Protein AF-0000000071996405 (afdb_homodimer)

pLDDT: mean 75.93, std 16.87, range [30.09, 96.88]

Organism: Chionoecetes opilio (NCBI:txid41210)

Solvent-accessible surface area (backbone atoms only — not comparable to full-atom values): 38069 Å² total; per-residue (Å²): 127,87,71,69,65,57,87,88,52,63,58,67,62,54,51,50,61,69,55,56,66,53,99,79,51,42,64,60,40,45,47,45,37,46,44,48,51,46,44,36,55,68,33,72,64,37,39,44,47,48,41,43,47,42,36,48,43,26,46,56,30,37,70,41,34,83,56,70,81,78,77,76,78,70,87,65,72,81,51,88,59,55,69,68,57,47,33,52,53,49,30,52,50,48,42,52,53,54,62,67,51,43,63,63,57,51,50,48,52,52,49,39,51,52,50,22,50,51,52,7,61,53,52,32,76,84,56,92,42,57,55,65,62,35,53,54,27,50,55,49,50,48,52,50,48,40,29,50,56,38,19,52,50,44,30,54,54,47,46,66,45,46,59,57,46,54,53,39,35,74,68,50,66,53,57,68,64,46,48,53,52,28,50,51,58,54,47,44,59,58,54,44,50,50,34,46,51,36,44,50,49,24,43,65,46,27,61,55,76,82,46,64,68,54,46,51,50,49,41,51,48,42,37,51,44,27,46,34,24,34,20,45,18,48,28,41,39,43,71,28,93,43,61,69,55,27,56,64,48,45,57,60,51,49,51,54,30,46,47,52,32,40,83,31,29,56,61,86,64,52,52,72,78,53,52,66,56,30,76,72,22,64,43,24,39,52,48,48,42,51,50,43,59,64,26,59,88,42,61,79,48,46,44,45,89,83,40,83,65,63,53,66,30,27,64,56,53,33,54,74,60,70,48,64,79,83,43,45,66,58,32,53,50,48,46,53,49,47,28,52,49,31,40,51,51,19,47,51,43,43,52,50,50,57,52,50,65,55,57,80,101,128,86,72,70,66,58,87,87,52,63,58,65,62,54,50,51,62,69,56,56,68,53,98,79,50,43,65,59,40,46,48,45,38,46,44,48,51,46,44,35,54,69,32,71,63,34,39,45,46,48,42,41,47,40,36,48,44,27,46,56,30,36,69,41,31,83,56,67,81,78,77,76,80,71,86,64,72,81,50,89,58,56,70,69,58,46,33,53,52,49,29,51,51,49,41,52,53,54,63,67,51,42,64,63,57,49,50,48,52,52,50,41,52,52,50,23,51,52,52,7,60,55,54,32,74,84,56,90,42,56,54,65,63,32,53,54,28,50,55,49,49,50,53,49,49,39,29,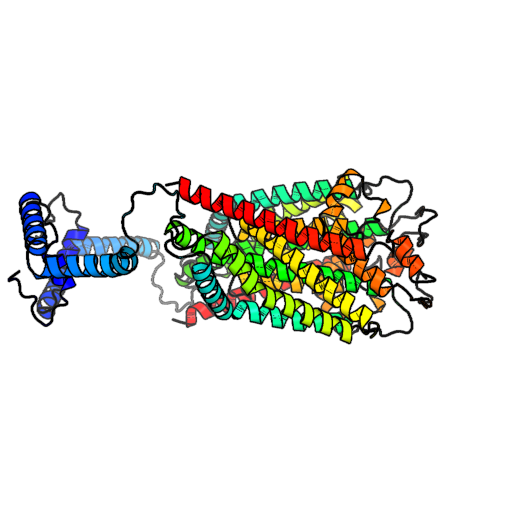51,53,38,20,52,50,43,30,53,54,46,46,67,44,46,61,58,47,54,54,40,34,72,69,49,66,53,57,69,66,47,49,52,52,27,51,51,59,54,48,45,60,58,55,44,50,49,35,45,50,34,45,49,49,24,44,64,46,27,60,56,75,81,46,66,68,54,46,49,50,49,41,52,48,41,36,51,44,28,46,33,23,34,20,44,18,46,28,40,38,44,72,28,91,43,60,70,54,27,56,61,49,45,57,60,52,49,52,54,30,47,46,50,31,40,82,32,29,55,62,85,64,51,52,73,80,54,52,66,56,29,75,72,21,66,42,24,39,52,48,49,41,52,50,44,60,66,27,58,88,43,61,80,49,45,44,45,91,82,40,84,66,64,51,66,30,26,65,54,53,33,54,74,60,72,47,62,78,81,44,46,64,58,30,53,51,49,47,52,49,48,28,52,49,31,37,51,50,19,48,51,42,42,51,50,52,55,52,49,65,55,58,81,102

Secondary structure (DSSP, 8-state):
------TTS-HHHHHHHHH---TT-HHHHHHHHHHHHHHHHHSHHHHHHHHHHHHHHHHHHHTTTSS----------S-SS-HHHHHHHHHHHHHHHHHH-HHHHHHHHHHHHHHHHHHHHHTS--SSS--HHHHHHHHHHHHHHHHHHHHHHHHHHHHHHHHHHHHHHHTT-S-HHHHHHHHHHHHHHHHHHHHHHHHHHHHHHHT----HHHHHHHHHHHHHHHHHHHHHHHHHHHH-SSHHHHHHHHHHHHHHHHHTTTSSS-GGGS-HHHHHHHTT-HHHHHHHHHHHHHHTT-------TT-S---SSHHHHHHHTT--GGGHHHHHHHHHHHHHHHHHHHHHHHHHHHHHHHHT-/------TTS-HHHHHHHHH---TT-HHHHHHHHHHHHHHHHHSHHHHHHHHHHHHHHHHHHHTTTSS----------S-SS-HHHHHHHHHHHHHHHHHH-HHHHHHHHHHHHHHHHHHHHHTS--SSS--HHHHHHHHHHHHHHHHHHHHHHHHHHHHHHHHHHHHHHHTT-S-HHHHHHHHHHHHHHHHHHHHHHHHHHHHHHHT----HHHHHHHHHHHHHHHHHHHHHHHHHHHH-SSHHHHHHHHHHHHHHHHHTTTSSS-GGGS-HHHHHHHTT-HHHHHHHHHHHHHHTT-------TT-S---SSHHHHHHHTT--GGGHHHHHHHHHHHHHHHHHHHHHHHHHHHHHHHHT-

Foldseek 3Di:
DPPDDPPVDDVVVVLCVLQDQDVPVNPVSVVVNCVVVVCLCVDPNVCVVVVVCVVVVVVVCVVVPVVPPPVPPPPDQLAPDDLVVLLVVLLVVLLVVVVVPCPLLVVLLVVLVVVLQVLLQVLAPPDPFDDPPSVLVSLLVLLVCLQVSLLLVLLVVCQVCVVVVLVCVLVVHDDPVSNLVSNCVSCLVSSLVSLQVSLVSNCVSSDADPDPVLSCLLSVLSSLSNLLSSLLSLLLNLVDPHSVNSVVVSVVVSVLLLVLLLPPHQVVPDDPVCVVVNLLRLSNLSSLLNLLSRFPPFQPRHHPPPHPDDDRGSVSVCVRSVHDNVCNVVSVVSSVVSSVVSNVSSSVSSVVVSVVSNVVD/DPPDDPPVDDVVVVVCVLLDQDVPVNPVSVVVNCVVVVCLCVDPNVVVVCCVCVVVVVVVCVVVPVVPPPPPPPPDQLASDDLVVLLVVLLVVLLVVVVVPCVLLVVLLVVLVVVLQVLLQVLAPPDPFDDPPSVLVSLLVLLVCLQVSLLLVLLVVCQVCVVVVLVCVLVVHDDLVSNLVSNCVSCLVSSLVSLQVSLVSNCVSSDADPDPVLSCLLSVLSSLSNLLSSLLSLLLNLVDPHSVNSVVVSVVVSVLLLVLLLPPHQVVPDDPVCVVVNLLRLSNLSSLQNLLSRFPPFQPRHHDPPHPDDDRGSVSVCVRSVHDNVCNVVSVVSSVVSSVVSNVSSSVSSVVVSVVVNVVD

Structure (mmCIF, N/CA/C/O backbone):
data_AF-0000000071996405-model_v1
#
loop_
_entity.id
_entity.type
_entity.pdbx_description
1 polymer 'Protein white'
#
loop_
_atom_site.group_PDB
_atom_site.id
_atom_site.type_symbol
_atom_site.label_atom_id
_atom_site.label_alt_id
_atom_site.label_comp_id
_atom_site.label_asym_id
_atom_site.label_entity_id
_atom_site.label_seq_id
_atom_site.pdbx_PDB_ins_code
_atom_site.Cartn_x
_atom_site.Cartn_y
_atom_site.Cartn_z
_atom_site.occupancy
_atom_site.B_iso_or_equiv
_atom_site.auth_seq_id
_atom_site.auth_comp_id
_atom_site.auth_asym_id
_atom_site.auth_atom_id
_atom_site.pdbx_PDB_model_num
ATOM 1 N N . MET A 1 1 ? -26.203 55.781 28.562 1 40.75 1 MET A N 1
ATOM 2 C CA . MET A 1 1 ? -24.938 55.844 29.281 1 40.75 1 MET A CA 1
ATOM 3 C C . MET A 1 1 ? -24.125 57.062 28.875 1 40.75 1 MET A C 1
ATOM 5 O O . MET A 1 1 ? -23.031 57.281 29.406 1 40.75 1 MET A O 1
ATOM 9 N N . GLY A 1 2 ? -24.531 58.125 28.672 1 48.09 2 GLY A N 1
ATOM 10 C CA . GLY A 1 2 ? -24.047 59.469 28.312 1 48.09 2 GLY A CA 1
ATOM 11 C C . GLY A 1 2 ? -22.75 59.438 27.531 1 48.09 2 GLY A C 1
ATOM 12 O O . GLY A 1 2 ? -22.125 60.469 27.328 1 48.09 2 GLY A O 1
ATOM 13 N N . MET A 1 3 ? -21.984 58.406 27.812 1 49.22 3 MET A N 1
ATOM 14 C CA . MET A 1 3 ? -20.75 58.406 27.031 1 49.22 3 MET A CA 1
ATOM 15 C C . MET A 1 3 ? -21.047 58.188 25.547 1 49.22 3 MET A C 1
ATOM 17 O O . MET A 1 3 ? -21.672 57.188 25.188 1 49.22 3 MET A O 1
ATOM 21 N N . VAL A 1 4 ? -21.359 59.094 24.859 1 49.66 4 VAL A N 1
ATOM 22 C CA . VAL A 1 4 ? -21.641 59.094 23.422 1 49.66 4 VAL A CA 1
ATOM 23 C C . VAL A 1 4 ? -20.391 58.719 22.656 1 49.66 4 VAL A C 1
ATOM 25 O O . VAL A 1 4 ? -19.312 59.281 22.906 1 49.66 4 VAL A O 1
ATOM 28 N N . CYS A 1 5 ? -20.453 57.562 22.203 1 50.78 5 CYS A N 1
ATOM 29 C CA . CYS A 1 5 ? -19.391 57.125 21.281 1 50.78 5 CYS A CA 1
ATOM 30 C C . CYS A 1 5 ? -19.219 58.125 20.141 1 50.78 5 CYS A C 1
ATOM 32 O O . CYS A 1 5 ? -20.188 58.5 19.484 1 50.78 5 CYS A O 1
ATOM 34 N N . PRO A 1 6 ? -18.281 58.812 20.156 1 50.94 6 PRO A N 1
ATOM 35 C CA . PRO A 1 6 ? -18.203 59.719 19.016 1 50.94 6 PRO A CA 1
ATOM 36 C C . PRO A 1 6 ? -18.328 58.969 17.672 1 50.94 6 PRO A C 1
ATOM 38 O O . PRO A 1 6 ? -18.031 57.781 17.594 1 50.94 6 PRO A O 1
ATOM 41 N N . ALA A 1 7 ? -18.984 59.406 16.641 1 52.34 7 ALA A N 1
ATOM 42 C CA . ALA A 1 7 ? -19.438 58.875 15.367 1 52.34 7 ALA A CA 1
ATOM 43 C C . ALA A 1 7 ? -18.328 58.125 14.656 1 52.34 7 ALA A C 1
ATOM 45 O O . ALA A 1 7 ? -18.594 57.188 13.898 1 52.34 7 ALA A O 1
ATOM 46 N N . GLN A 1 8 ? -17.125 58.5 14.688 1 52.09 8 GLN A N 1
ATOM 47 C CA . GLN A 1 8 ? -16.109 57.906 13.836 1 52.09 8 GLN A CA 1
ATOM 48 C C . GLN A 1 8 ? -15.406 56.75 14.555 1 52.09 8 GLN A C 1
ATOM 50 O O . GLN A 1 8 ? -14.484 56.156 14.008 1 52.09 8 GLN A O 1
ATOM 55 N N . TYR A 1 9 ? -15.711 56.625 15.805 1 48.59 9 TYR A N 1
ATOM 56 C CA . TYR A 1 9 ? -15.062 55.531 16.516 1 48.59 9 TYR A CA 1
ATOM 57 C C . TYR A 1 9 ? -15.93 54.25 16.5 1 48.59 9 TYR A C 1
ATOM 59 O O . TYR A 1 9 ? -17.156 54.344 16.469 1 48.59 9 TYR A O 1
ATOM 67 N N . ASN A 1 10 ? -15.359 53.188 16.125 1 54.53 10 ASN A N 1
ATOM 68 C CA . ASN A 1 10 ? -16.078 51.938 16.297 1 54.53 10 ASN A CA 1
ATOM 69 C C . ASN A 1 10 ? -16.562 51.75 17.734 1 54.53 10 ASN A C 1
ATOM 71 O O . ASN A 1 10 ? -15.781 51.938 18.672 1 54.53 10 ASN A O 1
ATOM 75 N N . PRO A 1 11 ? -17.719 51.75 18.125 1 57.09 11 PRO A N 1
ATOM 76 C CA . PRO A 1 11 ? -18.312 51.656 19.469 1 57.09 11 PRO A CA 1
ATOM 77 C C . PRO A 1 11 ? -17.672 50.562 20.312 1 57.09 11 PRO A C 1
ATOM 79 O O . PRO A 1 11 ? -17.516 50.719 21.531 1 57.09 11 PRO A O 1
ATOM 82 N N . ALA A 1 12 ? -17.281 49.5 19.75 1 59.5 12 ALA A N 1
ATOM 83 C CA . ALA A 1 12 ? -16.703 48.406 20.5 1 59.5 12 ALA A CA 1
ATOM 84 C C . ALA A 1 12 ? -15.375 48.812 21.125 1 59.5 12 ALA A C 1
ATOM 86 O O . ALA A 1 12 ? -15.109 48.5 22.297 1 59.5 12 ALA A O 1
ATOM 87 N N . ASP A 1 13 ? -14.625 49.406 20.375 1 55.53 13 ASP A N 1
ATOM 88 C CA . ASP A 1 13 ? -13.32 49.844 20.875 1 55.53 13 ASP A CA 1
ATOM 89 C C . ASP A 1 13 ? -13.461 50.875 21.969 1 55.53 13 ASP A C 1
ATOM 91 O O . ASP A 1 13 ? -12.695 50.875 22.938 1 55.53 13 ASP A O 1
ATOM 95 N N . TYR A 1 14 ? -14.461 51.688 21.922 1 58.88 14 TYR A N 1
ATOM 96 C CA . TYR A 1 14 ? -14.75 52.688 22.938 1 58.88 14 TYR A CA 1
ATOM 97 C C . TYR A 1 14 ? -15.109 52.031 24.266 1 58.88 14 TYR A C 1
ATOM 99 O O . TYR A 1 14 ? -14.617 52.438 25.312 1 58.88 14 TYR A O 1
ATOM 107 N N . PHE A 1 15 ? -15.844 51.094 24.234 1 62.53 15 PHE A N 1
ATOM 108 C CA . PHE A 1 15 ? -16.281 50.438 25.469 1 62.53 15 PHE A CA 1
ATOM 109 C C . PHE A 1 15 ? -15.156 49.625 26.078 1 62.53 15 PHE A C 1
ATOM 111 O O . PHE A 1 15 ? -14.992 49.562 27.297 1 62.53 15 PHE A O 1
ATOM 118 N N . ILE A 1 16 ? -14.359 49 25.25 1 61.38 16 ILE A N 1
ATOM 119 C CA . ILE A 1 16 ? -13.242 48.219 25.766 1 61.38 16 ILE A CA 1
ATOM 120 C C . ILE A 1 16 ? -12.234 49.125 26.453 1 61.38 16 ILE A C 1
ATOM 122 O O . ILE A 1 16 ? -11.688 48.781 27.5 1 61.38 16 ILE A O 1
ATOM 126 N N . SER A 1 17 ? -12.109 50.25 25.953 1 59.91 17 SER A N 1
ATOM 127 C CA . SER A 1 17 ? -11.195 51.219 26.562 1 59.91 17 SER A CA 1
ATOM 128 C C . SER A 1 17 ? -11.711 51.719 27.906 1 59.91 17 SER A C 1
ATOM 130 O O . SER A 1 17 ? -10.93 51.969 28.812 1 59.91 17 SER A O 1
ATOM 132 N N . LYS A 1 18 ? -12.883 51.844 27.906 1 59.59 18 LYS A N 1
ATOM 133 C CA . LYS A 1 18 ? -13.484 52.344 29.141 1 59.59 18 LYS A CA 1
ATOM 134 C C . LYS A 1 18 ? -13.555 51.219 30.188 1 59.59 18 LYS A C 1
ATOM 136 O O . LYS A 1 18 ? -13.57 51.5 31.391 1 59.59 18 LYS A O 1
ATOM 141 N N . LEU A 1 19 ? -13.57 49.938 29.703 1 58.78 19 LEU A N 1
ATOM 142 C CA . LEU A 1 19 ? -13.664 48.812 30.609 1 58.78 19 LEU A CA 1
ATOM 143 C C . LEU A 1 19 ? -12.273 48.25 30.938 1 58.78 19 LEU A C 1
ATOM 145 O O . LEU A 1 19 ? -12.141 47.312 31.734 1 58.78 19 LEU A O 1
ATOM 149 N N . SER A 1 20 ? -11.258 48.75 30.375 1 56.97 20 SER A N 1
ATOM 150 C CA . SER A 1 20 ? -9.922 48.219 30.672 1 56.97 20 SER A CA 1
ATOM 151 C C . SER A 1 20 ? -9.484 48.625 32.094 1 56.97 20 SER A C 1
ATOM 153 O O . SER A 1 20 ? -9.742 49.719 32.531 1 56.97 20 SER A O 1
ATOM 155 N N . VAL A 1 21 ? -9.258 47.688 32.875 1 55 21 VAL A N 1
ATOM 156 C CA . VAL A 1 21 ? -8.852 47.781 34.281 1 55 21 VAL A CA 1
ATOM 157 C C . VAL A 1 21 ? -7.422 48.312 34.375 1 55 21 VAL A C 1
ATOM 159 O O . VAL A 1 21 ? -6.512 47.781 33.75 1 55 21 VAL A O 1
ATOM 162 N N . GLU A 1 22 ? -7.152 49.406 34.844 1 50.88 22 GLU A N 1
ATOM 163 C CA . GLU A 1 22 ? -5.832 49.938 35.156 1 50.88 22 GLU A CA 1
ATOM 164 C C . GLU A 1 22 ? -5.191 49.219 36.344 1 50.88 22 GLU A C 1
ATOM 166 O O . GLU A 1 22 ? -5.844 49 37.344 1 50.88 22 GLU A O 1
ATOM 171 N N . PRO A 1 23 ? -3.959 48.688 36.125 1 50.16 23 PRO A N 1
ATOM 172 C CA . PRO A 1 23 ? -3.244 48.031 37.25 1 50.16 23 PRO A CA 1
ATOM 173 C C . PRO A 1 23 ? -2.873 49.031 38.344 1 50.16 23 PRO A C 1
ATOM 175 O O . PRO A 1 23 ? -2.248 50.062 38.062 1 50.16 23 PRO A O 1
ATOM 178 N N . GLY A 1 24 ? -3.826 49.188 39.562 1 52.34 24 GLY A N 1
ATOM 179 C CA . GLY A 1 24 ? -3.748 49.875 40.812 1 52.34 24 GLY A CA 1
ATOM 180 C C . GLY A 1 24 ? -5.109 50.25 41.375 1 52.34 24 GLY A C 1
ATOM 181 O O . GLY A 1 24 ? -5.27 50.406 42.594 1 52.34 24 GLY A O 1
ATOM 182 N N . TRP A 1 25 ? -5.77 50.875 40.531 1 52.91 25 TRP A N 1
ATOM 183 C CA . TRP A 1 25 ? -7.09 51.219 41.062 1 52.91 25 TRP A CA 1
ATOM 184 C C . TRP A 1 25 ? -8.141 50.219 40.625 1 52.91 25 TRP A C 1
ATOM 186 O O . TRP A 1 25 ? -9.234 50.562 40.219 1 52.91 25 TRP A O 1
ATOM 196 N N . GLN A 1 26 ? -7.746 49 40.75 1 57.53 26 GLN A N 1
ATOM 197 C CA . GLN A 1 26 ? -8.539 47.844 40.281 1 57.53 26 GLN A CA 1
ATOM 198 C C . GLN A 1 26 ? -9.945 47.875 40.875 1 57.53 26 GLN A C 1
ATOM 200 O O . GLN A 1 26 ? -10.93 47.625 40.188 1 57.53 26 GLN A O 1
ATOM 205 N N . ASP A 1 27 ? -9.875 48.219 42.094 1 61.06 27 ASP A N 1
ATOM 206 C CA . ASP A 1 27 ? -11.156 48.125 42.781 1 61.06 27 ASP A CA 1
ATOM 207 C C . ASP A 1 27 ? -12.109 49.219 42.312 1 61.06 27 ASP A C 1
ATOM 209 O O . ASP A 1 27 ? -13.297 48.969 42.125 1 61.06 27 ASP A O 1
ATOM 213 N N . ALA A 1 28 ? -11.586 50.406 42.219 1 59.94 28 ALA A N 1
ATOM 214 C CA . ALA A 1 28 ? -12.438 51.5 41.781 1 59.94 28 ALA A CA 1
ATOM 215 C C . ALA A 1 28 ? -12.812 51.344 40.312 1 59.94 28 ALA A C 1
ATOM 217 O O . ALA A 1 28 ? -13.945 51.625 39.906 1 59.94 28 ALA A O 1
ATOM 218 N N . CYS A 1 29 ? -11.844 50.906 39.562 1 58.38 29 CYS A N 1
ATOM 219 C CA . CYS A 1 29 ? -12.148 50.625 38.156 1 58.38 29 CYS A CA 1
ATOM 220 C C . CYS A 1 29 ? -13.102 49.438 38.031 1 58.38 29 CYS A C 1
ATOM 222 O O . CYS A 1 29 ? -14.016 49.469 37.219 1 58.38 29 CYS A O 1
ATOM 224 N N . ARG A 1 30 ? -12.867 48.469 38.875 1 64.44 30 ARG A N 1
ATOM 225 C CA . ARG A 1 30 ? -13.812 47.375 38.906 1 64.44 30 ARG A CA 1
ATOM 226 C C . ARG A 1 30 ? -15.203 47.844 39.312 1 64.44 30 ARG A C 1
ATOM 228 O O . ARG A 1 30 ? -16.203 47.406 38.781 1 64.44 30 ARG A O 1
ATOM 235 N N . THR A 1 31 ? -15.125 48.688 40.281 1 64.94 31 THR A N 1
ATOM 236 C CA . THR A 1 31 ? -16.391 49.25 40.75 1 64.94 31 THR A CA 1
ATOM 237 C C . THR A 1 31 ? -17.031 50.094 39.656 1 64.94 31 THR A C 1
ATOM 239 O O . THR A 1 31 ? -18.25 50.062 39.438 1 64.94 31 THR A O 1
ATOM 242 N N . HIS A 1 32 ? -16.203 50.812 39 1 64 32 HIS A N 1
ATOM 243 C CA . HIS A 1 32 ? -16.688 51.656 37.906 1 64 32 HIS A CA 1
ATOM 244 C C . HIS A 1 32 ? -17.141 50.781 36.719 1 64 32 HIS A C 1
ATOM 246 O O . HIS A 1 32 ? -18.172 51.062 36.125 1 64 32 HIS A O 1
ATOM 252 N N . ILE A 1 33 ? -16.312 49.812 36.469 1 65.56 33 ILE A N 1
ATOM 253 C CA . ILE A 1 33 ? -16.703 48.875 35.438 1 65.56 33 ILE A CA 1
ATOM 254 C C . ILE A 1 33 ? -18 48.156 35.812 1 65.56 33 ILE A C 1
ATOM 256 O O . ILE A 1 33 ? -18.906 48 35 1 65.56 33 ILE A O 1
ATOM 260 N N . HIS A 1 34 ? -18.016 47.781 37.031 1 67.12 34 HIS A N 1
ATOM 261 C CA . HIS A 1 34 ? -19.234 47.188 37.5 1 67.12 34 HIS A CA 1
ATOM 262 C C . HIS A 1 34 ? -20.406 48.156 37.5 1 67.12 34 HIS A C 1
ATOM 264 O O . HIS A 1 34 ? -21.531 47.812 37.156 1 67.12 34 HIS A O 1
ATOM 270 N N . ALA A 1 35 ? -20.062 49.344 37.781 1 64.06 35 ALA A N 1
ATOM 271 C CA . ALA A 1 35 ? -21.094 50.375 37.781 1 64.06 35 ALA A CA 1
ATOM 272 C C . ALA A 1 35 ? -21.562 50.688 36.375 1 64.06 35 ALA A C 1
ATOM 274 O O . ALA A 1 35 ? -22.75 50.875 36.125 1 64.06 35 ALA A O 1
ATOM 275 N N . VAL A 1 36 ? -20.625 50.781 35.5 1 64.25 36 VAL A N 1
ATOM 276 C CA . VAL A 1 36 ? -20.984 51 34.094 1 64.25 36 VAL A CA 1
ATOM 277 C C . VAL A 1 36 ? -21.719 49.812 33.531 1 64.25 36 VAL A C 1
ATOM 279 O O . VAL A 1 36 ? -22.719 49.938 32.812 1 64.25 36 VAL A O 1
ATOM 282 N N . CYS A 1 37 ? -21.125 48.656 33.844 1 64.62 37 CYS A N 1
ATOM 283 C CA . CYS A 1 37 ? -21.828 47.438 33.438 1 64.62 37 CYS A CA 1
ATOM 284 C C . CYS A 1 37 ? -23.188 47.344 34.094 1 64.62 37 CYS A C 1
ATOM 286 O O . CYS A 1 37 ? -24.172 46.938 33.469 1 64.62 37 CYS A O 1
ATOM 288 N N . ASP A 1 38 ? -23.219 47.688 35.312 1 63.31 38 ASP A N 1
ATOM 289 C CA . ASP A 1 38 ? -24.5 47.688 36.031 1 63.31 38 ASP A CA 1
ATOM 290 C C . ASP A 1 38 ? -25.438 48.75 35.469 1 63.31 38 ASP A C 1
ATOM 292 O O . ASP A 1 38 ? -26.641 48.531 35.312 1 63.31 38 ASP A O 1
ATOM 296 N N . ALA A 1 39 ? -24.922 49.938 35.188 1 62.47 39 ALA A N 1
ATOM 297 C CA . ALA A 1 39 ? -25.719 51 34.625 1 62.47 39 ALA A CA 1
ATOM 298 C C . ALA A 1 39 ? -26.203 50.656 33.219 1 62.47 39 ALA A C 1
ATOM 300 O O . ALA A 1 39 ? -27.312 51.031 32.812 1 62.47 39 ALA A O 1
ATOM 301 N N . PHE A 1 40 ? -25.297 50.125 32.469 1 62.38 40 PHE A N 1
ATOM 302 C CA . PHE A 1 40 ? -25.703 49.625 31.172 1 62.38 40 PHE A CA 1
ATOM 303 C C . PHE A 1 40 ? -26.766 48.562 31.297 1 62.38 40 PHE A C 1
ATOM 305 O O . PHE A 1 40 ? -27.75 48.531 30.562 1 62.38 40 PHE A O 1
ATOM 312 N N . GLU A 1 41 ? -26.516 47.594 32.125 1 64.38 41 GLU A N 1
ATOM 313 C CA . GLU A 1 41 ? -27.484 46.562 32.375 1 64.38 41 GLU A CA 1
ATOM 314 C C . GLU A 1 41 ? -28.812 47.125 32.875 1 64.38 41 GLU A C 1
ATOM 316 O O . GLU A 1 41 ? -29.891 46.594 32.531 1 64.38 41 GLU A O 1
ATOM 321 N N . LEU A 1 42 ? -28.672 48.25 33.594 1 59.62 42 LEU A N 1
ATOM 322 C CA . LEU A 1 42 ? -29.875 48.875 34.156 1 59.62 42 LEU A CA 1
ATOM 323 C C . LEU A 1 42 ? -30.453 49.875 33.188 1 59.62 42 LEU A C 1
ATOM 325 O O . LEU A 1 42 ? -31.609 50.312 33.312 1 59.62 42 LEU A O 1
ATOM 329 N N . GLY A 1 43 ? -29.609 50.469 32.281 1 54.84 43 GLY A N 1
ATOM 330 C CA . GLY A 1 43 ? -30.109 51.438 31.328 1 54.84 43 GLY A CA 1
ATOM 331 C C . GLY A 1 43 ? -30.938 50.812 30.219 1 54.84 43 GLY A C 1
ATOM 332 O O . GLY A 1 43 ? -30.953 49.594 30.047 1 54.84 43 GLY A O 1
ATOM 333 N N . SER A 1 44 ? -31.562 51.656 29.359 1 61.5 44 SER A N 1
ATOM 334 C CA . SER A 1 44 ? -32.531 51.281 28.328 1 61.5 44 SER A CA 1
ATOM 335 C C . SER A 1 44 ? -31.828 50.469 27.219 1 61.5 44 SER A C 1
ATOM 337 O O . SER A 1 44 ? -32.406 49.531 26.672 1 61.5 44 SER A O 1
ATOM 339 N N . GLY A 1 45 ? -30.656 50.844 26.891 1 58.31 45 GLY A N 1
ATOM 340 C CA . GLY A 1 45 ? -29.969 50.156 25.797 1 58.31 45 GLY A CA 1
ATOM 341 C C . GLY A 1 45 ? -29.5 48.75 26.188 1 58.31 45 GLY A C 1
ATOM 342 O O . GLY A 1 45 ? -29.594 47.844 25.375 1 58.31 45 GLY A O 1
ATOM 343 N N . GLY A 1 46 ? -28.891 48.625 27.344 1 56.66 46 GLY A N 1
ATOM 344 C CA . GLY A 1 46 ? -28.516 47.312 27.812 1 56.66 46 GLY A CA 1
ATOM 345 C C . GLY A 1 46 ? -29.703 46.375 28.031 1 56.66 46 GLY A C 1
ATOM 346 O O . GLY A 1 46 ? -29.625 45.188 27.75 1 56.66 46 GLY A O 1
ATOM 347 N N . ARG A 1 47 ? -30.734 46.906 28.531 1 61.72 47 ARG A N 1
ATOM 348 C CA . ARG A 1 47 ? -31.984 46.125 28.641 1 61.72 47 ARG A CA 1
ATOM 349 C C . ARG A 1 47 ? -32.5 45.781 27.25 1 61.72 47 ARG A C 1
ATOM 351 O O . ARG A 1 47 ? -33.031 44.656 27.047 1 61.72 47 ARG A O 1
ATOM 358 N N . ALA A 1 48 ? -32.344 46.719 26.375 1 59.44 48 ALA A N 1
ATOM 359 C CA . ALA A 1 48 ? -32.812 46.406 25.031 1 59.44 48 ALA A CA 1
ATOM 360 C C . ALA A 1 48 ? -31.938 45.312 24.391 1 59.44 48 ALA A C 1
ATOM 362 O O . ALA A 1 48 ? -32.469 44.406 23.75 1 59.44 48 ALA A O 1
ATOM 363 N N . MET A 1 49 ? -30.656 45.438 24.469 1 58.94 49 MET A N 1
ATOM 364 C CA . MET A 1 49 ? -29.781 44.406 23.938 1 58.94 49 MET A CA 1
ATOM 365 C C . MET A 1 49 ? -29.953 43.094 24.719 1 58.94 49 MET A C 1
ATOM 367 O O . MET A 1 49 ? -29.969 42.031 24.125 1 58.94 49 MET A O 1
ATOM 371 N N . ALA A 1 50 ? -30.016 43.219 26.031 1 58.97 50 ALA A N 1
ATOM 372 C CA . ALA A 1 50 ? -30.328 42.031 26.828 1 58.97 50 ALA A CA 1
ATOM 373 C C . ALA A 1 50 ? -31.703 41.5 26.469 1 58.97 50 ALA A C 1
ATOM 375 O O . ALA A 1 50 ? -31.906 40.281 26.422 1 58.97 50 ALA A O 1
ATOM 376 N N . GLN A 1 51 ? -32.594 42.406 26.312 1 59.62 51 GLN A N 1
ATOM 377 C CA . GLN A 1 51 ? -33.875 42 25.812 1 59.62 51 GLN A CA 1
ATOM 378 C C . GLN A 1 51 ? -33.812 41.469 24.391 1 59.62 51 GLN A C 1
ATOM 380 O O . GLN A 1 51 ? -34.469 40.5 24.031 1 59.62 51 GLN A O 1
ATOM 385 N N . ASP A 1 52 ? -33.062 42.188 23.531 1 55.59 52 ASP A N 1
ATOM 386 C CA . ASP A 1 52 ? -32.875 41.656 22.172 1 55.59 52 ASP A CA 1
ATOM 387 C C . ASP A 1 52 ? -32.062 40.375 22.188 1 55.59 52 ASP A C 1
ATOM 389 O O . ASP A 1 52 ? -32.375 39.438 21.453 1 55.59 52 ASP A O 1
ATOM 393 N N . VAL A 1 53 ? -31 40.312 22.953 1 55.38 53 VAL A N 1
ATOM 394 C CA . VAL A 1 53 ? -30.328 39.031 23.156 1 55.38 53 VAL A CA 1
ATOM 395 C C . VAL A 1 53 ? -31.266 38.062 23.859 1 55.38 53 VAL A C 1
ATOM 397 O O . VAL A 1 53 ? -31.344 36.875 23.484 1 55.38 53 VAL A O 1
ATOM 400 N N . ALA A 1 54 ? -31.891 38.5 24.922 1 50.53 54 ALA A N 1
ATOM 401 C CA . ALA A 1 54 ? -32.938 37.688 25.516 1 50.53 54 ALA A CA 1
ATOM 402 C C . ALA A 1 54 ? -34.094 37.469 24.547 1 50.53 54 ALA A C 1
ATOM 404 O O . ALA A 1 54 ? -34.656 36.375 24.484 1 50.53 54 ALA A O 1
ATOM 405 N N . ALA A 1 55 ? -34.469 38.469 23.875 1 48.31 55 ALA A N 1
ATOM 406 C CA . ALA A 1 55 ? -35.469 38.281 22.844 1 48.31 55 ALA A CA 1
ATOM 407 C C . ALA A 1 55 ? -34.938 37.438 21.688 1 48.31 55 ALA A C 1
ATOM 409 O O . ALA A 1 55 ? -35.625 36.594 21.156 1 48.31 55 ALA A O 1
ATOM 410 N N . ASN A 1 56 ? -33.781 37.812 21.125 1 46.94 56 ASN A N 1
ATOM 411 C CA . ASN A 1 56 ? -33.156 36.906 20.188 1 46.94 56 ASN A CA 1
ATOM 412 C C . ASN A 1 56 ? -32.812 35.562 20.828 1 46.94 56 ASN A C 1
ATOM 414 O O . ASN A 1 56 ? -32.969 34.5 20.203 1 46.94 56 ASN A O 1
ATOM 418 N N . GLN A 1 57 ? -32.312 35.594 22.062 1 44.22 57 GLN A N 1
ATOM 419 C CA . GLN A 1 57 ? -32.281 34.344 22.828 1 44.22 57 GLN A CA 1
ATOM 420 C C . GLN A 1 57 ? -33.688 33.844 23.156 1 44.22 57 GLN A C 1
ATOM 422 O O . GLN A 1 57 ? -33.938 32.625 23.156 1 44.22 57 GLN A O 1
ATOM 427 N N . ARG A 1 58 ? -34.562 34.656 23.562 1 44.03 58 ARG A N 1
ATOM 428 C CA . ARG A 1 58 ? -35.938 34.281 23.656 1 44.03 58 ARG A CA 1
ATOM 429 C C . ARG A 1 58 ? -36.531 34 22.266 1 44.03 58 ARG A C 1
ATOM 431 O O . ARG A 1 58 ? -37.344 33.094 22.094 1 44.03 58 ARG A O 1
ATOM 438 N N . LEU A 1 59 ? -36.406 34.938 21.328 1 41.31 59 LEU A N 1
ATOM 439 C CA . LEU A 1 59 ? -36.812 34.562 19.984 1 41.31 59 LEU A CA 1
ATOM 440 C C . LEU A 1 59 ? -36.031 33.312 19.531 1 41.31 59 LEU A C 1
ATOM 442 O O . LEU A 1 59 ? -36.594 32.438 18.859 1 41.31 59 LEU A O 1
ATOM 446 N N . GLN A 1 60 ? -34.75 33.188 19.734 1 37.62 60 GLN A N 1
ATOM 447 C CA . GLN A 1 60 ? -34.188 31.859 19.719 1 37.62 60 GLN A CA 1
ATOM 448 C C . GLN A 1 60 ? -34.719 31 20.859 1 37.62 60 GLN A C 1
ATOM 450 O O . GLN A 1 60 ? -35 29.812 20.672 1 37.62 60 GLN A O 1
ATOM 455 N N . ASP A 1 61 ? -34.844 31.516 22.031 1 35.53 61 ASP A N 1
ATOM 456 C CA . ASP A 1 61 ? -35.594 30.828 23.078 1 35.53 61 ASP A CA 1
ATOM 457 C C . ASP A 1 61 ? -37.094 30.922 22.859 1 35.53 61 ASP A C 1
ATOM 459 O O . ASP A 1 61 ? -37.844 30 23.172 1 35.53 61 ASP A O 1
ATOM 463 N N . HIS A 1 62 ? -37.719 32 22.703 1 35.53 62 HIS A N 1
ATOM 464 C CA . HIS A 1 62 ? -39.125 32 22.375 1 35.53 62 HIS A CA 1
ATOM 465 C C . HIS A 1 62 ? -39.375 31.344 21.016 1 35.53 62 HIS A C 1
ATOM 467 O O . HIS A 1 62 ? -40.5 30.891 20.734 1 35.53 62 HIS A O 1
ATOM 473 N N . GLN A 1 63 ? -38.75 31.562 19.906 1 35.28 63 GLN A N 1
ATOM 474 C CA . GLN A 1 63 ? -38.938 30.453 18.969 1 35.28 63 GLN A CA 1
ATOM 475 C C . GLN A 1 63 ? -38.531 29.125 19.594 1 35.28 63 GLN A C 1
ATOM 477 O O . GLN A 1 63 ? -39.094 28.078 19.234 1 35.28 63 GLN A O 1
ATOM 482 N N . ASP A 1 64 ? -37.688 29.062 20.625 1 32.69 64 ASP A N 1
ATOM 483 C CA . ASP A 1 64 ? -37.688 27.984 21.594 1 32.69 64 ASP A CA 1
ATOM 484 C C . ASP A 1 64 ? -38.75 28.219 22.688 1 32.69 64 ASP A C 1
ATOM 486 O O . ASP A 1 64 ? -39 27.344 23.516 1 32.69 64 ASP A O 1
ATOM 490 N N . GLU A 1 65 ? -39.125 29.312 23.141 1 32.44 65 GLU A N 1
ATOM 491 C CA . GLU A 1 65 ? -40.156 29.438 24.172 1 32.44 65 GLU A CA 1
ATOM 492 C C . GLU A 1 65 ? -41.5 28.844 23.719 1 32.44 65 GLU A C 1
ATOM 494 O O . GLU A 1 65 ? -42.281 28.359 24.531 1 32.44 65 GLU A O 1
ATOM 499 N N . ASP A 1 66 ? -42.188 29.312 22.75 1 32.59 66 ASP A N 1
ATOM 500 C CA . ASP A 1 66 ? -43.469 28.625 22.516 1 32.59 66 ASP A CA 1
ATOM 501 C C . ASP A 1 66 ? -43.281 27.109 22.562 1 32.59 66 ASP A C 1
ATOM 503 O O . ASP A 1 66 ? -44.219 26.375 22.281 1 32.59 66 ASP A O 1
ATOM 507 N N . LEU A 1 67 ? -42.094 26.547 22.484 1 31.5 67 LEU A N 1
ATOM 508 C CA . LEU A 1 67 ? -41.906 25.312 23.234 1 31.5 67 LEU A CA 1
ATOM 509 C C . LEU A 1 67 ? -41.906 25.578 24.734 1 31.5 67 LEU A C 1
ATOM 511 O O . LEU A 1 67 ? -41.031 26.312 25.234 1 31.5 67 LEU A O 1
ATOM 515 N N . GLU A 1 68 ? -42.969 25.922 25.5 1 30.16 68 GLU A N 1
ATOM 516 C CA . GLU A 1 68 ? -43.406 25.922 26.891 1 30.16 68 GLU A CA 1
ATOM 517 C C . GLU A 1 68 ? -42.469 25.109 27.781 1 30.16 68 GLU A C 1
ATOM 519 O O . GLU A 1 68 ? -42 24.047 27.391 1 30.16 68 GLU A O 1
ATOM 524 N N . TYR A 1 69 ? -42.031 25.578 29.016 1 30.92 69 TYR A N 1
ATOM 525 C CA . TYR A 1 69 ? -41.375 25.266 30.281 1 30.92 69 TYR A CA 1
ATOM 526 C C . TYR A 1 69 ? -41.969 24 30.891 1 30.92 69 TYR A C 1
ATOM 528 O O . TYR A 1 69 ? -42.156 23.906 32.094 1 30.92 69 TYR A O 1
ATOM 536 N N . SER A 1 70 ? -43.094 23.312 30.594 1 30.39 70 SER A N 1
ATOM 537 C CA . SER A 1 70 ? -43.5 22.141 31.391 1 30.39 70 SER A CA 1
ATOM 538 C C . SER A 1 70 ? -42.281 21.375 31.875 1 30.39 70 SER A C 1
ATOM 540 O O . SER A 1 70 ? -41.312 21.172 31.125 1 30.39 70 SER A O 1
ATOM 542 N N . SER A 1 71 ? -41.875 21.312 33.219 1 32.03 71 SER A N 1
ATOM 543 C CA . SER A 1 71 ? -41 20.688 34.188 1 32.03 71 SER A CA 1
ATOM 544 C C . SER A 1 71 ? -40.625 19.266 33.75 1 32.03 71 SER A C 1
ATOM 546 O O . SER A 1 71 ? -40.062 18.5 34.562 1 32.03 71 SER A O 1
ATOM 548 N N . HIS A 1 72 ? -41.344 18.594 32.906 1 30.25 72 HIS A N 1
ATOM 549 C CA . HIS A 1 72 ? -41.031 17.188 32.688 1 30.25 72 HIS A CA 1
ATOM 550 C C . HIS A 1 72 ? -39.531 17 32.5 1 30.25 72 HIS A C 1
ATOM 552 O O . HIS A 1 72 ? -38.875 17.719 31.719 1 30.25 72 HIS A O 1
ATOM 558 N N . THR A 1 73 ? -38.625 16.625 33.5 1 33.44 73 THR A N 1
ATOM 559 C CA . THR A 1 73 ? -37.344 15.961 33.781 1 33.44 73 THR A CA 1
ATOM 560 C C . THR A 1 73 ? -36.844 15.258 32.531 1 33.44 73 THR A C 1
ATOM 562 O O . THR A 1 73 ? -35.938 14.398 32.594 1 33.44 73 THR A O 1
ATOM 565 N N . SER A 1 74 ? -37.5 15.242 31.391 1 33.5 74 SER A N 1
ATOM 566 C CA . SER A 1 74 ? -37.094 14.273 30.391 1 33.5 74 SER A CA 1
ATOM 567 C C . SER A 1 74 ? -35.656 14.492 29.953 1 33.5 74 SER A C 1
ATOM 569 O O . SER A 1 74 ? -35.219 15.633 29.828 1 33.5 74 SER A O 1
ATOM 571 N N . SER A 1 75 ? -34.531 13.727 30.281 1 37 75 SER A N 1
ATOM 572 C CA . SER A 1 75 ? -33.188 13.359 29.828 1 37 75 SER A CA 1
ATOM 573 C C . SER A 1 75 ? -32.938 13.797 28.391 1 37 75 SER A C 1
ATOM 575 O O . SER A 1 75 ? -32.969 12.977 27.469 1 37 75 SER A O 1
ATOM 577 N N . GLY A 1 76 ? -33.5 14.727 27.859 1 38.81 76 GLY A N 1
ATOM 578 C CA . GLY A 1 76 ? -33.562 15.102 26.453 1 38.81 76 GLY A CA 1
ATOM 579 C C . GLY A 1 76 ? -32.219 15.445 25.859 1 38.81 76 GLY A C 1
ATOM 580 O O . GLY A 1 76 ? -31.281 15.805 26.594 1 38.81 76 GLY A O 1
ATOM 581 N N . SER A 1 77 ? -31.812 14.852 24.688 1 46.72 77 SER A N 1
ATOM 582 C CA . SER A 1 77 ? -30.562 14.883 23.938 1 46.72 77 SER A CA 1
ATOM 583 C C . SER A 1 77 ? -30.062 16.312 23.734 1 46.72 77 SER A C 1
ATOM 585 O O . SER A 1 77 ? -30.859 17.203 23.453 1 46.72 77 SER A O 1
ATOM 587 N N . PRO A 1 78 ? -29.188 16.891 24.562 1 50.72 78 PRO A N 1
ATOM 588 C CA . PRO A 1 78 ? -28.531 18.188 24.453 1 50.72 78 PRO A CA 1
ATOM 589 C C . PRO A 1 78 ? -28.469 18.688 23 1 50.72 78 PRO A C 1
ATOM 591 O O . PRO A 1 78 ? -28 19.797 22.75 1 50.72 78 PRO A O 1
ATOM 594 N N . TYR A 1 79 ? -28.672 17.875 22.109 1 55.41 79 TYR A N 1
ATOM 595 C CA . TYR A 1 79 ? -28.578 18.328 20.719 1 55.41 79 TYR A CA 1
ATOM 596 C C . TYR A 1 79 ? -29.844 19.109 20.328 1 55.41 79 TYR A C 1
ATOM 598 O O . TYR A 1 79 ? -30.953 18.734 20.719 1 55.41 79 TYR A O 1
ATOM 606 N N . ARG A 1 80 ? -29.766 20.5 20.172 1 56.59 80 ARG A N 1
ATOM 607 C CA . ARG A 1 80 ? -30.797 21.516 19.953 1 56.59 80 ARG A CA 1
ATOM 608 C C . ARG A 1 80 ? -31.766 21.078 18.844 1 56.59 80 ARG A C 1
ATOM 610 O O . ARG A 1 80 ? -32.938 21.484 18.844 1 56.59 80 ARG A O 1
ATOM 617 N N . SER A 1 81 ? -31.234 20.484 17.891 1 64.12 81 SER A N 1
ATOM 618 C CA . SER A 1 81 ? -32.094 20.203 16.734 1 64.12 81 SER A CA 1
ATOM 619 C C . SER A 1 81 ? -32.406 18.703 16.641 1 64.12 81 SER A C 1
ATOM 621 O O . SER A 1 81 ? -31.719 17.891 17.266 1 64.12 81 SER A O 1
ATOM 623 N N . SER A 1 82 ? -33.531 18.391 16.078 1 73.62 82 SER A N 1
ATOM 624 C CA . SER A 1 82 ? -33.969 17.031 15.859 1 73.62 82 SER A CA 1
ATOM 625 C C . SER A 1 82 ? -32.969 16.219 15.055 1 73.62 82 SER A C 1
ATOM 627 O O . SER A 1 82 ? -32.125 16.797 14.359 1 73.62 82 SER A O 1
ATOM 629 N N . TRP A 1 83 ? -32.906 14.977 15.281 1 81.38 83 TRP A N 1
ATOM 630 C CA . TRP A 1 83 ? -32 14.062 14.617 1 81.38 83 TRP A CA 1
ATOM 631 C C . TRP A 1 83 ? -32.094 14.188 13.102 1 81.38 83 TRP A C 1
ATOM 633 O O . TRP A 1 83 ? -31.094 14.258 12.406 1 81.38 83 TRP A O 1
ATOM 643 N N . GLY A 1 84 ? -33.375 14.258 12.609 1 80.62 84 GLY A N 1
ATOM 644 C CA . GLY A 1 84 ? -33.562 14.336 11.172 1 80.62 84 GLY A CA 1
ATOM 645 C C . GLY A 1 84 ? -33.062 15.625 10.562 1 80.62 84 GLY A C 1
ATOM 646 O O . GLY A 1 84 ? -32.5 15.625 9.477 1 80.62 84 GLY A O 1
ATOM 647 N N . LYS A 1 85 ? -33.281 16.672 11.289 1 79.75 85 LYS A N 1
ATOM 648 C CA . LYS A 1 85 ? -32.844 17.969 10.789 1 79.75 85 LYS A CA 1
ATOM 649 C C . LYS A 1 85 ? -31.328 18.078 10.836 1 79.75 85 LYS A C 1
ATOM 651 O O . LYS A 1 85 ? -30.703 18.594 9.891 1 79.75 85 LYS A O 1
ATOM 656 N N . GLN A 1 86 ? -30.828 17.578 11.914 1 81 86 GLN A N 1
ATOM 657 C CA . GLN A 1 86 ? -29.375 17.578 12.016 1 81 86 GLN A CA 1
ATOM 658 C C . GLN A 1 86 ? -28.75 16.734 10.914 1 81 86 GLN A C 1
ATOM 660 O O . GLN A 1 86 ? -27.734 17.125 10.32 1 81 86 GLN A O 1
ATOM 665 N N . PHE A 1 87 ? -29.422 15.688 10.672 1 85.06 87 PHE A N 1
ATOM 666 C CA . PHE A 1 87 ? -28.922 14.766 9.664 1 85.06 87 PHE A CA 1
ATOM 667 C C . PHE A 1 87 ? -28.922 15.422 8.281 1 85.06 87 PHE A C 1
ATOM 669 O O . PHE A 1 87 ? -27.953 15.312 7.531 1 85.06 87 PHE A O 1
ATOM 676 N N . HIS A 1 88 ? -29.969 16.047 8.016 1 85.44 88 HIS A N 1
ATOM 677 C CA . HIS A 1 88 ? -30.094 16.672 6.703 1 85.44 88 HIS A CA 1
ATOM 678 C C . HIS A 1 88 ? -29.047 17.766 6.52 1 85.44 88 HIS A C 1
ATOM 680 O O . HIS A 1 88 ? -28.422 17.859 5.461 1 85.44 88 HIS A O 1
ATOM 686 N N . TRP A 1 89 ? -28.797 18.562 7.531 1 81.56 89 TRP A N 1
ATOM 687 C CA . TRP A 1 89 ? -27.875 19.688 7.414 1 81.56 89 TRP A CA 1
ATOM 688 C C . TRP A 1 89 ? -26.422 19.203 7.422 1 81.56 89 TRP A C 1
ATOM 690 O O . TRP A 1 89 ? -25.594 19.703 6.66 1 81.56 89 TRP A O 1
ATOM 700 N N . VAL A 1 90 ? -26.25 18.219 8.219 1 82.31 90 VAL A N 1
ATOM 701 C CA . VAL A 1 90 ? -24.891 17.688 8.273 1 82.31 90 VAL A CA 1
ATOM 702 C C . VAL A 1 90 ? -24.578 16.953 6.977 1 82.31 90 VAL A C 1
ATOM 704 O O . VAL A 1 90 ? -23.438 17.016 6.484 1 82.31 90 VAL A O 1
ATOM 707 N N . LEU A 1 91 ? -25.516 16.328 6.441 1 85.5 91 LEU A N 1
ATOM 708 C CA . LEU A 1 91 ? -25.344 15.633 5.164 1 85.5 91 LEU A CA 1
ATOM 709 C C . LEU A 1 91 ? -25.047 16.625 4.047 1 85.5 91 LEU A C 1
ATOM 711 O O . LEU A 1 91 ? -24.141 16.391 3.236 1 85.5 91 LEU A O 1
ATOM 715 N N . TRP A 1 92 ? -25.781 17.656 4.062 1 84 92 TRP A N 1
ATOM 716 C CA . TRP A 1 92 ? -25.578 18.672 3.035 1 84 92 TRP A CA 1
ATOM 717 C C . TRP A 1 92 ? -24.219 19.344 3.186 1 84 92 TRP A C 1
ATOM 719 O O . TRP A 1 92 ? -23.531 19.594 2.193 1 84 92 TRP A O 1
ATOM 729 N N . ARG A 1 93 ? -23.859 19.562 4.332 1 79 93 ARG A N 1
ATOM 730 C CA . ARG A 1 93 ? -22.562 20.203 4.613 1 79 93 ARG A CA 1
ATOM 731 C C . ARG A 1 93 ? -21.406 19.281 4.223 1 79 93 ARG A C 1
ATOM 733 O O . ARG A 1 93 ? -20.422 19.734 3.646 1 79 93 ARG A O 1
ATOM 740 N N . SER A 1 94 ? -21.578 18.078 4.555 1 79.69 94 SER A N 1
ATOM 741 C CA . SER A 1 94 ? -20.547 17.109 4.227 1 79.69 94 SER A CA 1
ATOM 742 C C . SER A 1 94 ? -20.438 16.891 2.719 1 79.69 94 SER A C 1
ATOM 744 O O . SER A 1 94 ? -19.344 16.719 2.188 1 79.69 94 SER A O 1
ATOM 746 N N . TRP A 1 95 ? -21.547 16.922 2.102 1 82 95 TRP A N 1
ATOM 747 C CA . TRP A 1 95 ? -21.562 16.781 0.648 1 82 95 TRP A CA 1
ATOM 748 C C . TRP A 1 95 ? -20.844 17.953 -0.018 1 82 95 TRP A C 1
ATOM 750 O O . TRP A 1 95 ? -20.016 17.75 -0.919 1 82 95 TRP A O 1
ATOM 760 N N . LEU A 1 96 ? -21.031 19.141 0.487 1 77.88 96 LEU A N 1
ATOM 761 C CA . LEU A 1 96 ? -20.406 20.344 -0.063 1 77.88 96 LEU A CA 1
ATOM 762 C C . LEU A 1 96 ? -18.906 20.359 0.233 1 77.88 96 LEU A C 1
ATOM 764 O O . LEU A 1 96 ? -18.109 20.797 -0.598 1 77.88 96 LEU A O 1
ATOM 768 N N . GLY A 1 97 ? -18.562 19.859 1.421 1 71.44 97 GLY A N 1
ATOM 769 C CA . GLY A 1 97 ? -17.156 19.766 1.787 1 71.44 97 GLY A CA 1
ATOM 770 C C . GLY A 1 97 ? -16.375 18.797 0.92 1 71.44 97 GLY A C 1
ATOM 771 O O . GLY A 1 97 ? -15.234 19.078 0.541 1 71.44 97 GLY A O 1
ATOM 772 N N . THR A 1 98 ? -17.047 17.797 0.615 1 71.5 98 THR A N 1
ATOM 773 C CA . THR A 1 98 ? -16.391 16.766 -0.193 1 71.5 98 THR A CA 1
ATOM 774 C C . THR A 1 98 ? -16.234 17.234 -1.638 1 71.5 98 THR A C 1
ATOM 776 O O . THR A 1 98 ? -15.219 16.969 -2.283 1 71.5 98 THR A O 1
ATOM 779 N N . ILE A 1 99 ? -17.188 17.984 -2.109 1 71.5 99 ILE A N 1
ATOM 780 C CA . ILE A 1 99 ? -17.141 18.469 -3.486 1 71.5 99 ILE A CA 1
ATOM 781 C C . ILE A 1 99 ? -16.172 19.641 -3.6 1 71.5 99 ILE A C 1
ATOM 783 O O . ILE A 1 99 ? -15.609 19.891 -4.668 1 71.5 99 ILE A O 1
ATOM 787 N N . ARG A 1 100 ? -15.844 20.234 -2.455 1 63.78 100 ARG A N 1
ATOM 788 C CA . ARG A 1 100 ? -14.984 21.422 -2.459 1 63.78 100 ARG A CA 1
ATOM 789 C C . ARG A 1 100 ? -13.516 21.031 -2.412 1 63.78 100 ARG A C 1
ATOM 791 O O . ARG A 1 100 ? -12.641 21.844 -2.725 1 63.78 100 ARG A O 1
ATOM 798 N N . GLU A 1 101 ? -13.203 19.875 -1.958 1 65.88 101 GLU A N 1
ATOM 799 C CA . GLU A 1 101 ? -11.828 19.375 -2.062 1 65.88 101 GLU A CA 1
ATOM 800 C C . GLU A 1 101 ? -11.68 18.391 -3.215 1 65.88 101 GLU A C 1
ATOM 802 O O . GLU A 1 101 ? -11.367 17.219 -2.996 1 65.88 101 GLU A O 1
ATOM 807 N N . PRO A 1 102 ? -11.836 19.016 -4.414 1 73.12 102 PRO A N 1
ATOM 808 C CA . PRO A 1 102 ? -11.922 18.125 -5.574 1 73.12 102 PRO A CA 1
ATOM 809 C C . PRO A 1 102 ? -10.562 17.578 -5.996 1 73.12 102 PRO A C 1
ATOM 811 O O . PRO A 1 102 ? -10.492 16.578 -6.727 1 73.12 102 PRO A O 1
ATOM 814 N N . ARG A 1 103 ? -9.586 18.188 -5.387 1 76.38 103 ARG A N 1
ATOM 815 C CA . ARG A 1 103 ? -8.266 17.812 -5.875 1 76.38 103 ARG A CA 1
ATOM 816 C C . ARG A 1 103 ? -7.969 16.344 -5.617 1 76.38 103 ARG A C 1
ATOM 818 O O . ARG A 1 103 ? -7.508 15.633 -6.512 1 76.38 103 ARG A O 1
ATOM 825 N N . LEU A 1 104 ? -8.375 15.914 -4.477 1 75.81 104 LEU A N 1
ATOM 826 C CA . LEU A 1 104 ? -8.07 14.531 -4.121 1 75.81 104 LEU A CA 1
ATOM 827 C C . LEU A 1 104 ? -8.914 13.562 -4.941 1 75.81 104 LEU A C 1
ATOM 829 O O . LEU A 1 104 ? -8.406 12.547 -5.426 1 75.81 104 LEU A O 1
ATOM 833 N N . ILE A 1 105 ? -10.133 13.938 -5.156 1 77.25 105 ILE A N 1
ATOM 834 C CA . ILE A 1 105 ? -11.047 13.062 -5.879 1 77.25 105 ILE A CA 1
ATOM 835 C C . ILE A 1 105 ? -10.672 13.031 -7.359 1 77.25 105 ILE A C 1
ATOM 837 O O . ILE A 1 105 ? -10.695 11.969 -7.984 1 77.25 105 ILE A O 1
ATOM 841 N N . ARG A 1 106 ? -10.273 14.141 -7.824 1 83.19 106 ARG A N 1
ATOM 842 C CA . ARG A 1 106 ? -9.898 14.219 -9.234 1 83.19 106 ARG A CA 1
ATOM 843 C C . ARG A 1 106 ? -8.641 13.406 -9.508 1 83.19 106 ARG A C 1
ATOM 845 O O . ARG A 1 106 ? -8.562 12.688 -10.508 1 83.19 106 ARG A O 1
ATOM 852 N N . ILE A 1 107 ? -7.727 13.523 -8.641 1 82.31 107 ILE A N 1
ATOM 853 C CA . ILE A 1 107 ? -6.469 12.797 -8.805 1 82.31 107 ILE A CA 1
ATOM 854 C C . ILE A 1 107 ? -6.723 11.297 -8.703 1 82.31 107 ILE A C 1
ATOM 856 O O . ILE A 1 107 ? -6.152 10.516 -9.469 1 82.31 107 ILE A O 1
ATOM 860 N N . ARG A 1 108 ? -7.574 10.945 -7.918 1 83.12 108 ARG A N 1
ATOM 861 C CA . ARG A 1 1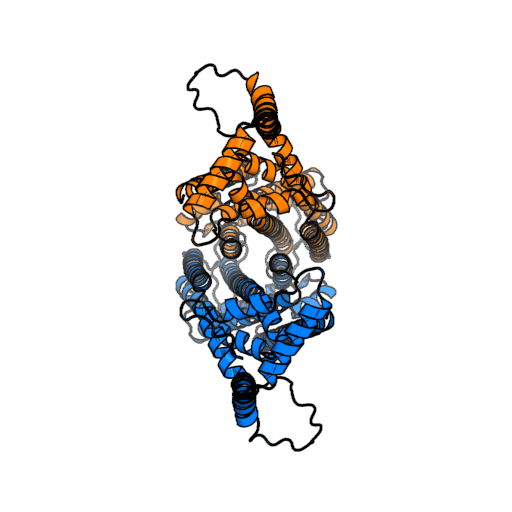08 ? -7.883 9.531 -7.719 1 83.12 108 ARG A CA 1
ATOM 862 C C . ARG A 1 108 ? -8.562 8.938 -8.945 1 83.12 108 ARG A C 1
ATOM 864 O O . ARG A 1 108 ? -8.234 7.832 -9.375 1 83.12 108 ARG A O 1
ATOM 871 N N . PHE A 1 109 ? -9.453 9.703 -9.508 1 86.38 109 PHE A N 1
ATOM 872 C CA . PHE A 1 109 ? -10.172 9.219 -10.688 1 86.38 109 PHE A CA 1
ATOM 873 C C . PHE A 1 109 ? -9.25 9.148 -11.891 1 86.38 109 PHE A C 1
ATOM 875 O O . PHE A 1 109 ? -9.32 8.203 -12.68 1 86.38 109 PHE A O 1
ATOM 882 N N . LEU A 1 110 ? -8.422 10.102 -11.922 1 87.81 110 LEU A N 1
ATOM 883 C CA . LEU A 1 110 ? -7.477 10.102 -13.031 1 87.81 110 LEU A CA 1
ATOM 884 C C . LEU A 1 110 ? -6.484 8.953 -12.898 1 87.81 110 LEU A C 1
ATOM 886 O O . LEU A 1 110 ? -6.164 8.281 -13.883 1 87.81 110 LEU A O 1
ATOM 890 N N . GLN A 1 111 ? -6.09 8.781 -11.695 1 86.69 111 GLN A N 1
ATOM 891 C CA . GLN A 1 111 ? -5.168 7.68 -11.43 1 86.69 111 GLN A CA 1
ATOM 892 C C . GLN A 1 111 ? -5.848 6.328 -11.648 1 86.69 111 GLN A C 1
ATOM 894 O O . GLN A 1 111 ? -5.234 5.402 -12.188 1 86.69 111 GLN A O 1
ATOM 899 N N . GLY A 1 112 ? -7.078 6.23 -11.273 1 88.25 112 GLY A N 1
ATOM 900 C CA . GLY A 1 112 ? -7.828 5.004 -11.492 1 88.25 112 GLY A CA 1
ATOM 901 C C . GLY A 1 112 ? -8.039 4.684 -12.961 1 88.25 112 GLY A C 1
ATOM 902 O O . GLY A 1 112 ? -7.914 3.527 -13.375 1 88.25 112 GLY A O 1
ATOM 903 N N . LEU A 1 113 ? -8.281 5.703 -13.68 1 90.56 113 LEU A N 1
ATOM 904 C CA . LEU A 1 113 ? -8.469 5.531 -15.109 1 90.56 113 LEU A CA 1
ATOM 905 C C . LEU A 1 113 ? -7.168 5.094 -15.781 1 90.56 113 LEU A C 1
ATOM 907 O O . LEU A 1 113 ? -7.16 4.145 -16.578 1 90.56 113 LEU A O 1
ATOM 911 N N . ALA A 1 114 ? -6.129 5.723 -15.391 1 89.25 114 ALA A N 1
ATOM 912 C CA . ALA A 1 114 ? -4.832 5.406 -15.984 1 89.25 114 ALA A CA 1
ATOM 913 C C . ALA A 1 114 ? -4.406 3.982 -15.641 1 89.25 114 ALA A C 1
ATOM 915 O O . ALA A 1 114 ? -3.959 3.232 -16.516 1 89.25 114 ALA A O 1
ATOM 916 N N . LEU A 1 115 ? -4.617 3.609 -14.43 1 89.56 115 LEU A N 1
ATOM 917 C CA . LEU A 1 115 ? -4.191 2.289 -13.984 1 89.56 115 LEU A CA 1
ATOM 918 C C . LEU A 1 115 ? -5.062 1.199 -14.602 1 89.56 115 LEU A C 1
ATOM 920 O O . LEU A 1 115 ? -4.566 0.127 -14.953 1 89.56 115 LEU A O 1
ATOM 924 N N . SER A 1 116 ? -6.352 1.486 -14.68 1 91.81 116 SER A N 1
ATOM 925 C CA . SER A 1 116 ? -7.25 0.495 -15.258 1 91.81 116 SER A CA 1
ATOM 926 C C . SER A 1 116 ? -6.945 0.273 -16.734 1 91.81 116 SER A C 1
ATOM 928 O O . SER A 1 116 ? -6.984 -0.86 -17.219 1 91.81 116 SER A O 1
ATOM 930 N N . ILE A 1 117 ? -6.578 1.3 -17.406 1 90.12 117 ILE A N 1
ATOM 931 C CA . ILE A 1 117 ? -6.238 1.197 -18.828 1 90.12 117 ILE A CA 1
ATOM 932 C C . ILE A 1 117 ? -4.914 0.458 -18.984 1 90.12 117 ILE A C 1
ATOM 934 O O . ILE A 1 117 ? -4.793 -0.439 -19.828 1 90.12 117 ILE A O 1
ATOM 938 N N . LEU A 1 118 ? -4.031 0.816 -18.188 1 86.56 118 LEU A N 1
ATOM 939 C CA . LEU A 1 118 ? -2.721 0.183 -18.266 1 86.56 118 LEU A CA 1
ATOM 940 C C . LEU A 1 118 ? -2.82 -1.309 -17.953 1 86.56 118 LEU A C 1
ATOM 942 O O . LEU A 1 118 ? -2.273 -2.135 -18.688 1 86.56 118 LEU A O 1
ATOM 946 N N . LEU A 1 119 ? -3.504 -1.635 -16.938 1 85.69 119 LEU A N 1
ATOM 947 C CA . LEU A 1 119 ? -3.658 -3.033 -16.547 1 85.69 119 LEU A CA 1
ATOM 948 C C . LEU A 1 119 ? -4.48 -3.797 -17.578 1 85.69 119 LEU A C 1
ATOM 950 O O . LEU A 1 119 ? -4.188 -4.961 -17.875 1 85.69 119 LEU A O 1
ATOM 954 N N . GLY A 1 120 ? -5.477 -3.113 -18.078 1 84.75 120 GLY A N 1
ATOM 955 C CA . GLY A 1 120 ? -6.281 -3.75 -19.109 1 84.75 120 GLY A CA 1
ATOM 956 C C . GLY A 1 120 ? -5.492 -4.086 -20.359 1 84.75 120 GLY A C 1
ATOM 957 O O . GLY A 1 120 ? -5.633 -5.18 -20.922 1 84.75 120 GLY A O 1
ATOM 958 N N . PHE A 1 121 ? -4.613 -3.242 -20.672 1 83.12 121 PHE A N 1
ATOM 959 C CA . PHE A 1 121 ? -3.805 -3.463 -21.875 1 83.12 121 PHE A CA 1
ATOM 960 C C . PHE A 1 121 ? -2.742 -4.523 -21.609 1 83.12 121 PHE A C 1
ATOM 962 O O . PHE A 1 121 ? -2.393 -5.289 -22.516 1 83.12 121 PHE A O 1
ATOM 969 N N . MET A 1 122 ? -2.303 -4.652 -20.484 1 82.56 122 MET A N 1
ATOM 970 C CA . MET A 1 122 ? -1.254 -5.609 -20.141 1 82.56 122 MET A CA 1
ATOM 971 C C . MET A 1 122 ? -1.799 -7.031 -20.125 1 82.56 122 MET A C 1
ATOM 973 O O . MET A 1 122 ? -1.1 -7.973 -20.5 1 82.56 122 MET A O 1
ATOM 977 N N . TYR A 1 123 ? -2.926 -7.105 -19.734 1 81.44 123 TYR A N 1
ATOM 978 C CA . TYR A 1 123 ? -3.479 -8.445 -19.594 1 81.44 123 TYR A CA 1
ATOM 979 C C . TYR A 1 123 ? -4.352 -8.812 -20.781 1 81.44 123 TYR A C 1
ATOM 981 O O . TYR A 1 123 ? -5.008 -9.852 -20.781 1 81.44 123 TYR A O 1
ATOM 989 N N . ARG A 1 124 ? -4.273 -7.898 -21.734 1 78.56 124 ARG A N 1
ATOM 990 C CA . ARG A 1 124 ? -5.059 -8.227 -22.922 1 78.56 124 ARG A CA 1
ATOM 991 C C . ARG A 1 124 ? -4.551 -9.5 -23.578 1 78.56 124 ARG A C 1
ATOM 993 O O . ARG A 1 124 ? -3.344 -9.688 -23.734 1 78.56 124 ARG A O 1
ATOM 1000 N N . ARG A 1 125 ? -5.406 -10.461 -23.812 1 65 125 ARG A N 1
ATOM 1001 C CA . ARG A 1 125 ? -5.164 -11.797 -24.344 1 65 125 ARG A CA 1
ATOM 1002 C C . ARG A 1 125 ? -4.484 -11.727 -25.703 1 65 125 ARG A C 1
ATOM 1004 O O . ARG A 1 125 ? -5.004 -11.094 -26.641 1 65 125 ARG A O 1
ATOM 1011 N N . SER A 1 126 ? -3.098 -11.758 -25.719 1 58.75 126 SER A N 1
ATOM 1012 C CA . SER A 1 126 ? -2.482 -11.656 -27.031 1 58.75 126 SER A CA 1
ATOM 1013 C C . SER A 1 126 ? -2.27 -13.039 -27.641 1 58.75 126 SER A C 1
ATOM 1015 O O . SER A 1 126 ? -1.926 -13.156 -28.828 1 58.75 126 SER A O 1
ATOM 1017 N N . GLY A 1 127 ? -2.672 -14.156 -26.938 1 58.56 127 GLY A N 1
ATOM 1018 C CA . GLY A 1 127 ? -2.283 -15.406 -27.578 1 58.56 127 GLY A CA 1
ATOM 1019 C C . GLY A 1 127 ? -3.299 -16.516 -27.391 1 58.56 127 GLY A C 1
ATOM 1020 O O . GLY A 1 127 ? -4.281 -16.344 -26.656 1 58.56 127 GLY A O 1
ATOM 1021 N N . PRO A 1 128 ? -3.107 -17.531 -28.297 1 56.34 128 PRO A N 1
ATOM 1022 C CA . PRO A 1 128 ? -4.023 -18.688 -28.297 1 56.34 128 PRO A CA 1
ATOM 1023 C C . PRO A 1 128 ? -4.004 -19.453 -26.969 1 56.34 128 PRO A C 1
ATOM 1025 O O . PRO A 1 128 ? -4.91 -20.234 -26.703 1 56.34 128 PRO A O 1
ATOM 1028 N N . TYR A 1 129 ? -2.984 -19.125 -26.172 1 64.94 129 TYR A N 1
ATOM 1029 C CA . TYR A 1 129 ? -2.861 -19.922 -24.938 1 64.94 129 TYR A CA 1
ATOM 1030 C C . TYR A 1 129 ? -3.389 -19.141 -23.734 1 64.94 129 TYR A C 1
ATOM 1032 O O . TYR A 1 129 ? -3.201 -17.922 -23.641 1 64.94 129 TYR A O 1
ATOM 1040 N N . VAL A 1 130 ? -4.27 -19.875 -23.141 1 65.56 130 VAL A N 1
ATOM 1041 C CA . VAL A 1 130 ? -4.812 -19.266 -21.938 1 65.56 130 VAL A CA 1
ATOM 1042 C C . VAL A 1 130 ? -3.785 -19.359 -20.812 1 65.56 130 VAL A C 1
ATOM 1044 O O . VAL A 1 130 ? -3.326 -20.453 -20.469 1 65.56 130 VAL A O 1
ATOM 1047 N N . ASP A 1 131 ? -3.244 -18.25 -20.453 1 74.81 131 ASP A N 1
ATOM 1048 C CA . ASP A 1 131 ? -2.336 -18.188 -19.312 1 74.81 131 ASP A CA 1
ATOM 1049 C C . ASP A 1 131 ? -3.105 -18.016 -18.016 1 74.81 131 ASP A C 1
ATOM 1051 O O . ASP A 1 131 ? -3.475 -16.906 -17.641 1 74.81 131 ASP A O 1
ATOM 1055 N N . VAL A 1 132 ? -3.383 -19.188 -17.344 1 77.69 132 VAL A N 1
ATOM 1056 C CA . VAL A 1 132 ? -4.164 -19.219 -16.109 1 77.69 132 VAL A CA 1
ATOM 1057 C C . VAL A 1 132 ? -3.477 -18.375 -15.047 1 77.69 132 VAL A C 1
ATOM 1059 O O . VAL A 1 132 ? -4.137 -17.656 -14.297 1 77.69 132 VAL A O 1
ATOM 1062 N N . TYR A 1 133 ? -2.217 -18.344 -15.117 1 77.12 133 TYR A N 1
ATOM 1063 C CA . TYR A 1 133 ? -1.442 -17.625 -14.117 1 77.12 133 TYR A CA 1
ATOM 1064 C C . TYR A 1 133 ? -1.623 -16.109 -14.266 1 77.12 133 TYR A C 1
ATOM 1066 O O . TYR A 1 133 ? -1.842 -15.406 -13.273 1 77.12 133 TYR A O 1
ATOM 1074 N N . SER A 1 134 ? -1.663 -15.656 -15.438 1 81 134 SER A N 1
ATOM 1075 C CA . SER A 1 134 ? -1.816 -14.227 -15.688 1 81 134 SER A CA 1
ATOM 1076 C C . SER A 1 134 ? -3.238 -13.766 -15.391 1 81 134 SER A C 1
ATOM 1078 O O . SER A 1 134 ? -3.443 -12.648 -14.898 1 81 134 SER A O 1
ATOM 1080 N N . ILE A 1 135 ? -4.188 -14.617 -15.617 1 84.56 135 ILE A N 1
ATOM 1081 C CA . ILE A 1 135 ? -5.574 -14.25 -15.359 1 84.56 135 ILE A CA 1
ATOM 1082 C C . ILE A 1 135 ? -5.824 -14.203 -13.852 1 84.56 135 ILE A C 1
ATOM 1084 O O . ILE A 1 135 ? -6.445 -13.266 -13.352 1 84.56 135 ILE A O 1
ATOM 1088 N N . ASN A 1 136 ? -5.277 -15.195 -13.164 1 85.25 136 ASN A N 1
ATOM 1089 C CA . ASN A 1 136 ? -5.418 -15.188 -11.711 1 85.25 136 ASN A CA 1
ATOM 1090 C C . ASN A 1 136 ? -4.699 -14 -11.086 1 85.25 136 ASN A C 1
ATOM 1092 O O . ASN A 1 136 ? -5.195 -13.398 -10.133 1 85.25 136 ASN A O 1
ATOM 1096 N N . GLY A 1 137 ? -3.588 -13.695 -11.648 1 86.75 137 GLY A N 1
ATOM 1097 C CA . GLY A 1 137 ? -2.85 -12.539 -11.156 1 86.75 137 GLY A CA 1
ATOM 1098 C C . GLY A 1 137 ? -3.557 -11.227 -11.422 1 86.75 137 GLY A C 1
ATOM 1099 O O . GLY A 1 137 ? -3.525 -10.32 -10.586 1 86.75 137 GLY A O 1
ATOM 1100 N N . SER A 1 138 ? -4.18 -11.133 -12.531 1 88.5 138 SER A N 1
ATOM 1101 C CA . SER A 1 138 ? -4.883 -9.906 -12.875 1 88.5 138 SER A CA 1
ATOM 1102 C C . SER A 1 138 ? -6.066 -9.664 -11.938 1 88.5 138 SER A C 1
ATOM 1104 O O . SER A 1 138 ? -6.336 -8.523 -11.555 1 88.5 138 SER A O 1
ATOM 1106 N N . LEU A 1 139 ? -6.758 -10.703 -11.562 1 90.81 139 LEU A N 1
ATOM 1107 C CA . LEU A 1 139 ? -7.898 -10.57 -10.664 1 90.81 139 LEU A CA 1
ATOM 1108 C C . LEU A 1 139 ? -7.441 -10.211 -9.258 1 90.81 139 LEU A C 1
ATOM 1110 O O . LEU A 1 139 ? -8.109 -9.453 -8.555 1 90.81 139 LEU A O 1
ATOM 1114 N N . PHE A 1 140 ? -6.32 -10.703 -8.938 1 91.94 140 PHE A N 1
ATOM 1115 C CA . PHE A 1 140 ? -5.797 -10.391 -7.613 1 91.94 140 PHE A CA 1
ATOM 1116 C C . PHE A 1 140 ? -5.332 -8.938 -7.543 1 91.94 140 PHE A C 1
ATOM 1118 O O . PHE A 1 140 ? -5.496 -8.281 -6.516 1 91.94 140 PHE A O 1
ATOM 1125 N N . ILE A 1 141 ? -4.758 -8.453 -8.547 1 89.88 141 ILE A N 1
ATOM 1126 C CA . ILE A 1 141 ? -4.328 -7.062 -8.586 1 89.88 141 ILE A CA 1
ATOM 1127 C C . ILE A 1 141 ? -5.551 -6.145 -8.523 1 89.88 141 ILE A C 1
ATOM 1129 O O . ILE A 1 141 ? -5.5 -5.074 -7.91 1 89.88 141 ILE A O 1
ATOM 1133 N N . LEU A 1 142 ? -6.613 -6.605 -9.156 1 91.62 142 LEU A N 1
ATOM 1134 C CA . LEU A 1 142 ? -7.859 -5.852 -9.086 1 91.62 142 LEU A CA 1
ATOM 1135 C C . LEU A 1 142 ? -8.328 -5.711 -7.641 1 91.62 142 LEU A C 1
ATOM 1137 O O . LEU A 1 142 ? -8.719 -4.621 -7.215 1 91.62 142 LEU A O 1
ATOM 1141 N N . ILE A 1 143 ? -8.234 -6.797 -6.914 1 94.06 143 ILE A N 1
ATOM 1142 C CA . ILE A 1 143 ? -8.633 -6.773 -5.508 1 94.06 143 ILE A CA 1
ATOM 1143 C C . ILE A 1 143 ? -7.723 -5.816 -4.734 1 94.06 143 ILE A C 1
ATOM 1145 O O . ILE A 1 143 ? -8.203 -5.004 -3.941 1 94.06 143 ILE A O 1
ATOM 1149 N N . GLY A 1 144 ? -6.473 -5.945 -5.023 1 91.62 144 GLY A N 1
ATOM 1150 C CA . GLY A 1 144 ? -5.504 -5.094 -4.344 1 91.62 144 GLY A CA 1
ATOM 1151 C C . GLY A 1 144 ? -5.707 -3.617 -4.625 1 91.62 144 GLY A C 1
ATOM 1152 O O . GLY A 1 144 ? -5.652 -2.793 -3.711 1 91.62 144 GLY A O 1
ATOM 1153 N N . ASN A 1 145 ? -5.953 -3.342 -5.812 1 89.81 145 ASN A N 1
ATOM 1154 C CA . ASN A 1 145 ? -6.145 -1.947 -6.195 1 89.81 145 ASN A CA 1
ATOM 1155 C C . ASN A 1 145 ? -7.426 -1.372 -5.598 1 89.81 145 ASN A C 1
ATOM 1157 O O . ASN A 1 145 ? -7.434 -0.24 -5.113 1 89.81 145 ASN A O 1
ATOM 1161 N N . MET A 1 146 ? -8.469 -2.145 -5.652 1 91.56 146 MET A N 1
ATOM 1162 C CA . MET A 1 146 ? -9.734 -1.688 -5.094 1 91.56 146 MET A CA 1
ATOM 1163 C C . MET A 1 146 ? -9.609 -1.454 -3.59 1 91.56 146 MET A C 1
ATOM 1165 O O . MET A 1 146 ? -10.172 -0.493 -3.061 1 91.56 146 MET A O 1
ATOM 1169 N N . THR A 1 147 ? -8.898 -2.273 -2.986 1 92.12 147 THR A N 1
ATOM 1170 C CA . THR A 1 147 ? -8.75 -2.17 -1.539 1 92.12 147 THR A CA 1
ATOM 1171 C C . THR A 1 147 ? -7.848 -0.995 -1.169 1 92.12 147 THR A C 1
ATOM 1173 O O . THR A 1 147 ? -8.227 -0.142 -0.365 1 92.12 147 THR A O 1
ATOM 1176 N N . TYR A 1 148 ? -6.723 -0.918 -1.771 1 88.44 148 TYR A N 1
ATOM 1177 C CA . TYR A 1 148 ? -5.754 0.099 -1.383 1 88.44 148 TYR A CA 1
ATOM 1178 C C . TYR A 1 148 ? -6.262 1.496 -1.72 1 88.44 148 TYR A C 1
ATOM 1180 O O . TYR A 1 148 ? -6.141 2.42 -0.911 1 88.44 148 TYR A O 1
ATOM 1188 N N . GLN A 1 149 ? -6.742 1.655 -2.895 1 85.75 149 GLN A N 1
ATOM 1189 C CA . GLN A 1 149 ? -7.176 2.975 -3.346 1 85.75 149 GLN A CA 1
ATOM 1190 C C . GLN A 1 149 ? -8.32 3.502 -2.486 1 85.75 149 GLN A C 1
ATOM 1192 O O . GLN A 1 149 ? -8.289 4.648 -2.035 1 85.75 149 GLN A O 1
ATOM 1197 N N . ASN A 1 150 ? -9.258 2.699 -2.223 1 89.81 150 ASN A N 1
ATOM 1198 C CA . ASN A 1 150 ? -10.406 3.145 -1.439 1 89.81 150 ASN A CA 1
ATOM 1199 C C . ASN A 1 150 ? -10.047 3.338 0.029 1 89.81 150 ASN A C 1
ATOM 1201 O O . ASN A 1 150 ? -10.492 4.297 0.664 1 89.81 150 ASN A O 1
ATOM 1205 N N . MET A 1 151 ? -9.242 2.5 0.504 1 91.06 151 MET A N 1
ATOM 1206 C CA . MET A 1 151 ? -8.828 2.629 1.899 1 91.06 151 MET A CA 1
ATOM 1207 C C . MET A 1 151 ? -7.992 3.887 2.107 1 91.06 151 MET A C 1
ATOM 1209 O O . MET A 1 151 ? -8.172 4.602 3.094 1 91.06 151 MET A O 1
ATOM 1213 N N . SER A 1 152 ? -7.102 4.145 1.189 1 87.12 152 SER A N 1
ATOM 1214 C CA . SER A 1 152 ? -6.246 5.32 1.309 1 87.12 152 SER A CA 1
ATOM 1215 C C . SER A 1 152 ? -7.062 6.609 1.249 1 87.12 152 SER A C 1
ATOM 1217 O O . SER A 1 152 ? -6.801 7.555 1.995 1 87.12 152 SER A O 1
ATOM 1219 N N . LEU A 1 153 ? -7.988 6.613 0.407 1 83.88 153 LEU A N 1
ATOM 1220 C CA . LEU A 1 153 ? -8.82 7.805 0.274 1 83.88 153 LEU A CA 1
ATOM 1221 C C . LEU A 1 153 ? -9.617 8.055 1.552 1 83.88 153 LEU A C 1
ATOM 1223 O O . LEU A 1 153 ? -9.656 9.188 2.049 1 83.88 153 LEU A O 1
ATOM 1227 N N . VAL A 1 154 ? -10.188 7.07 2.059 1 88.38 154 VAL A N 1
ATOM 1228 C CA . VAL A 1 154 ? -11.047 7.23 3.227 1 88.38 154 VAL A CA 1
ATOM 1229 C C . VAL A 1 154 ? -10.203 7.621 4.438 1 88.38 154 VAL A C 1
ATOM 1231 O O . VAL A 1 154 ? -10.625 8.445 5.254 1 88.38 154 VAL A O 1
ATOM 1234 N N . VAL A 1 155 ? -9.055 7.078 4.559 1 88.44 155 VAL A N 1
ATOM 1235 C CA . VAL A 1 155 ? -8.188 7.379 5.691 1 88.44 155 VAL A CA 1
ATOM 1236 C C . VAL A 1 155 ? -7.758 8.844 5.641 1 88.44 155 VAL A C 1
ATOM 1238 O O . VAL A 1 155 ? -7.75 9.531 6.664 1 88.44 155 VAL A O 1
ATOM 1241 N N . HIS A 1 156 ? -7.516 9.336 4.488 1 83.5 156 HIS A N 1
ATOM 1242 C CA . HIS A 1 156 ? -7.07 10.719 4.352 1 83.5 156 HIS A CA 1
ATOM 1243 C C . HIS A 1 156 ? -8.227 11.688 4.547 1 83.5 156 HIS A C 1
ATOM 1245 O O . HIS A 1 156 ? -8.07 12.727 5.199 1 83.5 156 HIS A O 1
ATOM 1251 N N . THR A 1 157 ? -9.328 11.359 4.031 1 79.81 157 THR A N 1
ATOM 1252 C CA . THR A 1 157 ? -10.469 12.258 4.129 1 79.81 157 THR A CA 1
ATOM 1253 C C . THR A 1 157 ? -11.047 12.258 5.543 1 79.81 157 THR A C 1
ATOM 1255 O O . THR A 1 157 ? -11.414 13.312 6.07 1 79.81 157 THR A O 1
ATOM 1258 N N . PHE A 1 158 ? -11.102 11.148 6.113 1 83 158 PHE A N 1
ATOM 1259 C CA . PHE A 1 158 ? -11.703 11.047 7.438 1 83 158 PHE A CA 1
ATOM 1260 C C . PHE A 1 158 ? -10.789 11.656 8.492 1 83 158 PHE A C 1
ATOM 1262 O O . PHE A 1 158 ? -11.258 12.344 9.406 1 83 158 PHE A O 1
ATOM 1269 N N . CYS A 1 159 ? -9.531 11.445 8.391 1 76.12 159 CYS A N 1
ATOM 1270 C CA . CYS A 1 159 ? -8.602 11.977 9.391 1 76.12 159 CYS A CA 1
ATOM 1271 C C . CYS A 1 159 ? -8.523 13.492 9.297 1 76.12 159 CYS A C 1
ATOM 1273 O O . CYS A 1 159 ? -8.344 14.172 10.312 1 76.12 159 CYS A O 1
ATOM 1275 N N . SER A 1 160 ? -8.648 13.984 8.102 1 75.69 160 SER A N 1
ATOM 1276 C CA . SER A 1 160 ? -8.586 15.438 7.93 1 75.69 160 SER A CA 1
ATOM 1277 C C . SER A 1 160 ? -9.82 16.109 8.508 1 75.69 160 SER A C 1
ATOM 1279 O O . SER A 1 160 ? -9.734 17.234 9.023 1 75.69 160 SER A O 1
ATOM 1281 N N . GLN A 1 161 ? -10.883 15.383 8.492 1 77.56 161 GLN A N 1
ATOM 1282 C CA . GLN A 1 161 ? -12.133 15.992 8.93 1 77.56 161 GLN A CA 1
ATOM 1283 C C . GLN A 1 161 ? -12.461 15.609 10.367 1 77.56 161 GLN A C 1
ATOM 1285 O O . GLN A 1 161 ? -13.258 16.281 11.031 1 77.56 161 GLN A O 1
ATOM 1290 N N . LYS A 1 162 ? -11.859 14.594 10.75 1 80.12 162 LYS A N 1
ATOM 1291 C CA . LYS A 1 162 ? -12.156 14.078 12.086 1 80.12 162 LYS A CA 1
ATOM 1292 C C . LYS A 1 162 ? -11.844 15.117 13.164 1 80.12 162 LYS A C 1
ATOM 1294 O O . LYS A 1 162 ? -12.602 15.266 14.125 1 80.12 162 LYS A O 1
ATOM 1299 N N . GLU A 1 163 ? -10.773 15.852 12.961 1 76.19 163 GLU A N 1
ATOM 1300 C CA . GLU A 1 163 ? -10.383 16.844 13.953 1 76.19 163 GLU A CA 1
ATOM 1301 C C . GLU A 1 163 ? -11.375 18 14.008 1 76.19 163 GLU A C 1
ATOM 1303 O O . GLU A 1 163 ? -11.703 18.5 15.094 1 76.19 163 GLU A O 1
ATOM 1308 N N . LEU A 1 164 ? -11.797 18.375 12.914 1 76.56 164 LEU A N 1
ATOM 1309 C CA . LEU A 1 164 ? -12.789 19.453 12.844 1 76.56 164 LEU A CA 1
ATOM 1310 C C . LEU A 1 164 ? -14.094 19.031 13.508 1 76.56 164 LEU A C 1
ATOM 1312 O O . LEU A 1 164 ? -14.703 19.797 14.242 1 76.56 164 LEU A O 1
ATOM 1316 N N . PHE A 1 165 ? -14.469 17.875 13.336 1 77.56 165 PHE A N 1
ATOM 1317 C CA . PHE A 1 165 ? -15.727 17.375 13.883 1 77.56 165 PHE A CA 1
ATOM 1318 C C . PHE A 1 165 ? -15.648 17.266 15.406 1 77.56 165 PHE A C 1
ATOM 1320 O O . PHE A 1 165 ? -16.625 17.562 16.109 1 77.56 165 PHE A O 1
ATOM 1327 N N . LEU A 1 166 ? -14.555 16.797 15.859 1 76.75 166 LEU A N 1
ATOM 1328 C CA . LEU A 1 166 ? -14.406 16.641 17.297 1 76.75 166 LEU A CA 1
ATOM 1329 C C . LEU A 1 166 ? -14.523 18 18 1 76.75 166 LEU A C 1
ATOM 1331 O O . LEU A 1 166 ? -15.109 18.094 19.078 1 76.75 166 LEU A O 1
ATOM 1335 N N . ARG A 1 167 ? -14.094 19 17.266 1 77.31 167 ARG A N 1
ATOM 1336 C CA . ARG A 1 167 ? -14.219 20.344 17.812 1 77.31 167 ARG A CA 1
ATOM 1337 C C . ARG A 1 167 ? -15.672 20.812 17.797 1 77.31 167 ARG A C 1
ATOM 1339 O O . ARG A 1 167 ? -16.141 21.438 18.75 1 77.31 167 ARG A O 1
ATOM 1346 N N . GLU A 1 168 ? -16.281 20.469 16.781 1 76.31 168 GLU A N 1
ATOM 1347 C CA . GLU A 1 168 ? -17.688 20.859 16.641 1 76.31 168 GLU A CA 1
ATOM 1348 C C . GLU A 1 168 ? -18.578 20.094 17.609 1 76.31 168 GLU A C 1
ATOM 1350 O O . GLU A 1 168 ? -19.547 20.656 18.141 1 76.31 168 GLU A O 1
ATOM 1355 N N . HIS A 1 169 ? -18.266 18.953 17.812 1 75 169 HIS A N 1
ATOM 1356 C CA . HIS A 1 169 ? -19.016 18.141 18.766 1 75 169 HIS A CA 1
ATOM 1357 C C . HIS A 1 169 ? -18.844 18.656 20.188 1 75 169 HIS A C 1
ATOM 1359 O O . HIS A 1 169 ? -19.797 18.672 20.969 1 75 169 HIS A O 1
ATOM 1365 N N . GLN A 1 170 ? -17.641 19.047 20.422 1 74.69 170 GLN A N 1
ATOM 1366 C CA . GLN A 1 170 ? -17.359 19.578 21.75 1 74.69 170 GLN A CA 1
ATOM 1367 C C . GLN A 1 170 ? -18.125 20.875 22 1 74.69 170 GLN A C 1
ATOM 1369 O O . GLN A 1 170 ? -18.5 21.188 23.125 1 74.69 170 GLN A O 1
ATOM 1374 N N . ASN A 1 171 ? -18.422 21.438 20.859 1 71.62 171 ASN A N 1
ATOM 1375 C CA . ASN A 1 171 ? -19.203 22.656 20.953 1 71.62 171 ASN A CA 1
ATOM 1376 C C . ASN A 1 171 ? -20.703 22.359 20.984 1 71.62 171 ASN A C 1
ATOM 1378 O O . ASN A 1 171 ? -21.516 23.281 21.031 1 71.62 171 ASN A O 1
ATOM 1382 N N . GLY A 1 172 ? -21.016 21.047 21.016 1 67.44 172 GLY A N 1
ATOM 1383 C CA . GLY A 1 172 ? -22.391 20.609 21.156 1 67.44 172 GLY A CA 1
ATOM 1384 C C . GLY A 1 172 ? -23.203 20.75 19.875 1 67.44 172 GLY A C 1
ATOM 1385 O O . GLY A 1 172 ? -24.422 20.828 19.922 1 67.44 172 GLY A O 1
ATOM 1386 N N . MET A 1 173 ? -22.578 20.828 18.906 1 69.38 173 MET A N 1
ATOM 1387 C CA . MET A 1 173 ? -23.297 21.156 17.672 1 69.38 173 MET A CA 1
ATOM 1388 C C . MET A 1 173 ? -23.953 19.922 17.062 1 69.38 173 MET A C 1
ATOM 1390 O O . MET A 1 173 ? -25.109 19.969 16.656 1 69.38 173 MET A O 1
ATOM 1394 N N . TYR A 1 174 ? -23.188 18.875 16.922 1 74.06 174 TYR A N 1
ATOM 1395 C CA . TYR A 1 174 ? -23.734 17.719 16.219 1 74.06 174 TYR A CA 1
ATOM 1396 C C . TYR A 1 174 ? -23.422 16.422 16.969 1 74.06 174 TYR A C 1
ATOM 1398 O O . TYR A 1 174 ? -22.438 16.344 17.688 1 74.06 174 TYR A O 1
ATOM 1406 N N . ARG A 1 175 ? -24.422 15.516 16.766 1 79 175 ARG A N 1
ATOM 1407 C CA . ARG A 1 175 ? -24.234 14.172 17.312 1 79 175 ARG A CA 1
ATOM 1408 C C . ARG A 1 175 ? -23.234 13.375 16.484 1 79 175 ARG A C 1
ATOM 1410 O O . ARG A 1 175 ? -23.156 13.531 15.266 1 79 175 ARG A O 1
ATOM 1417 N N . PRO A 1 176 ? -22.453 12.602 17.234 1 83 176 PRO A N 1
ATOM 1418 C CA . PRO A 1 176 ? -21.438 11.812 16.516 1 83 176 PRO A CA 1
ATOM 1419 C C . PRO A 1 176 ? -22.062 10.789 15.578 1 83 176 PRO A C 1
ATOM 1421 O O . PRO A 1 176 ? -21.469 10.445 14.555 1 83 176 PRO A O 1
ATOM 1424 N N . ASP A 1 177 ? -23.203 10.305 15.875 1 85.56 177 ASP A N 1
ATOM 1425 C CA . ASP A 1 177 ? -23.859 9.32 15.016 1 85.56 177 ASP A CA 1
ATOM 1426 C C . ASP A 1 177 ? -24.297 9.945 13.695 1 85.56 177 ASP A C 1
ATOM 1428 O O . ASP A 1 177 ? -24.156 9.344 12.633 1 85.56 177 ASP A O 1
ATOM 1432 N N . VAL A 1 178 ? -24.734 11.164 13.828 1 82.94 178 VAL A N 1
ATOM 1433 C CA . VAL A 1 178 ? -25.203 11.852 12.633 1 82.94 178 VAL A CA 1
ATOM 1434 C C . VAL A 1 178 ? -24.031 12.172 11.711 1 82.94 178 VAL A C 1
ATOM 1436 O O . VAL A 1 178 ? -24.125 12.023 10.492 1 82.94 178 VAL A O 1
ATOM 1439 N N . TYR A 1 179 ? -23 12.477 12.336 1 83.25 179 TYR A N 1
ATOM 1440 C CA . TYR A 1 179 ? -21.812 12.797 11.539 1 83.25 179 TYR A CA 1
ATOM 1441 C C . TYR A 1 179 ? -21.281 11.555 10.844 1 83.25 179 TYR A C 1
ATOM 1443 O O . TYR A 1 179 ? -20.969 11.586 9.656 1 83.25 179 TYR A O 1
ATOM 1451 N N . PHE A 1 180 ? -21.234 10.531 11.625 1 86.5 180 PHE A N 1
ATOM 1452 C CA . PHE A 1 180 ? -20.688 9.297 11.094 1 86.5 180 PHE A CA 1
ATOM 1453 C C . PHE A 1 180 ? -21.547 8.758 9.961 1 86.5 180 PHE A C 1
ATOM 1455 O O . PHE A 1 180 ? -21.016 8.367 8.914 1 86.5 180 PHE A O 1
ATOM 1462 N N . ILE A 1 181 ? -22.766 8.766 10.094 1 87 181 ILE A N 1
ATOM 1463 C CA . ILE A 1 181 ? -23.672 8.234 9.078 1 87 181 ILE A CA 1
ATOM 1464 C C . ILE A 1 181 ? -23.703 9.172 7.875 1 87 181 ILE A C 1
ATOM 1466 O O . ILE A 1 181 ? -23.75 8.719 6.73 1 87 181 ILE A O 1
ATOM 1470 N N . SER A 1 182 ? -23.688 10.461 8.141 1 85.44 182 SER A N 1
ATOM 1471 C CA . SER A 1 182 ? -23.703 11.43 7.051 1 85.44 182 SER A CA 1
ATOM 1472 C C . SER A 1 182 ? -22.438 11.328 6.199 1 85.44 182 SER A C 1
ATOM 1474 O O . SER A 1 182 ? -22.516 11.383 4.969 1 85.44 182 SER A O 1
ATOM 1476 N N . LYS A 1 183 ? -21.375 11.125 6.902 1 84.62 183 LYS A N 1
ATOM 1477 C CA . LYS A 1 183 ? -20.125 11.016 6.176 1 84.62 183 LYS A CA 1
ATOM 1478 C C . LYS A 1 183 ? -20.078 9.742 5.336 1 84.62 183 LYS A C 1
ATOM 1480 O O . LYS A 1 183 ? -19.594 9.758 4.199 1 84.62 183 LYS A O 1
ATOM 1485 N N . ASN A 1 184 ? -20.625 8.727 5.852 1 87.31 184 ASN A N 1
ATOM 1486 C CA . ASN A 1 184 ? -20.672 7.453 5.133 1 87.31 184 ASN A CA 1
ATOM 1487 C C . ASN A 1 184 ? -21.562 7.539 3.902 1 87.31 184 ASN A C 1
ATOM 1489 O O . ASN A 1 184 ? -21.234 6.988 2.85 1 87.31 184 ASN A O 1
ATOM 1493 N N . LEU A 1 185 ? -22.562 8.242 4.012 1 87.06 185 LEU A N 1
ATOM 1494 C CA . LEU A 1 185 ? -23.531 8.328 2.922 1 87.06 185 LEU A CA 1
ATOM 1495 C C . LEU A 1 185 ? -23.031 9.258 1.819 1 87.06 185 LEU A C 1
ATOM 1497 O O . LEU A 1 185 ? -23.281 9.016 0.637 1 87.06 185 LEU A O 1
ATOM 1501 N N . VAL A 1 186 ? -22.344 10.266 2.18 1 85.94 186 VAL A N 1
ATOM 1502 C CA . VAL A 1 186 ? -21.859 11.242 1.202 1 85.94 186 VAL A CA 1
ATOM 1503 C C . VAL A 1 186 ? -20.734 10.625 0.378 1 85.94 186 VAL A C 1
ATOM 1505 O O . VAL A 1 186 ? -20.625 10.875 -0.825 1 85.94 186 VAL A O 1
ATOM 1508 N N . GLU A 1 187 ? -19.969 9.797 0.982 1 84.12 187 GLU A N 1
ATOM 1509 C CA . GLU A 1 187 ? -18.797 9.242 0.3 1 84.12 187 GLU A CA 1
ATOM 1510 C C . GLU A 1 187 ? -19.156 7.957 -0.441 1 84.12 187 GLU A C 1
ATOM 1512 O O . GLU A 1 187 ? -18.422 7.523 -1.328 1 84.12 187 GLU A O 1
ATOM 1517 N N . ALA A 1 188 ? -20.297 7.371 -0.187 1 88.06 188 ALA A N 1
ATOM 1518 C CA . ALA A 1 188 ? -20.688 6.082 -0.743 1 88.06 188 ALA A CA 1
ATOM 1519 C C . ALA A 1 188 ? -20.781 6.145 -2.266 1 88.06 188 ALA A C 1
ATOM 1521 O O . ALA A 1 188 ? -20.266 5.262 -2.959 1 88.06 188 ALA A O 1
ATOM 1522 N N . PRO A 1 189 ? -21.328 7.211 -2.816 1 88.38 189 PRO A N 1
ATOM 1523 C CA . PRO A 1 189 ? -21.438 7.25 -4.277 1 88.38 189 PRO A CA 1
ATOM 1524 C C . PRO A 1 189 ? -20.078 7.398 -4.957 1 88.38 189 PRO A C 1
ATOM 1526 O O . PRO A 1 189 ? -19.859 6.867 -6.055 1 88.38 189 PRO A O 1
ATOM 1529 N N . VAL A 1 190 ? -19.234 8.102 -4.336 1 85.88 190 VAL A N 1
ATOM 1530 C CA . VAL A 1 190 ? -17.922 8.32 -4.93 1 85.88 190 VAL A CA 1
ATOM 1531 C C . VAL A 1 190 ? -17.156 7.008 -4.988 1 85.88 190 VAL A C 1
ATOM 1533 O O . VAL A 1 190 ? -16.578 6.664 -6.023 1 85.88 190 VAL A O 1
ATOM 1536 N N . PHE A 1 191 ? -17.234 6.227 -3.969 1 89.38 191 PHE A N 1
ATOM 1537 C CA . PHE A 1 191 ? -16.516 4.957 -3.912 1 89.38 191 PHE A CA 1
ATOM 1538 C C . PHE A 1 191 ? -17.156 3.936 -4.848 1 89.38 191 PHE A C 1
ATOM 1540 O O . PHE A 1 191 ? -16.453 3.156 -5.496 1 89.38 191 PHE A O 1
ATOM 1547 N N . THR A 1 192 ? -18.453 4.004 -4.93 1 93.38 192 THR A N 1
ATOM 1548 C CA . THR A 1 192 ? -19.156 3.062 -5.785 1 93.38 192 THR A CA 1
ATOM 1549 C C . THR A 1 192 ? -18.906 3.373 -7.258 1 93.38 192 THR A C 1
ATOM 1551 O O . THR A 1 192 ? -18.641 2.469 -8.047 1 93.38 192 THR A O 1
ATOM 1554 N N . LEU A 1 193 ? -18.906 4.598 -7.559 1 91.81 193 LEU A N 1
ATOM 1555 C CA . LEU A 1 193 ? -18.688 5 -8.945 1 91.81 193 LEU A CA 1
ATOM 1556 C C . LEU A 1 193 ? -17.25 4.707 -9.375 1 91.81 193 LEU A C 1
ATOM 1558 O O . LEU A 1 193 ? -17.016 4.281 -10.508 1 91.81 193 LEU A O 1
ATOM 1562 N N . TYR A 1 194 ? -16.359 4.926 -8.508 1 90.69 194 TYR A N 1
ATOM 1563 C CA . TYR A 1 194 ? -14.969 4.621 -8.797 1 90.69 194 TYR A CA 1
ATOM 1564 C C . TYR A 1 194 ? -14.781 3.135 -9.07 1 90.69 194 TYR A C 1
ATOM 1566 O O . TYR A 1 194 ? -14.109 2.76 -10.039 1 90.69 194 TYR A O 1
ATOM 1574 N N . SER A 1 195 ? -15.375 2.334 -8.234 1 93.94 195 SER A N 1
ATOM 1575 C CA . SER A 1 195 ? -15.211 0.89 -8.375 1 93.94 195 SER A CA 1
ATOM 1576 C C . SER A 1 195 ? -15.844 0.38 -9.664 1 93.94 195 SER A C 1
ATOM 1578 O O . SER A 1 195 ? -15.266 -0.471 -10.344 1 93.94 195 SER A O 1
ATOM 1580 N N . ILE A 1 196 ? -17 0.952 -10 1 95.38 196 ILE A N 1
ATOM 1581 C CA . ILE A 1 196 ? -17.688 0.534 -11.211 1 95.38 196 ILE A CA 1
ATOM 1582 C C . ILE A 1 196 ? -16.875 0.969 -12.438 1 95.38 196 ILE A C 1
ATOM 1584 O O . ILE A 1 196 ? -16.688 0.186 -13.367 1 95.38 196 ILE A O 1
ATOM 1588 N N . MET A 1 197 ? -16.422 2.139 -12.414 1 94 197 MET A N 1
ATOM 1589 C CA . MET A 1 197 ? -15.656 2.664 -13.539 1 94 197 MET A CA 1
ATOM 1590 C C . MET A 1 197 ? -14.367 1.876 -13.734 1 94 197 MET A C 1
ATOM 1592 O O . MET A 1 197 ? -14.062 1.438 -14.844 1 94 197 MET A O 1
ATOM 1596 N N . TYR A 1 198 ? -13.625 1.7 -12.719 1 93.81 198 TYR A N 1
ATOM 1597 C CA . TYR A 1 198 ? -12.359 0.982 -12.789 1 93.81 198 TYR A CA 1
ATOM 1598 C C . TYR A 1 198 ? -12.562 -0.438 -13.305 1 93.81 198 TYR A C 1
ATOM 1600 O O . TYR A 1 198 ? -11.875 -0.877 -14.227 1 93.81 198 TYR A O 1
ATOM 1608 N N . THR A 1 199 ? -13.523 -1.146 -12.734 1 94.25 199 THR A N 1
ATOM 1609 C CA . THR A 1 199 ? -13.727 -2.553 -13.062 1 94.25 199 THR A CA 1
ATOM 1610 C C . THR A 1 199 ? -14.266 -2.703 -14.477 1 94.25 199 THR A C 1
ATOM 1612 O O . THR A 1 199 ? -13.898 -3.639 -15.195 1 94.25 199 THR A O 1
ATOM 1615 N N . THR A 1 200 ? -15.094 -1.76 -14.883 1 94.25 200 THR A N 1
ATOM 1616 C CA . THR A 1 200 ? -15.664 -1.84 -16.219 1 94.25 200 THR A CA 1
ATOM 1617 C C . THR A 1 200 ? -14.586 -1.632 -17.281 1 94.25 200 THR A C 1
ATOM 1619 O O . THR A 1 200 ? -14.5 -2.4 -18.25 1 94.25 200 THR A O 1
ATOM 1622 N N . ILE A 1 201 ? -13.773 -0.699 -17.078 1 93.5 201 ILE A N 1
ATOM 1623 C CA . ILE A 1 201 ? -12.703 -0.425 -18.031 1 93.5 201 ILE A CA 1
ATOM 1624 C C . ILE A 1 201 ? -11.711 -1.587 -18.047 1 93.5 201 ILE A C 1
ATOM 1626 O O . ILE A 1 201 ? -11.312 -2.055 -19.109 1 93.5 201 ILE A O 1
ATOM 1630 N N . PHE A 1 202 ? -11.367 -2.053 -16.906 1 91.94 202 PHE A N 1
ATOM 1631 C CA . PHE A 1 202 ? -10.438 -3.168 -16.781 1 91.94 202 PHE A CA 1
ATOM 1632 C C . PHE A 1 202 ? -11.008 -4.422 -17.422 1 91.94 202 PHE A C 1
ATOM 1634 O O . PHE A 1 202 ? -10.32 -5.105 -18.188 1 91.94 202 PHE A O 1
ATOM 1641 N N . TYR A 1 203 ? -12.281 -4.668 -17.188 1 90.31 203 TYR A N 1
ATOM 1642 C CA . TYR A 1 203 ? -12.945 -5.871 -17.672 1 90.31 203 TYR A CA 1
ATOM 1643 C C . TYR A 1 203 ? -13.062 -5.852 -19.203 1 90.31 203 TYR A C 1
ATOM 1645 O O . TYR A 1 203 ? -12.828 -6.863 -19.859 1 90.31 203 TYR A O 1
ATOM 1653 N N . LEU A 1 204 ? -13.367 -4.734 -19.75 1 89.94 204 LEU A N 1
ATOM 1654 C CA . LEU A 1 204 ? -13.555 -4.609 -21.203 1 89.94 204 LEU A CA 1
ATOM 1655 C C . LEU A 1 204 ? -12.211 -4.656 -21.922 1 89.94 204 LEU A C 1
ATOM 1657 O O . LEU A 1 204 ? -12.094 -5.285 -22.969 1 89.94 204 LEU A O 1
ATOM 1661 N N . LEU A 1 205 ? -11.234 -4.16 -21.344 1 88.5 205 LEU A N 1
ATOM 1662 C CA . LEU A 1 205 ? -9.938 -4.102 -22 1 88.5 205 LEU A CA 1
ATOM 1663 C C . LEU A 1 205 ? -9.195 -5.43 -21.859 1 88.5 205 LEU A C 1
ATOM 1665 O O . LEU A 1 205 ? -8.422 -5.812 -22.734 1 88.5 205 LEU A O 1
ATOM 1669 N N . ALA A 1 206 ? -9.312 -6.113 -20.719 1 84.25 206 ALA A N 1
ATOM 1670 C CA . ALA A 1 206 ? -8.656 -7.398 -20.5 1 84.25 206 ALA A CA 1
ATOM 1671 C C . ALA A 1 206 ? -9.273 -8.484 -21.391 1 84.25 206 ALA A C 1
ATOM 1673 O O . ALA A 1 206 ? -8.648 -9.516 -21.625 1 84.25 206 ALA A O 1
ATOM 1674 N N . GLY A 1 207 ? -10.406 -8.289 -21.891 1 80.19 207 GLY A N 1
ATOM 1675 C CA . GLY A 1 207 ? -11.039 -9.211 -22.812 1 80.19 207 GLY A CA 1
ATOM 1676 C C . GLY A 1 207 ? -11.695 -10.391 -22.125 1 80.19 207 GLY A C 1
ATOM 1677 O O . GLY A 1 207 ? -11.633 -11.523 -22.625 1 80.19 207 GLY A O 1
ATOM 1678 N N . TYR A 1 208 ? -12.227 -10.219 -20.953 1 81.75 208 TYR A N 1
ATOM 1679 C CA . TYR A 1 208 ? -12.938 -11.289 -20.25 1 81.75 208 TYR A CA 1
ATOM 1680 C C . TYR A 1 208 ? -14.281 -11.562 -20.906 1 81.75 208 TYR A C 1
ATOM 1682 O O . TYR A 1 208 ? -14.68 -10.859 -21.844 1 81.75 208 TYR A O 1
ATOM 1690 N N . SER A 1 209 ? -14.82 -12.68 -20.562 1 76.81 209 SER A N 1
ATOM 1691 C CA . SER A 1 209 ? -16.062 -13.094 -21.188 1 76.81 209 SER A CA 1
ATOM 1692 C C . SER A 1 209 ? -17.141 -12.023 -21.031 1 76.81 209 SER A C 1
ATOM 1694 O O . SER A 1 209 ? -17.266 -11.398 -19.984 1 76.81 209 SER A O 1
ATOM 1696 N N . LEU A 1 210 ? -17.656 -11.703 -22.094 1 74.25 210 LEU A N 1
ATOM 1697 C CA . LEU A 1 210 ? -18.641 -10.625 -22.125 1 74.25 210 LEU A CA 1
ATOM 1698 C C . LEU A 1 210 ? -20.031 -11.141 -21.734 1 74.25 210 LEU A C 1
ATOM 1700 O O . LEU A 1 210 ? -21.047 -10.492 -22.016 1 74.25 210 LEU A O 1
ATOM 1704 N N . GLU A 1 211 ? -20.047 -12.133 -21.031 1 85.94 211 GLU A N 1
ATOM 1705 C CA . GLU A 1 211 ? -21.344 -12.539 -20.516 1 85.94 211 GLU A CA 1
ATOM 1706 C C . GLU A 1 211 ? -21.812 -11.602 -19.391 1 85.94 211 GLU A C 1
ATOM 1708 O O . GLU A 1 211 ? -21.062 -11.305 -18.469 1 85.94 211 GLU A O 1
ATOM 1713 N N . TRP A 1 212 ? -23 -11.117 -19.484 1 86.62 212 TRP A N 1
ATOM 1714 C CA . TRP A 1 212 ? -23.562 -10.102 -18.594 1 86.62 212 TRP A CA 1
ATOM 1715 C C . TRP A 1 212 ? -23.562 -10.578 -17.156 1 86.62 212 TRP A C 1
ATOM 1717 O O . TRP A 1 212 ? -23.312 -9.797 -16.234 1 86.62 212 TRP A O 1
ATOM 1727 N N . ASP A 1 213 ? -23.844 -11.812 -16.953 1 88.81 213 ASP A N 1
ATOM 1728 C CA . ASP A 1 213 ? -23.906 -12.32 -15.586 1 88.81 213 ASP A CA 1
ATOM 1729 C C . ASP A 1 213 ? -22.531 -12.297 -14.93 1 88.81 213 ASP A C 1
ATOM 1731 O O . ASP A 1 213 ? -22.391 -11.875 -13.781 1 88.81 213 ASP A O 1
ATOM 1735 N N . ARG A 1 214 ? -21.547 -12.695 -15.727 1 89.81 214 ARG A N 1
ATOM 1736 C CA . ARG A 1 214 ? -20.188 -12.719 -15.188 1 89.81 214 ARG A CA 1
ATOM 1737 C C . ARG A 1 214 ? -19.672 -11.297 -14.969 1 89.81 214 ARG A C 1
ATOM 1739 O O . ARG A 1 214 ? -18.953 -11.047 -14 1 89.81 214 ARG A O 1
ATOM 1746 N N . TYR A 1 215 ? -20.094 -10.461 -15.859 1 93 215 TYR A N 1
ATOM 1747 C CA . TYR A 1 215 ? -19.688 -9.07 -15.727 1 93 215 TYR A CA 1
ATOM 1748 C C . TYR A 1 215 ? -20.312 -8.43 -14.492 1 93 215 TYR A C 1
ATOM 1750 O O . TYR A 1 215 ? -19.625 -7.746 -13.727 1 93 215 TYR A O 1
ATOM 1758 N N . LEU A 1 216 ? -21.547 -8.672 -14.156 1 93.12 216 LEU A N 1
ATOM 1759 C CA . LEU A 1 216 ? -22.25 -8.086 -13.016 1 93.12 216 LEU A CA 1
ATOM 1760 C C . LEU A 1 216 ? -21.703 -8.641 -11.703 1 93.12 216 LEU A C 1
ATOM 1762 O O . LEU A 1 216 ? -21.625 -7.918 -10.711 1 93.12 216 LEU A O 1
ATOM 1766 N N . ILE A 1 217 ? -21.328 -9.875 -11.727 1 93.19 217 ILE A N 1
ATOM 1767 C CA . ILE A 1 217 ? -20.766 -10.469 -10.523 1 93.19 217 ILE A CA 1
ATOM 1768 C C . ILE A 1 217 ? -19.406 -9.859 -10.227 1 93.19 217 ILE A C 1
ATOM 1770 O O . ILE A 1 217 ? -19.062 -9.586 -9.07 1 93.19 217 ILE A O 1
ATOM 1774 N N . CYS A 1 218 ? -18.688 -9.68 -11.328 1 94.12 218 CYS A N 1
ATOM 1775 C CA . CYS A 1 218 ? -17.359 -9.086 -11.148 1 94.12 218 CYS A CA 1
ATOM 1776 C C . CYS A 1 218 ? -17.484 -7.656 -10.625 1 94.12 218 CYS A C 1
ATOM 1778 O O . CYS A 1 218 ? -16.797 -7.289 -9.664 1 94.12 218 CYS A O 1
ATOM 1780 N N . VAL A 1 219 ? -18.359 -6.93 -11.195 1 95 219 VAL A N 1
ATOM 1781 C CA . VAL A 1 219 ? -18.547 -5.543 -10.781 1 95 219 VAL A CA 1
ATOM 1782 C C . VAL A 1 219 ? -19.141 -5.5 -9.375 1 95 219 VAL A C 1
ATOM 1784 O O . VAL A 1 219 ? -18.734 -4.68 -8.547 1 95 219 VAL A O 1
ATOM 1787 N N . GLY A 1 220 ? -20.109 -6.332 -9.133 1 95.38 220 GLY A N 1
ATOM 1788 C CA . GLY A 1 220 ? -20.703 -6.402 -7.805 1 95.38 220 GLY A CA 1
ATOM 1789 C C . GLY A 1 220 ? -19.703 -6.758 -6.723 1 95.38 220 GLY A C 1
ATOM 1790 O O . GLY A 1 220 ? -19.734 -6.188 -5.629 1 95.38 220 GLY A O 1
ATOM 1791 N N . THR A 1 221 ? -18.844 -7.664 -7.051 1 96.25 221 THR A N 1
ATOM 1792 C CA . THR A 1 221 ? -17.812 -8.062 -6.098 1 96.25 221 THR A CA 1
ATOM 1793 C C . THR A 1 221 ? -16.828 -6.914 -5.859 1 96.25 221 THR A C 1
ATOM 1795 O O . THR A 1 221 ? -16.422 -6.668 -4.723 1 96.25 221 THR A O 1
ATOM 1798 N N . ALA A 1 222 ? -16.484 -6.227 -6.934 1 96.19 222 ALA A N 1
ATOM 1799 C CA . ALA A 1 222 ? -15.562 -5.098 -6.805 1 96.19 222 ALA A CA 1
ATOM 1800 C C . ALA A 1 222 ? -16.156 -4.012 -5.914 1 96.19 222 ALA A C 1
ATOM 1802 O O . ALA A 1 222 ? -15.445 -3.408 -5.102 1 96.19 222 ALA A O 1
ATOM 1803 N N . VAL A 1 223 ? -17.406 -3.799 -6.023 1 96.44 223 VAL A N 1
ATOM 1804 C CA . VAL A 1 223 ? -18.078 -2.787 -5.219 1 96.44 223 VAL A CA 1
ATOM 1805 C C . VAL A 1 223 ? -18.109 -3.227 -3.756 1 96.44 223 VAL A C 1
ATOM 1807 O O . VAL A 1 223 ? -17.844 -2.424 -2.855 1 96.44 223 VAL A O 1
ATOM 1810 N N . MET A 1 224 ? -18.375 -4.438 -3.529 1 96.88 224 MET A N 1
ATOM 1811 C CA . MET A 1 224 ? -18.406 -4.938 -2.158 1 96.88 224 MET A CA 1
ATOM 1812 C C . MET A 1 224 ? -17.016 -4.883 -1.528 1 96.88 224 MET A C 1
ATOM 1814 O O . MET A 1 224 ? -16.875 -4.574 -0.343 1 96.88 224 MET A O 1
ATOM 1818 N N . LEU A 1 225 ? -16.031 -5.18 -2.316 1 96.75 225 LEU A N 1
ATOM 1819 C CA . LEU A 1 225 ? -14.656 -5.09 -1.839 1 96.75 225 LEU A CA 1
ATOM 1820 C C . LEU A 1 225 ? -14.305 -3.652 -1.47 1 96.75 225 LEU A C 1
ATOM 1822 O O . LEU A 1 225 ? -13.648 -3.41 -0.45 1 96.75 225 LEU A O 1
ATOM 1826 N N . ALA A 1 226 ? -14.742 -2.793 -2.289 1 95.56 226 ALA A N 1
ATOM 1827 C CA . ALA A 1 226 ? -14.508 -1.378 -2.008 1 95.56 226 ALA A CA 1
ATOM 1828 C C . ALA A 1 226 ? -15.172 -0.961 -0.698 1 95.56 226 ALA A C 1
ATOM 1830 O O . ALA A 1 226 ? -14.562 -0.266 0.118 1 95.56 226 ALA A O 1
ATOM 1831 N N . TRP A 1 227 ? -16.344 -1.478 -0.519 1 96.25 227 TRP A N 1
ATOM 1832 C CA . TRP A 1 227 ? -17.078 -1.127 0.695 1 96.25 227 TRP A CA 1
ATOM 1833 C C . TRP A 1 227 ? -16.422 -1.756 1.923 1 96.25 227 TRP A C 1
ATOM 1835 O O . TRP A 1 227 ? -16.422 -1.161 3.004 1 96.25 227 TRP A O 1
ATOM 1845 N N . CYS A 1 228 ? -15.906 -2.857 1.771 1 96.5 228 CYS A N 1
ATOM 1846 C CA . CYS A 1 228 ? -15.195 -3.486 2.877 1 96.5 228 CYS A CA 1
ATOM 1847 C C . CYS A 1 228 ? -13.922 -2.721 3.211 1 96.5 228 CYS A C 1
ATOM 1849 O O . CYS A 1 228 ? -13.617 -2.488 4.383 1 96.5 228 CYS A O 1
ATOM 1851 N N . ALA A 1 229 ? -13.242 -2.346 2.193 1 95.69 229 ALA A N 1
ATOM 1852 C CA . ALA A 1 229 ? -12.016 -1.581 2.379 1 95.69 229 ALA A CA 1
ATOM 1853 C C . ALA A 1 229 ? -12.297 -0.235 3.039 1 95.69 229 ALA A C 1
ATOM 1855 O O . ALA A 1 229 ? -11.547 0.202 3.918 1 95.69 229 ALA A O 1
ATOM 1856 N N . VAL A 1 230 ? -13.359 0.388 2.625 1 94.81 230 VAL A N 1
ATOM 1857 C CA . VAL A 1 230 ? -13.75 1.673 3.197 1 94.81 230 VAL A CA 1
ATOM 1858 C C . VAL A 1 230 ? -14.109 1.494 4.672 1 94.81 230 VAL A C 1
ATOM 1860 O O . VAL A 1 230 ? -13.695 2.293 5.516 1 94.81 230 VAL A O 1
ATOM 1863 N N . SER A 1 231 ? -14.812 0.457 4.945 1 96 231 SER A N 1
ATOM 1864 C CA . SER A 1 231 ? -15.203 0.191 6.328 1 96 231 SER A CA 1
ATOM 1865 C C . SER A 1 231 ? -13.984 -0.06 7.207 1 96 231 SER A C 1
ATOM 1867 O O . SER A 1 231 ? -13.914 0.433 8.336 1 96 231 SER A O 1
ATOM 1869 N N . PHE A 1 232 ? -13.078 -0.744 6.715 1 96.19 232 PHE A N 1
ATOM 1870 C CA . PHE A 1 232 ? -11.859 -1.004 7.469 1 96.19 232 PHE A CA 1
ATOM 1871 C C . PHE A 1 232 ? -11.016 0.261 7.59 1 96.19 232 PHE A C 1
ATOM 1873 O O . PHE A 1 232 ? -10.344 0.473 8.602 1 96.19 232 PHE A O 1
ATOM 1880 N N . GLY A 1 233 ? -11.047 1.047 6.582 1 93.88 233 GLY A N 1
ATOM 1881 C CA . GLY A 1 233 ? -10.367 2.33 6.656 1 93.88 233 GLY A CA 1
ATOM 1882 C C . GLY A 1 233 ? -10.922 3.238 7.738 1 93.88 233 GLY A C 1
ATOM 1883 O O . GLY A 1 233 ? -10.164 3.898 8.445 1 93.88 233 GLY A O 1
ATOM 1884 N N . TYR A 1 234 ? -12.227 3.24 7.801 1 93.5 234 TYR A N 1
ATOM 1885 C CA . TYR A 1 234 ? -12.844 3.998 8.883 1 93.5 234 TYR A CA 1
ATOM 1886 C C . TYR A 1 234 ? -12.391 3.477 10.242 1 93.5 234 TYR A C 1
ATOM 1888 O O . TYR A 1 234 ? -12.117 4.258 11.156 1 93.5 234 TYR A O 1
ATOM 1896 N N . PHE A 1 235 ? -12.305 2.258 10.312 1 95.06 235 PHE A N 1
ATOM 1897 C CA . PHE A 1 235 ? -11.891 1.621 11.555 1 95.06 235 PHE A CA 1
ATOM 1898 C C . PHE A 1 235 ? -10.469 2.021 11.922 1 95.06 235 PHE A C 1
ATOM 1900 O O . PHE A 1 235 ? -10.195 2.422 13.055 1 95.06 235 PHE A O 1
ATOM 1907 N N . LEU A 1 236 ? -9.586 1.984 10.961 1 93.56 236 LEU A N 1
ATOM 1908 C CA . LEU A 1 236 ? -8.195 2.348 11.195 1 93.56 236 LEU A CA 1
ATOM 1909 C C . LEU A 1 236 ? -8.07 3.822 11.562 1 93.56 236 LEU A C 1
ATOM 1911 O O . LEU A 1 236 ? -7.258 4.188 12.414 1 93.56 236 LEU A O 1
ATOM 1915 N N . SER A 1 237 ? -8.852 4.648 10.906 1 90.62 237 SER A N 1
ATOM 1916 C CA . SER A 1 237 ? -8.812 6.09 11.148 1 90.62 237 SER A CA 1
ATOM 1917 C C . SER A 1 237 ? -9.289 6.426 12.562 1 90.62 237 SER A C 1
ATOM 1919 O O . SER A 1 237 ? -8.852 7.414 13.148 1 90.62 237 SER A O 1
ATOM 1921 N N . CYS A 1 238 ? -10.172 5.668 13.062 1 89.5 238 CYS A N 1
ATOM 1922 C CA . CYS A 1 238 ? -10.711 5.926 14.391 1 89.5 238 CYS A CA 1
ATOM 1923 C C . CYS A 1 238 ? -9.781 5.379 15.469 1 89.5 238 CYS A C 1
ATOM 1925 O O . CYS A 1 238 ? -9.727 5.914 16.578 1 89.5 238 CYS A O 1
ATOM 1927 N N . VAL A 1 239 ? -9.086 4.348 15.141 1 89.31 239 VAL A N 1
ATOM 1928 C CA . VAL A 1 239 ? -8.188 3.729 16.109 1 89.31 239 VAL A CA 1
ATOM 1929 C C . VAL A 1 239 ? -6.891 4.527 16.188 1 89.31 239 VAL A C 1
ATOM 1931 O O . VAL A 1 239 ? -6.297 4.652 17.266 1 89.31 239 VAL A O 1
ATOM 1934 N N . ALA A 1 240 ? -6.461 5.047 15.078 1 88 240 ALA A N 1
ATOM 1935 C CA . ALA A 1 240 ? -5.203 5.793 15.031 1 88 240 ALA A CA 1
ATOM 1936 C C . ALA A 1 240 ? -5.414 7.242 15.453 1 88 240 ALA A C 1
ATOM 1938 O O . ALA A 1 240 ? -6.395 7.879 15.055 1 88 240 ALA A O 1
ATOM 1939 N N . PRO A 1 241 ? -4.496 7.742 16.203 1 84 241 PRO A N 1
ATOM 1940 C CA . PRO A 1 241 ? -4.633 9.125 16.672 1 84 241 PRO A CA 1
ATOM 1941 C C . PRO A 1 241 ? -4.27 10.148 15.602 1 84 241 PRO A C 1
ATOM 1943 O O . PRO A 1 241 ? -4.785 11.266 15.609 1 84 241 PRO A O 1
ATOM 1946 N N . THR A 1 242 ? -3.383 9.734 14.711 1 83.62 242 THR A N 1
ATOM 1947 C CA . THR A 1 242 ? -2.949 10.664 13.664 1 83.62 242 THR A CA 1
ATOM 1948 C C . THR A 1 242 ? -3.018 10 12.297 1 83.62 242 THR A C 1
ATOM 1950 O O . THR A 1 242 ? -3.111 8.773 12.195 1 83.62 242 THR A O 1
ATOM 1953 N N . LEU A 1 243 ? -3.021 10.828 11.312 1 84.19 243 LEU A N 1
ATOM 1954 C CA . LEU A 1 243 ? -3.045 10.359 9.938 1 84.19 243 LEU A CA 1
ATOM 1955 C C . LEU A 1 243 ? -1.816 9.508 9.633 1 84.19 243 LEU A C 1
ATOM 1957 O O . LEU A 1 243 ? -1.923 8.469 8.977 1 84.19 243 LEU A O 1
ATOM 1961 N N . SER A 1 244 ? -0.655 9.906 10.141 1 82 244 SER A N 1
ATOM 1962 C CA . SER A 1 244 ? 0.595 9.203 9.867 1 82 244 SER A CA 1
ATOM 1963 C C . SER A 1 244 ? 0.561 7.777 10.414 1 82 244 SER A C 1
ATOM 1965 O O . SER A 1 244 ? 0.974 6.836 9.742 1 82 244 SER A O 1
ATOM 1967 N N . ILE A 1 245 ? -0.046 7.66 11.57 1 84.19 245 ILE A N 1
ATOM 1968 C CA . ILE A 1 245 ? -0.11 6.344 12.195 1 84.19 245 ILE A CA 1
ATOM 1969 C C . ILE A 1 245 ? -1.141 5.48 11.469 1 84.19 245 ILE A C 1
ATOM 1971 O O . ILE A 1 245 ? -0.939 4.277 11.297 1 84.19 245 ILE A O 1
ATOM 1975 N N . ALA A 1 246 ? -2.232 6.121 11.109 1 87.88 246 ALA A N 1
ATOM 1976 C CA . ALA A 1 246 ? -3.262 5.383 10.383 1 87.88 246 ALA A CA 1
ATOM 1977 C C . ALA A 1 246 ? -2.709 4.805 9.086 1 87.88 246 ALA A C 1
ATOM 1979 O O . ALA A 1 246 ? -2.961 3.645 8.758 1 87.88 246 ALA A O 1
ATOM 1980 N N . VAL A 1 247 ? -1.939 5.527 8.398 1 84.44 247 VAL A N 1
ATOM 1981 C CA . VAL A 1 247 ? -1.377 5.105 7.117 1 84.44 247 VAL A CA 1
ATOM 1982 C C . VAL A 1 247 ? -0.317 4.031 7.348 1 84.44 247 VAL A C 1
ATOM 1984 O O . VAL A 1 247 ? -0.22 3.07 6.578 1 84.44 247 VAL A O 1
ATOM 1987 N N . LEU A 1 248 ? 0.417 4.133 8.398 1 81.19 248 LEU A N 1
ATOM 1988 C CA . LEU A 1 248 ? 1.457 3.162 8.727 1 81.19 248 LEU A CA 1
ATOM 1989 C C . LEU A 1 248 ? 0.849 1.799 9.031 1 81.19 248 LEU A C 1
ATOM 1991 O O . LEU A 1 248 ? 1.468 0.765 8.773 1 81.19 248 LEU A O 1
ATOM 1995 N N . LEU A 1 249 ? -0.346 1.847 9.477 1 87 249 LEU A N 1
ATOM 1996 C CA . LEU A 1 249 ? -0.992 0.595 9.852 1 87 249 LEU A CA 1
ATOM 1997 C C . LEU A 1 249 ? -1.684 -0.044 8.656 1 87 249 LEU A C 1
ATOM 1999 O O . LEU A 1 249 ? -2.016 -1.23 8.688 1 87 249 LEU A O 1
ATOM 2003 N N . MET A 1 250 ? -1.872 0.743 7.652 1 88.38 250 MET A N 1
ATOM 2004 C CA . MET A 1 250 ? -2.617 0.272 6.488 1 88.38 250 MET A CA 1
ATOM 2005 C C . MET A 1 250 ? -1.865 -0.849 5.777 1 88.38 250 MET A C 1
ATOM 2007 O O . MET A 1 250 ? -2.432 -1.909 5.508 1 88.38 250 MET A O 1
ATOM 2011 N N . ALA A 1 251 ? -0.619 -0.646 5.551 1 83.19 251 ALA A N 1
ATOM 2012 C CA . ALA A 1 251 ? 0.151 -1.565 4.719 1 83.19 251 ALA A CA 1
ATOM 2013 C C . ALA A 1 251 ? 0.293 -2.928 5.391 1 83.19 251 ALA A C 1
ATOM 2015 O O . ALA A 1 251 ? -0.008 -3.959 4.789 1 83.19 251 ALA A O 1
ATOM 2016 N N . PRO A 1 252 ? 0.658 -2.955 6.676 1 85.5 252 PRO A N 1
ATOM 2017 C CA . PRO A 1 252 ? 0.762 -4.266 7.32 1 85.5 252 PRO A CA 1
ATOM 2018 C C . PRO A 1 252 ? -0.572 -5.008 7.363 1 85.5 252 PRO A C 1
ATOM 2020 O O . PRO A 1 252 ? -0.603 -6.234 7.246 1 85.5 252 PRO A O 1
ATOM 2023 N N . SER A 1 253 ? -1.601 -4.266 7.59 1 89.31 253 SER A N 1
ATOM 2024 C CA . SER A 1 253 ? -2.912 -4.906 7.613 1 89.31 253 SER A CA 1
ATOM 2025 C C . SER A 1 253 ? -3.26 -5.504 6.254 1 89.31 253 SER A C 1
ATOM 2027 O O . SER A 1 253 ? -3.768 -6.625 6.176 1 89.31 253 SER A O 1
ATOM 2029 N N . LEU A 1 254 ? -2.955 -4.801 5.199 1 90.25 254 LEU A N 1
ATOM 2030 C CA . LEU A 1 254 ? -3.273 -5.273 3.857 1 90.25 254 LEU A CA 1
ATOM 2031 C C . LEU A 1 254 ? -2.412 -6.473 3.48 1 90.25 254 LEU A C 1
ATOM 2033 O O . LEU A 1 254 ? -2.885 -7.398 2.818 1 90.25 254 LEU A O 1
ATOM 2037 N N . ILE A 1 255 ? -1.19 -6.422 3.893 1 86.88 255 ILE A N 1
ATOM 2038 C CA . ILE A 1 255 ? -0.298 -7.547 3.625 1 86.88 255 ILE A CA 1
ATOM 2039 C C . ILE A 1 255 ? -0.813 -8.797 4.336 1 86.88 255 ILE A C 1
ATOM 2041 O O . ILE A 1 255 ? -0.874 -9.875 3.738 1 86.88 255 ILE A O 1
ATOM 2045 N N . LEU A 1 256 ? -1.246 -8.602 5.527 1 86.12 256 LEU A N 1
ATOM 2046 C CA . LEU A 1 256 ? -1.759 -9.727 6.309 1 86.12 256 LEU A CA 1
ATOM 2047 C C . LEU A 1 256 ? -3.023 -10.297 5.676 1 86.12 256 LEU A C 1
ATOM 2049 O O . LEU A 1 256 ? -3.154 -11.516 5.527 1 86.12 256 LEU A O 1
ATOM 2053 N N . PHE A 1 257 ? -3.877 -9.43 5.258 1 90.94 257 PHE A N 1
ATOM 2054 C CA . PHE A 1 257 ? -5.129 -9.875 4.656 1 90.94 257 PHE A CA 1
ATOM 2055 C C . PHE A 1 257 ? -4.879 -10.508 3.295 1 90.94 257 PHE A C 1
ATOM 2057 O O . PHE A 1 257 ? -5.566 -11.461 2.908 1 90.94 257 PHE A O 1
ATOM 2064 N N . SER A 1 258 ? -3.932 -9.969 2.568 1 90.06 258 SER A N 1
ATOM 2065 C CA . SER A 1 258 ? -3.619 -10.523 1.254 1 90.06 258 SER A CA 1
ATOM 2066 C C . SER A 1 258 ? -2.984 -11.906 1.372 1 90.06 258 SER A C 1
ATOM 2068 O O . SER A 1 258 ? -3.191 -12.766 0.514 1 90.06 258 SER A O 1
ATOM 2070 N N . LEU A 1 259 ? -2.283 -12.094 2.453 1 85.25 259 LEU A N 1
ATOM 2071 C CA . LEU A 1 259 ? -1.616 -13.375 2.674 1 85.25 259 LEU A CA 1
ATOM 2072 C C . LEU A 1 259 ? -2.633 -14.477 2.947 1 85.25 259 LEU A C 1
ATOM 2074 O O . LEU A 1 259 ? -2.459 -15.609 2.5 1 85.25 259 LEU A O 1
ATOM 2078 N N . LEU A 1 260 ? -3.613 -14.102 3.553 1 83.5 260 LEU A N 1
ATOM 2079 C CA . LEU A 1 260 ? -4.598 -15.094 3.971 1 83.5 260 LEU A CA 1
ATOM 2080 C C . LEU A 1 260 ? -5.582 -15.391 2.846 1 83.5 260 LEU A C 1
ATOM 2082 O O . LEU A 1 260 ? -6.477 -16.219 3.002 1 83.5 260 LEU A O 1
ATOM 2086 N N . SER A 1 261 ? -5.387 -14.75 1.701 1 84.44 261 SER A N 1
ATOM 2087 C CA . SER A 1 261 ? -6.32 -14.914 0.589 1 84.44 261 SER A CA 1
ATOM 2088 C C . SER A 1 261 ? -6.047 -16.203 -0.185 1 84.44 261 SER A C 1
ATOM 2090 O O . SER A 1 261 ? -6.906 -16.672 -0.926 1 84.44 261 SER A O 1
ATOM 2092 N N . GLY A 1 262 ? -4.871 -16.875 -0.052 1 76.25 262 GLY A N 1
ATOM 2093 C CA . GLY A 1 262 ? -4.535 -18.094 -0.761 1 76.25 262 GLY A CA 1
ATOM 2094 C C . GLY A 1 262 ? -3.752 -17.859 -2.037 1 76.25 262 GLY A C 1
ATOM 2095 O O . GLY A 1 262 ? -3.387 -18.797 -2.738 1 76.25 262 GLY A O 1
ATOM 2096 N N . PHE A 1 263 ? -3.543 -16.609 -2.385 1 82.94 263 PHE A N 1
ATOM 2097 C CA . PHE A 1 263 ? -2.781 -16.312 -3.596 1 82.94 263 PHE A CA 1
ATOM 2098 C C . PHE A 1 263 ? -1.288 -16.516 -3.354 1 82.94 263 PHE A C 1
ATOM 2100 O O . PHE A 1 263 ? -0.555 -16.922 -4.258 1 82.94 263 PHE A O 1
ATOM 2107 N N . TYR A 1 264 ? -0.914 -16.219 -2.139 1 83.06 264 TYR A N 1
ATOM 2108 C CA . TYR A 1 264 ? 0.513 -16.281 -1.843 1 83.06 264 TYR A CA 1
ATOM 2109 C C . TYR A 1 264 ? 0.875 -17.609 -1.189 1 83.06 264 TYR A C 1
ATOM 2111 O O . TYR A 1 264 ? 2.051 -17.984 -1.124 1 83.06 264 TYR A O 1
ATOM 2119 N N . ILE A 1 265 ? -0.095 -18.219 -0.641 1 77.38 265 ILE A N 1
ATOM 2120 C CA . ILE A 1 265 ? 0.13 -19.469 0.084 1 77.38 265 ILE A CA 1
ATOM 2121 C C . ILE A 1 265 ? -0.971 -20.469 -0.258 1 77.38 265 ILE A C 1
ATOM 2123 O O . ILE A 1 265 ? -2.105 -20.078 -0.549 1 77.38 265 ILE A O 1
ATOM 2127 N N . ASN A 1 266 ? -0.575 -21.672 -0.278 1 73.88 266 ASN A N 1
ATOM 2128 C CA . ASN A 1 266 ? -1.588 -22.703 -0.436 1 73.88 266 ASN A CA 1
ATOM 2129 C C . ASN A 1 266 ? -2.475 -22.828 0.801 1 73.88 266 ASN A C 1
ATOM 2131 O O . ASN A 1 266 ? -1.973 -22.922 1.922 1 73.88 266 ASN A O 1
ATOM 2135 N N . LEU A 1 267 ? -3.779 -22.688 0.588 1 71.81 267 LEU A N 1
ATOM 2136 C CA . LEU A 1 267 ? -4.75 -22.656 1.676 1 71.81 267 LEU A CA 1
ATOM 2137 C C . LEU A 1 267 ? -4.652 -23.922 2.518 1 71.81 267 LEU A C 1
ATOM 2139 O O . LEU A 1 267 ? -4.961 -23.906 3.711 1 71.81 267 LEU A O 1
ATOM 2143 N N . ARG A 1 268 ? -4.129 -25 1.935 1 71.69 268 ARG A N 1
ATOM 2144 C CA . ARG A 1 268 ? -4.031 -26.25 2.67 1 71.69 268 ARG A CA 1
ATOM 2145 C C . ARG A 1 268 ? -2.893 -26.203 3.686 1 71.69 268 ARG A C 1
ATOM 2147 O O . ARG A 1 268 ? -2.922 -26.922 4.691 1 71.69 268 ARG A O 1
ATOM 2154 N N . SER A 1 269 ? -1.927 -25.297 3.463 1 70.44 269 SER A N 1
ATOM 2155 C CA . SER A 1 269 ? -0.747 -25.234 4.316 1 70.44 269 SER A CA 1
ATOM 2156 C C . SER A 1 269 ? -0.915 -24.188 5.41 1 70.44 269 SER A C 1
ATOM 2158 O O . SER A 1 269 ? 0.005 -23.938 6.195 1 70.44 269 SER A O 1
ATOM 2160 N N . ILE A 1 270 ? -2.113 -23.609 5.473 1 73.62 270 ILE A N 1
ATOM 2161 C CA . ILE A 1 270 ? -2.322 -22.578 6.48 1 73.62 270 ILE A CA 1
ATOM 2162 C C . ILE A 1 270 ? -2.627 -23.219 7.828 1 73.62 270 ILE A C 1
ATOM 2164 O O . ILE A 1 270 ? -3.518 -24.062 7.93 1 73.62 270 ILE A O 1
ATOM 2168 N N . PRO A 1 271 ? -1.78 -22.812 8.742 1 74.88 271 PRO A N 1
ATOM 2169 C CA . PRO A 1 271 ? -2.035 -23.359 10.078 1 74.88 271 PRO A CA 1
ATOM 2170 C C . PRO A 1 271 ? -3.428 -23.016 10.602 1 74.88 271 PRO A C 1
ATOM 2172 O O . PRO A 1 271 ? -4.008 -22 10.203 1 74.88 271 PRO A O 1
ATOM 2175 N N . LEU A 1 272 ? -3.943 -23.812 11.469 1 73.62 272 LEU A N 1
ATOM 2176 C CA . LEU A 1 272 ? -5.301 -23.734 11.992 1 73.62 272 LEU A CA 1
ATOM 2177 C C . LEU A 1 272 ? -5.516 -22.406 12.727 1 73.62 272 LEU A C 1
ATOM 2179 O O . LEU A 1 272 ? -6.598 -21.828 12.648 1 73.62 272 LEU A O 1
ATOM 2183 N N . ILE A 1 273 ? -4.535 -21.891 13.344 1 71.31 273 ILE A N 1
ATOM 2184 C CA . ILE A 1 273 ? -4.664 -20.656 14.117 1 71.31 273 ILE A CA 1
ATOM 2185 C C . ILE A 1 273 ? -4.969 -19.484 13.172 1 71.31 273 ILE A C 1
ATOM 2187 O O . ILE A 1 273 ? -5.734 -18.594 13.523 1 71.31 273 ILE A O 1
ATOM 2191 N N . MET A 1 274 ? -4.469 -19.594 11.984 1 76.75 274 MET A N 1
ATOM 2192 C CA . MET A 1 274 ? -4.617 -18.484 11.055 1 76.75 274 MET A CA 1
ATOM 2193 C C . MET A 1 274 ? -5.891 -18.625 10.227 1 76.75 274 MET A C 1
ATOM 2195 O O . MET A 1 274 ? -6.344 -17.656 9.609 1 76.75 274 MET A O 1
ATOM 2199 N N . LYS A 1 275 ? -6.453 -19.781 10.297 1 77 275 LYS A N 1
ATOM 2200 C CA . LYS A 1 275 ? -7.703 -19.984 9.57 1 77 275 LYS A CA 1
ATOM 2201 C C . LYS A 1 275 ? -8.82 -19.109 10.141 1 77 275 LYS A C 1
ATOM 2203 O O . LYS A 1 275 ? -9.664 -18.609 9.398 1 77 275 LYS A O 1
ATOM 2208 N N . GLY A 1 276 ? -8.766 -18.922 11.461 1 76.38 276 GLY A N 1
ATOM 2209 C CA . GLY A 1 276 ? -9.727 -18.016 12.07 1 76.38 276 GLY A CA 1
ATOM 2210 C C . GLY A 1 276 ? -9.586 -16.578 11.609 1 76.38 276 GLY A C 1
ATOM 2211 O O . GLY A 1 276 ? -10.578 -15.906 11.344 1 76.38 276 GLY A O 1
ATOM 2212 N N . PHE A 1 277 ? -8.406 -16.172 11.258 1 81.25 277 PHE A N 1
ATOM 2213 C CA . PHE A 1 277 ? -8.156 -14.805 10.828 1 81.25 277 PHE A CA 1
ATOM 2214 C C . PHE A 1 277 ? -8.492 -14.625 9.352 1 81.25 277 PHE A C 1
ATOM 2216 O O . PHE A 1 277 ? -8.75 -13.516 8.891 1 81.25 277 PHE A O 1
ATOM 2223 N N . SER A 1 278 ? -8.5 -15.773 8.711 1 83.25 278 SER A N 1
ATOM 2224 C CA . SER A 1 278 ? -8.805 -15.711 7.285 1 83.25 278 SER A CA 1
ATOM 2225 C C . SER A 1 278 ? -10.258 -15.32 7.043 1 83.25 278 SER A C 1
ATOM 2227 O O . SER A 1 278 ? -10.586 -14.734 6.008 1 83.25 278 SER A O 1
ATOM 2229 N N . HIS A 1 279 ? -11.109 -15.516 8.07 1 85.94 279 HIS A N 1
ATOM 2230 C CA . HIS A 1 279 ? -12.523 -15.18 7.926 1 85.94 279 HIS A CA 1
ATOM 2231 C C . HIS A 1 279 ? -12.758 -13.688 8.086 1 85.94 279 HIS A C 1
ATOM 2233 O O . HIS A 1 279 ? -13.812 -13.172 7.699 1 85.94 279 HIS A O 1
ATOM 2239 N N . LEU A 1 280 ? -11.742 -13.055 8.469 1 89.75 280 LEU A N 1
ATOM 2240 C CA . LEU A 1 280 ? -11.859 -11.617 8.641 1 89.75 280 LEU A CA 1
ATOM 2241 C C . LEU A 1 280 ? -11.289 -10.867 7.445 1 89.75 280 LEU A C 1
ATOM 2243 O O . LEU A 1 280 ? -11.359 -9.641 7.379 1 89.75 280 LEU A O 1
ATOM 2247 N N . SER A 1 281 ? -10.82 -11.625 6.512 1 92 281 SER A N 1
ATOM 2248 C CA . SER A 1 281 ? -10.18 -11 5.359 1 92 281 SER A CA 1
ATOM 2249 C C . SER A 1 281 ? -11.125 -10.961 4.16 1 92 281 SER A C 1
ATOM 2251 O O . SER A 1 281 ? -11.625 -11.992 3.723 1 92 281 SER A O 1
ATOM 2253 N N . TRP A 1 282 ? -11.391 -9.75 3.629 1 95.75 282 TRP A N 1
ATOM 2254 C CA . TRP A 1 282 ? -12.234 -9.625 2.443 1 95.75 282 TRP A CA 1
ATOM 2255 C C . TRP A 1 282 ? -11.469 -10.039 1.189 1 95.75 282 TRP A C 1
ATOM 2257 O O . TRP A 1 282 ? -12.078 -10.297 0.145 1 95.75 282 TRP A O 1
ATOM 2267 N N . TYR A 1 283 ? -10.109 -10.172 1.323 1 93.88 283 TYR A N 1
ATOM 2268 C CA . TYR A 1 283 ? -9.289 -10.672 0.223 1 93.88 283 TYR A CA 1
ATOM 2269 C C . TYR A 1 283 ? -9.641 -12.117 -0.1 1 93.88 283 TYR A C 1
ATOM 2271 O O . TYR A 1 283 ? -9.672 -12.508 -1.27 1 93.88 283 TYR A O 1
ATOM 2279 N N . THR A 1 284 ? -9.906 -12.867 0.977 1 90.69 284 THR A N 1
ATOM 2280 C CA . THR A 1 284 ? -10.18 -14.289 0.81 1 90.69 284 THR A CA 1
ATOM 2281 C C . THR A 1 284 ? -11.5 -14.5 0.065 1 90.69 284 THR A C 1
ATOM 2283 O O . THR A 1 284 ? -11.547 -15.242 -0.92 1 90.69 284 THR A O 1
ATOM 2286 N N . TYR A 1 285 ? -12.492 -13.781 0.462 1 92.69 285 TYR A N 1
ATOM 2287 C CA . TYR A 1 285 ? -13.812 -13.945 -0.146 1 92.69 285 TYR A CA 1
ATOM 2288 C C . TYR A 1 285 ? -13.836 -13.359 -1.551 1 92.69 285 TYR A C 1
ATOM 2290 O O . TYR A 1 285 ? -14.438 -13.938 -2.461 1 92.69 285 TYR A O 1
ATOM 2298 N N . GLY A 1 286 ? -13.227 -12.211 -1.69 1 93.56 286 GLY A N 1
ATOM 2299 C CA . GLY A 1 286 ? -13.172 -11.602 -3.01 1 93.56 286 GLY A CA 1
ATOM 2300 C C . GLY A 1 286 ? -12.445 -12.453 -4.031 1 93.56 286 GLY A C 1
ATOM 2301 O O . GLY A 1 286 ? -12.891 -12.586 -5.172 1 93.56 286 GLY A O 1
ATOM 2302 N N . ASN A 1 287 ? -11.305 -13.023 -3.596 1 92 287 ASN A N 1
ATOM 2303 C CA . ASN A 1 287 ? -10.523 -13.867 -4.496 1 92 287 ASN A CA 1
ATOM 2304 C C . ASN A 1 287 ? -11.297 -15.117 -4.906 1 92 287 ASN A C 1
ATOM 2306 O O . ASN A 1 287 ? -11.281 -15.508 -6.074 1 92 287 ASN A O 1
ATOM 2310 N N . GLU A 1 288 ? -11.953 -15.719 -4 1 91.19 288 GLU A N 1
ATOM 2311 C CA . GLU A 1 288 ? -12.727 -16.922 -4.297 1 91.19 288 GLU A CA 1
ATOM 2312 C C . GLU A 1 288 ? -13.867 -16.625 -5.266 1 91.19 288 GLU A C 1
ATOM 2314 O O . GLU A 1 288 ? -14.07 -17.359 -6.238 1 91.19 288 GLU A O 1
ATOM 2319 N N . ILE A 1 289 ? -14.586 -15.562 -5.051 1 93.56 289 ILE A N 1
ATOM 2320 C CA . ILE A 1 289 ? -15.727 -15.219 -5.895 1 93.56 289 ILE A CA 1
ATOM 2321 C C . ILE A 1 289 ? -15.25 -14.922 -7.312 1 93.56 289 ILE A C 1
ATOM 2323 O O . ILE A 1 289 ? -15.82 -15.422 -8.281 1 93.56 289 ILE A O 1
ATOM 2327 N N . LEU A 1 290 ? -14.227 -14.156 -7.449 1 92.44 290 LEU A N 1
ATOM 2328 C CA . LEU A 1 290 ? -13.766 -13.734 -8.766 1 92.44 290 LEU A CA 1
ATOM 2329 C C . LEU A 1 290 ? -13.188 -14.914 -9.539 1 92.44 290 LEU A C 1
ATOM 2331 O O . LEU A 1 290 ? -13.391 -15.023 -10.75 1 92.44 290 LEU A O 1
ATOM 2335 N N . LEU A 1 291 ? -12.469 -15.789 -8.844 1 90.12 291 LEU A N 1
ATOM 2336 C CA . LEU A 1 291 ? -11.883 -16.938 -9.531 1 90.12 291 LEU A CA 1
ATOM 2337 C C . LEU A 1 291 ? -12.961 -17.938 -9.922 1 90.12 291 LEU A C 1
ATOM 2339 O O . LEU A 1 291 ? -12.898 -18.547 -11 1 90.12 291 LEU A O 1
ATOM 2343 N N . VAL A 1 292 ? -13.914 -18.156 -9.039 1 89.56 292 VAL A N 1
ATOM 2344 C CA . VAL A 1 292 ? -15.008 -19.047 -9.375 1 89.56 292 VAL A CA 1
ATOM 2345 C C . VAL A 1 292 ? -15.812 -18.484 -10.539 1 89.56 292 VAL A C 1
ATOM 2347 O O . VAL A 1 292 ? -16.234 -19.219 -11.43 1 89.56 292 VAL A O 1
ATOM 2350 N N . ASN A 1 293 ? -16.016 -17.172 -10.508 1 89.06 293 ASN A N 1
ATOM 2351 C CA . ASN A 1 293 ? -16.734 -16.516 -11.594 1 89.06 293 ASN A CA 1
ATOM 2352 C C . ASN A 1 293 ? -15.992 -16.641 -12.922 1 89.06 293 ASN A C 1
ATOM 2354 O O . ASN A 1 293 ? -16.609 -16.781 -13.977 1 89.06 293 ASN A O 1
ATOM 2358 N N . GLN A 1 294 ? -14.711 -16.672 -12.914 1 86.56 294 GLN A N 1
ATOM 2359 C CA . GLN A 1 294 ? -13.906 -16.688 -14.133 1 86.56 294 GLN A CA 1
ATOM 2360 C C . GLN A 1 294 ? -13.758 -18.109 -14.672 1 86.56 294 GLN A C 1
ATOM 2362 O O . GLN A 1 294 ? -13.789 -18.328 -15.883 1 86.56 294 GLN A O 1
ATOM 2367 N N . TRP A 1 295 ? -13.641 -19.078 -13.828 1 85.31 295 TRP A N 1
ATOM 2368 C CA . TRP A 1 295 ? -13.227 -20.391 -14.297 1 85.31 295 TRP A CA 1
ATOM 2369 C C . TRP A 1 295 ? -14.414 -21.344 -14.352 1 85.31 295 TRP A C 1
ATOM 2371 O O . TRP A 1 295 ? -14.32 -22.422 -14.953 1 85.31 295 TRP A O 1
ATOM 2381 N N . THR A 1 296 ? -15.453 -20.875 -13.82 1 82.81 296 THR A N 1
ATOM 2382 C CA . THR A 1 296 ? -16.609 -21.75 -13.898 1 82.81 296 THR A CA 1
ATOM 2383 C C . THR A 1 296 ? -17.109 -21.875 -15.336 1 82.81 296 THR A C 1
ATOM 2385 O O . THR A 1 296 ? -17.297 -20.859 -16.016 1 82.81 296 THR A O 1
ATOM 2388 N N . GLY A 1 297 ? -17.156 -23.016 -15.836 1 74.56 297 GLY A N 1
ATOM 2389 C CA . GLY A 1 297 ? -17.719 -23.281 -17.156 1 74.56 297 GLY A CA 1
ATOM 2390 C C . GLY A 1 297 ? -16.672 -23.266 -18.25 1 74.56 297 GLY A C 1
ATOM 2391 O O . GLY A 1 297 ? -17.016 -23.391 -19.438 1 74.56 297 GLY A O 1
ATOM 2392 N N . VAL A 1 298 ? -15.391 -23 -17.891 1 74.88 298 VAL A N 1
ATOM 2393 C CA . VAL A 1 298 ? -14.344 -22.969 -18.906 1 74.88 298 VAL A CA 1
ATOM 2394 C C . VAL A 1 298 ? -13.805 -24.391 -19.125 1 74.88 298 VAL A C 1
ATOM 2396 O O . VAL A 1 298 ? -13.336 -25.031 -18.172 1 74.88 298 VAL A O 1
ATOM 2399 N N . SER A 1 299 ? -14.047 -25 -20.156 1 68.31 299 SER A N 1
ATOM 2400 C CA . SER A 1 299 ? -13.695 -26.391 -20.391 1 68.31 299 SER A CA 1
ATOM 2401 C C . SER A 1 299 ? -12.414 -26.5 -21.219 1 68.31 299 SER A C 1
ATOM 2403 O O . SER A 1 299 ? -11.711 -27.516 -21.141 1 68.31 299 SER A O 1
ATOM 2405 N N . ASN A 1 300 ? -12.078 -25.578 -22.031 1 64 300 ASN A N 1
ATOM 2406 C CA . ASN A 1 300 ? -10.953 -25.828 -22.922 1 64 300 ASN A CA 1
ATOM 2407 C C . ASN A 1 300 ? -9.828 -24.828 -22.703 1 64 300 ASN A C 1
ATOM 2409 O O . ASN A 1 300 ? -9.891 -23.703 -23.203 1 64 300 ASN A O 1
ATOM 2413 N N . ILE A 1 301 ? -9.008 -25.297 -21.797 1 64 301 ILE A N 1
ATOM 2414 C CA . ILE A 1 301 ? -7.852 -24.438 -21.609 1 64 301 ILE A CA 1
ATOM 2415 C C . ILE A 1 301 ? -6.672 -24.969 -22.4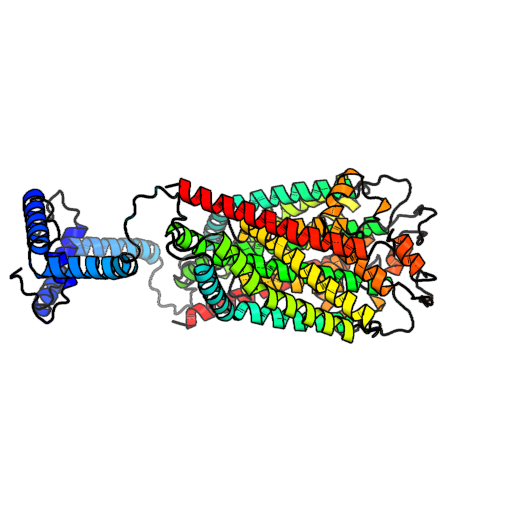38 1 64 301 ILE A C 1
ATOM 2417 O O . ILE A 1 301 ? -6.242 -26.109 -22.25 1 64 301 ILE A O 1
ATOM 2421 N N . THR A 1 302 ? -6.41 -24.359 -23.562 1 62.88 302 THR A N 1
ATOM 2422 C CA . THR A 1 302 ? -5.238 -24.719 -24.359 1 62.88 302 THR A CA 1
ATOM 2423 C C . THR A 1 302 ? -3.975 -24.109 -23.75 1 62.88 302 THR A C 1
ATOM 2425 O O . THR A 1 302 ? -3.885 -22.891 -23.594 1 62.88 302 THR A O 1
ATOM 2428 N N . CYS A 1 303 ? -3.268 -24.969 -23.109 1 62.22 303 CYS A N 1
ATOM 2429 C CA . CYS A 1 303 ? -2.053 -24.5 -22.438 1 62.22 303 CYS A CA 1
ATOM 2430 C C . CYS A 1 303 ? -0.889 -24.422 -23.422 1 62.22 303 CYS A C 1
ATOM 2432 O O . CYS A 1 303 ? -0.897 -25.109 -24.453 1 62.22 303 CYS A O 1
ATOM 2434 N N . ALA A 1 304 ? -0.075 -23.484 -23.344 1 59.16 304 ALA A N 1
ATOM 2435 C CA . ALA A 1 304 ? 1.142 -23.406 -24.141 1 59.16 304 ALA A CA 1
ATOM 2436 C C . ALA A 1 304 ? 2.016 -24.641 -23.953 1 59.16 304 ALA A C 1
ATOM 2438 O O . ALA A 1 304 ? 2.035 -25.234 -22.875 1 59.16 304 ALA A O 1
ATOM 2439 N N . PRO A 1 305 ? 2.471 -25.141 -25.078 1 53.06 305 PRO A N 1
ATOM 2440 C CA . PRO A 1 305 ? 3.326 -26.328 -25 1 53.06 305 PRO A CA 1
ATOM 2441 C C . PRO A 1 305 ? 4.426 -26.188 -23.953 1 53.06 305 PRO A C 1
ATOM 2443 O O . PRO A 1 305 ? 4.84 -27.188 -23.359 1 53.06 305 PRO A O 1
ATOM 2446 N N . THR A 1 306 ? 4.828 -24.969 -23.75 1 49.66 306 THR A N 1
ATOM 2447 C CA . THR A 1 306 ? 5.93 -24.781 -22.812 1 49.66 306 THR A CA 1
ATOM 2448 C C . THR A 1 306 ? 5.402 -24.562 -21.406 1 49.66 306 THR A C 1
ATOM 2450 O O . THR A 1 306 ? 6.184 -24.391 -20.469 1 49.66 306 THR A O 1
ATOM 2453 N N . ALA A 1 307 ? 4.062 -24.625 -21.422 1 55.12 307 ALA A N 1
ATOM 2454 C CA . ALA A 1 307 ? 3.479 -24.297 -20.125 1 55.12 307 ALA A CA 1
ATOM 2455 C C . ALA A 1 307 ? 3.582 -25.484 -19.156 1 55.12 307 ALA A C 1
ATOM 2457 O O . ALA A 1 307 ? 3.355 -26.625 -19.547 1 55.12 307 ALA A O 1
ATOM 2458 N N . ALA A 1 308 ? 4.355 -25.344 -18.297 1 51.72 308 ALA A N 1
ATOM 2459 C CA . ALA A 1 308 ? 4.59 -26.438 -17.359 1 51.72 308 ALA A CA 1
ATOM 2460 C C . ALA A 1 308 ? 3.275 -26.953 -16.781 1 51.72 308 ALA A C 1
ATOM 2462 O O . ALA A 1 308 ? 3.156 -28.125 -16.438 1 51.72 308 ALA A O 1
ATOM 2463 N N . ARG A 1 309 ? 2.279 -25.938 -16.578 1 56.25 309 ARG A N 1
ATOM 2464 C CA . ARG A 1 309 ? 1.044 -26.406 -15.945 1 56.25 309 ARG A CA 1
ATOM 2465 C C . ARG A 1 309 ? -0.134 -26.281 -16.906 1 56.25 309 ARG A C 1
ATOM 2467 O O . ARG A 1 309 ? -0.398 -25.203 -17.438 1 56.25 309 ARG A O 1
ATOM 2474 N N . CYS A 1 310 ? -0.417 -27.469 -17.484 1 61 310 CYS A N 1
ATOM 2475 C CA . CYS A 1 310 ? -1.606 -27.406 -18.328 1 61 310 CYS A CA 1
ATOM 2476 C C . CYS A 1 310 ? -2.832 -27.922 -17.578 1 61 310 CYS A C 1
ATOM 2478 O O . CYS A 1 310 ? -2.85 -29.062 -17.109 1 61 310 CYS A O 1
ATOM 2480 N N . TYR A 1 311 ? -3.654 -27 -17.141 1 65 311 TYR A N 1
ATOM 2481 C CA . TYR A 1 311 ? -4.895 -27.391 -16.484 1 65 311 TYR A CA 1
ATOM 2482 C C . TYR A 1 311 ? -5.934 -27.844 -17.516 1 65 311 TYR A C 1
ATOM 2484 O O . TYR A 1 311 ? -6.082 -27.219 -18.562 1 65 311 TYR A O 1
ATOM 2492 N N . PRO A 1 312 ? -6.438 -29.047 -17.297 1 67.5 312 PRO A N 1
ATOM 2493 C CA . PRO A 1 312 ? -7.441 -29.516 -18.25 1 67.5 312 PRO A CA 1
ATOM 2494 C C . PRO A 1 312 ? -8.68 -28.609 -18.297 1 67.5 312 PRO A C 1
ATOM 2496 O O . PRO A 1 312 ? -9.234 -28.359 -19.375 1 67.5 312 PRO A O 1
ATOM 2499 N N . ASP A 1 313 ? -9.156 -28.188 -17.125 1 73.06 313 ASP A N 1
ATOM 2500 C CA . ASP A 1 313 ? -10.375 -27.391 -17.062 1 73.06 313 ASP A CA 1
ATOM 2501 C C . ASP A 1 313 ? -10.336 -26.422 -15.883 1 73.06 313 ASP A C 1
ATOM 2503 O O . ASP A 1 313 ? -9.375 -26.422 -15.102 1 73.06 313 ASP A O 1
ATOM 2507 N N . GLY A 1 314 ? -11.234 -25.547 -15.953 1 76.44 314 GLY A N 1
ATOM 2508 C CA . GLY A 1 314 ? -11.352 -24.547 -14.906 1 76.44 314 GLY A CA 1
ATOM 2509 C C . GLY A 1 314 ? -11.602 -25.156 -13.531 1 76.44 314 GLY A C 1
ATOM 2510 O O . GLY A 1 314 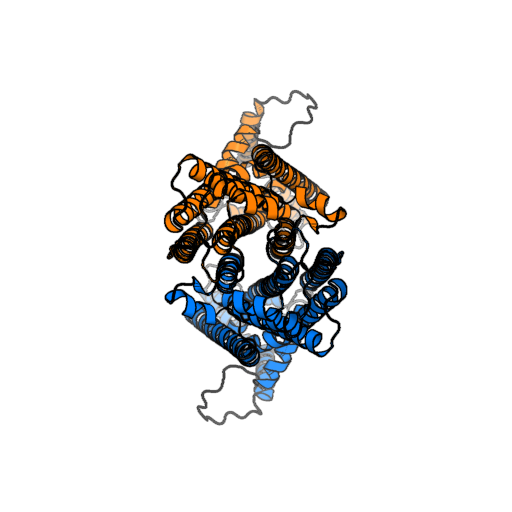? -11.156 -24.609 -12.523 1 76.44 314 GLY A O 1
ATOM 2511 N N . ALA A 1 315 ? -12.281 -26.281 -13.477 1 75.88 315 ALA A N 1
ATOM 2512 C CA . ALA A 1 315 ? -12.57 -26.953 -12.203 1 75.88 315 ALA A CA 1
ATOM 2513 C C . ALA A 1 315 ? -11.289 -27.453 -11.547 1 75.88 315 ALA A C 1
ATOM 2515 O O . ALA A 1 315 ? -11.164 -27.438 -10.32 1 75.88 315 ALA A O 1
ATOM 2516 N N . ALA A 1 316 ? -10.367 -27.781 -12.367 1 73.69 316 ALA A N 1
ATOM 2517 C CA . ALA A 1 316 ? -9.094 -28.266 -11.852 1 73.69 316 ALA A CA 1
ATOM 2518 C C . ALA A 1 316 ? -8.305 -27.141 -11.195 1 73.69 316 ALA A C 1
ATOM 2520 O O . ALA A 1 316 ? -7.629 -27.344 -10.188 1 73.69 316 ALA A O 1
ATOM 2521 N N . ILE A 1 317 ? -8.516 -26.016 -11.766 1 73.69 317 ILE A N 1
ATOM 2522 C CA . ILE A 1 317 ? -7.848 -24.844 -11.211 1 73.69 317 ILE A CA 1
ATOM 2523 C C . ILE A 1 317 ? -8.445 -24.516 -9.844 1 73.69 317 ILE A C 1
ATOM 2525 O O . ILE A 1 317 ? -7.707 -24.25 -8.891 1 73.69 317 ILE A O 1
ATOM 2529 N N . LEU A 1 318 ? -9.727 -24.609 -9.766 1 76.81 318 LEU A N 1
ATOM 2530 C CA . LEU A 1 318 ? -10.406 -24.281 -8.523 1 76.81 318 LEU A CA 1
ATOM 2531 C C . LEU A 1 318 ? -10.125 -25.312 -7.445 1 76.81 318 LEU A C 1
ATOM 2533 O O . LEU A 1 318 ? -9.992 -24.969 -6.266 1 76.81 318 LEU A O 1
ATOM 2537 N N . GLU A 1 319 ? -9.984 -26.516 -7.809 1 74.81 319 GLU A N 1
ATOM 2538 C CA . GLU A 1 319 ? -9.688 -27.578 -6.859 1 74.81 319 GLU A CA 1
ATOM 2539 C C . GLU A 1 319 ? -8.266 -27.453 -6.305 1 74.81 319 GLU A C 1
ATOM 2541 O O . GLU A 1 319 ? -8.031 -27.703 -5.125 1 74.81 319 GLU A O 1
ATOM 2546 N N . GLN A 1 320 ? -7.41 -26.969 -7.199 1 71.94 320 GLN A N 1
ATOM 2547 C CA . GLN A 1 320 ? -6.031 -26.781 -6.758 1 71.94 320 GLN A CA 1
ATOM 2548 C C . GLN A 1 320 ? -5.926 -25.656 -5.734 1 71.94 320 GLN A C 1
ATOM 2550 O O . GLN A 1 320 ? -5.09 -25.703 -4.828 1 71.94 320 GLN A O 1
ATOM 2555 N N . LEU A 1 321 ? -6.824 -24.781 -5.863 1 72.75 321 LEU A N 1
ATOM 2556 C CA . LEU A 1 321 ? -6.797 -23.641 -4.953 1 72.75 321 LEU A CA 1
ATOM 2557 C C . LEU A 1 321 ? -7.719 -23.875 -3.76 1 72.75 321 LEU A C 1
ATOM 2559 O O . LEU A 1 321 ? -7.781 -23.047 -2.846 1 72.75 321 LEU A O 1
ATOM 2563 N N . ASN A 1 322 ? -8.344 -25.016 -3.686 1 72.75 322 ASN A N 1
ATOM 2564 C CA . ASN A 1 322 ? -9.258 -25.406 -2.615 1 72.75 322 ASN A CA 1
ATOM 2565 C C . ASN A 1 322 ? -10.453 -24.469 -2.531 1 72.75 322 ASN A C 1
ATOM 2567 O O . ASN A 1 322 ? -10.867 -24.062 -1.438 1 72.75 322 ASN A O 1
ATOM 2571 N N . PHE A 1 323 ? -10.859 -24.078 -3.74 1 75.69 323 PHE A N 1
ATOM 2572 C CA . PHE A 1 323 ? -12.055 -23.25 -3.799 1 75.69 323 PHE A CA 1
ATOM 2573 C C . PHE A 1 323 ? -13.25 -24.062 -4.289 1 75.69 323 PHE A C 1
ATOM 2575 O O . PHE A 1 323 ? -13.094 -25.016 -5.051 1 75.69 323 PHE A O 1
ATOM 2582 N N . SER A 1 324 ? -14.352 -23.844 -3.549 1 75.19 324 SER A N 1
ATOM 2583 C CA . SER A 1 324 ? -15.555 -24.578 -3.949 1 75.19 324 SER A CA 1
ATOM 2584 C C . SER A 1 324 ? -16.531 -23.656 -4.688 1 75.19 324 SER A C 1
ATOM 2586 O O . SER A 1 324 ? -16.688 -22.484 -4.332 1 75.19 324 SER A O 1
ATOM 2588 N N . GLU A 1 325 ? -17.031 -24.141 -5.723 1 76.12 325 GLU A N 1
ATOM 2589 C CA . GLU A 1 325 ? -18.016 -23.406 -6.52 1 76.12 325 GLU A CA 1
ATOM 2590 C C . GLU A 1 325 ? -19.266 -23.094 -5.703 1 76.12 325 GLU A C 1
ATOM 2592 O O . GLU A 1 325 ? -19.906 -22.062 -5.91 1 76.12 325 GLU A O 1
ATOM 2597 N N . ASP A 1 326 ? -19.547 -23.859 -4.75 1 70.5 326 ASP A N 1
ATOM 2598 C CA . ASP A 1 326 ? -20.797 -23.703 -4.004 1 70.5 326 ASP A CA 1
ATOM 2599 C C . ASP A 1 326 ? -20.672 -22.625 -2.934 1 70.5 326 ASP A C 1
ATOM 2601 O O . ASP A 1 326 ? -21.656 -22.234 -2.314 1 70.5 326 ASP A O 1
ATOM 2605 N N . GLY A 1 327 ? -19.641 -21.969 -2.916 1 81.81 327 GLY A N 1
ATOM 2606 C CA . GLY A 1 327 ? -19.453 -21.078 -1.785 1 81.81 327 GLY A CA 1
ATOM 2607 C C . GLY A 1 327 ? -19.516 -19.609 -2.166 1 81.81 327 GLY A C 1
ATOM 2608 O O . GLY A 1 327 ? -19.156 -18.734 -1.366 1 81.81 327 GLY A O 1
ATOM 2609 N N . VAL A 1 328 ? -20.156 -19.359 -3.35 1 86.25 328 VAL A N 1
ATOM 2610 C CA . VAL A 1 328 ? -20.125 -17.984 -3.82 1 86.25 328 VAL A CA 1
ATOM 2611 C C . VAL A 1 328 ? -21.156 -17.156 -3.041 1 86.25 328 VAL A C 1
ATOM 2613 O O . VAL A 1 328 ? -20.859 -16.031 -2.615 1 86.25 328 VAL A O 1
ATOM 2616 N N . VAL A 1 329 ? -22.297 -17.703 -2.783 1 89.19 329 VAL A N 1
ATOM 2617 C CA . VAL A 1 329 ? -23.344 -16.984 -2.064 1 89.19 329 VAL A CA 1
ATOM 2618 C C . VAL A 1 329 ? -22.922 -16.766 -0.613 1 89.19 329 VAL A C 1
ATOM 2620 O O . VAL A 1 329 ? -23.141 -15.695 -0.045 1 89.19 329 VAL A O 1
ATOM 2623 N N . ARG A 1 330 ? -22.344 -17.766 -0.093 1 91.25 330 ARG A N 1
ATOM 2624 C CA . ARG A 1 330 ? -21.844 -17.641 1.272 1 91.25 330 ARG A CA 1
ATOM 2625 C C . ARG A 1 330 ? -20.75 -16.594 1.355 1 91.25 330 ARG A C 1
ATOM 2627 O O . ARG A 1 330 ? -20.656 -15.852 2.338 1 91.25 330 ARG A O 1
ATOM 2634 N N . ASP A 1 331 ? -19.969 -16.5 0.296 1 93.31 331 ASP A N 1
ATOM 2635 C CA . ASP A 1 331 ? -18.891 -15.516 0.276 1 93.31 331 ASP A CA 1
ATOM 2636 C C . ASP A 1 331 ? -19.453 -14.102 0.167 1 93.31 331 ASP A C 1
ATOM 2638 O O . ASP A 1 331 ? -18.953 -13.18 0.812 1 93.31 331 ASP A O 1
ATOM 2642 N N . PHE A 1 332 ? -20.531 -13.922 -0.575 1 94.5 332 PHE A N 1
ATOM 2643 C CA . PHE A 1 332 ? -21.156 -12.617 -0.667 1 94.5 332 PHE A CA 1
ATOM 2644 C C . PHE A 1 332 ? -21.766 -12.211 0.671 1 94.5 332 PHE A C 1
ATOM 2646 O O . PHE A 1 332 ? -21.672 -11.055 1.077 1 94.5 332 PHE A O 1
ATOM 2653 N N . ALA A 1 333 ? -22.297 -13.18 1.303 1 94.75 333 ALA A N 1
ATOM 2654 C CA . ALA A 1 333 ? -22.891 -12.914 2.613 1 94.75 333 ALA A CA 1
ATOM 2655 C C . ALA A 1 333 ? -21.812 -12.562 3.635 1 94.75 333 ALA A C 1
ATOM 2657 O O . ALA A 1 333 ? -22 -11.68 4.473 1 94.75 333 ALA A O 1
ATOM 2658 N N . SER A 1 334 ? -20.734 -13.273 3.533 1 95 334 SER A N 1
ATOM 2659 C CA . SER A 1 334 ? -19.641 -12.984 4.449 1 95 334 SER A CA 1
ATOM 2660 C C . SER A 1 334 ? -19.062 -11.594 4.211 1 95 334 SER A C 1
ATOM 2662 O O . SER A 1 334 ? -18.688 -10.898 5.156 1 95 334 SER A O 1
ATOM 2664 N N . LEU A 1 335 ? -18.984 -11.195 2.967 1 96.12 335 LEU A N 1
ATOM 2665 C CA . LEU A 1 335 ? -18.516 -9.852 2.656 1 96.12 335 LEU A CA 1
ATOM 2666 C C . LEU A 1 335 ? -19.469 -8.805 3.221 1 96.12 335 LEU A C 1
ATOM 2668 O O . LEU A 1 335 ? -19.031 -7.785 3.762 1 96.12 335 LEU A O 1
ATOM 2672 N N . GLY A 1 336 ? -20.766 -9.109 3.092 1 96.19 336 GLY A N 1
ATOM 2673 C CA . GLY A 1 336 ? -21.75 -8.211 3.676 1 96.19 336 GLY A CA 1
ATOM 2674 C C . GLY A 1 336 ? -21.625 -8.094 5.184 1 96.19 336 GLY A C 1
ATOM 2675 O O . GLY A 1 336 ? -21.719 -6.992 5.73 1 96.19 336 GLY A O 1
ATOM 2676 N N . CYS A 1 337 ? -21.375 -9.195 5.789 1 96.38 337 CYS A N 1
ATOM 2677 C CA . CYS A 1 337 ? -21.203 -9.203 7.238 1 96.38 337 CYS A CA 1
ATOM 2678 C C . CYS A 1 337 ? -19.953 -8.438 7.645 1 96.38 337 CYS A C 1
ATOM 2680 O O . CYS A 1 337 ? -19.938 -7.742 8.664 1 96.38 337 CYS A O 1
ATOM 2682 N N . LEU A 1 338 ? -18.938 -8.562 6.867 1 96.69 338 LEU A N 1
ATOM 2683 C CA . LEU A 1 338 ? -17.703 -7.852 7.164 1 96.69 338 LEU A CA 1
ATOM 2684 C C . LEU A 1 338 ? -17.891 -6.344 7.02 1 96.69 338 LEU A C 1
ATOM 2686 O O . LEU A 1 338 ? -17.344 -5.566 7.809 1 96.69 338 LEU A O 1
ATOM 2690 N N . ILE A 1 339 ? -18.641 -5.906 6.031 1 96.5 339 ILE A N 1
ATOM 2691 C CA . ILE A 1 339 ? -18.906 -4.488 5.82 1 96.5 339 ILE A CA 1
ATOM 2692 C C . ILE A 1 339 ? -19.609 -3.906 7.047 1 96.5 339 ILE A C 1
ATOM 2694 O O . ILE A 1 339 ? -19.172 -2.893 7.598 1 96.5 339 ILE A O 1
ATOM 2698 N N . VAL A 1 340 ? -20.562 -4.613 7.469 1 95.75 340 VAL A N 1
ATOM 2699 C CA . VAL A 1 340 ? -21.359 -4.129 8.594 1 95.75 340 VAL A CA 1
ATOM 2700 C C . VAL A 1 340 ? -20.547 -4.266 9.891 1 95.75 340 VAL A C 1
ATOM 2702 O O . VAL A 1 340 ? -20.578 -3.369 10.734 1 95.75 340 VAL A O 1
ATOM 2705 N N . GLY A 1 341 ? -19.859 -5.32 9.992 1 96.31 341 GLY A N 1
ATOM 2706 C CA . GLY A 1 341 ? -19.062 -5.543 11.195 1 96.31 341 GLY A CA 1
ATOM 2707 C C . GLY A 1 341 ? -17.984 -4.496 11.398 1 96.31 341 GLY A C 1
ATOM 2708 O O . GLY A 1 341 ? -17.875 -3.914 12.477 1 96.31 341 GLY A O 1
ATOM 2709 N N . TYR A 1 342 ? -17.234 -4.203 10.375 1 96.19 342 TYR A N 1
ATOM 2710 C CA . TYR A 1 342 ? -16.172 -3.205 10.484 1 96.19 342 TYR A CA 1
ATOM 2711 C C . TYR A 1 342 ? -16.766 -1.808 10.664 1 96.19 342 TYR A C 1
ATOM 2713 O O . TYR A 1 342 ? -16.172 -0.964 11.344 1 96.19 342 TYR A O 1
ATOM 2721 N N . ARG A 1 343 ? -17.875 -1.599 10.086 1 94.62 343 ARG A N 1
ATOM 2722 C CA . ARG A 1 343 ? -18.531 -0.299 10.242 1 94.62 343 ARG A CA 1
ATOM 2723 C C . ARG A 1 343 ? -19.016 -0.096 11.672 1 94.62 343 ARG A C 1
ATOM 2725 O O . ARG A 1 343 ? -18.875 0.997 12.234 1 94.62 343 ARG A O 1
ATOM 2732 N N . LEU A 1 344 ? -19.516 -1.101 12.203 1 95.31 344 LEU A N 1
ATOM 2733 C CA . LEU A 1 344 ? -19.984 -1.021 13.586 1 95.31 344 LEU A CA 1
ATOM 2734 C C . LEU A 1 344 ? -18.812 -0.849 14.547 1 95.31 344 LEU A C 1
ATOM 2736 O O . LEU A 1 344 ? -18.891 -0.077 15.508 1 95.31 344 LEU A O 1
ATOM 2740 N N . LEU A 1 345 ? -17.766 -1.502 14.258 1 95.38 345 LEU A N 1
ATOM 2741 C CA . LEU A 1 345 ? -16.562 -1.343 15.086 1 95.38 345 LEU A CA 1
ATOM 2742 C C . LEU A 1 345 ? -16.016 0.071 14.969 1 95.38 345 LEU A C 1
ATOM 2744 O O . LEU A 1 345 ? -15.586 0.661 15.961 1 95.38 345 LEU A O 1
ATOM 2748 N N . ALA A 1 346 ? -15.984 0.542 13.75 1 93.88 346 ALA A N 1
ATOM 2749 C CA . ALA A 1 346 ? -15.523 1.909 13.531 1 93.88 346 ALA A CA 1
ATOM 2750 C C . ALA A 1 346 ? -16.375 2.91 14.297 1 93.88 346 ALA A C 1
ATOM 2752 O O . ALA A 1 346 ? -15.852 3.824 14.938 1 93.88 346 ALA A O 1
ATOM 2753 N N . TYR A 1 347 ? -17.594 2.697 14.297 1 92.44 347 TYR A N 1
ATOM 2754 C CA . TYR A 1 347 ? -18.5 3.59 15.016 1 92.44 347 TYR A CA 1
ATOM 2755 C C . TYR A 1 347 ? -18.281 3.506 16.516 1 92.44 347 TYR A C 1
ATOM 2757 O O . TYR A 1 347 ? -18.297 4.523 17.219 1 92.44 347 TYR A O 1
ATOM 2765 N N . LEU A 1 348 ? -18.094 2.346 17 1 93.38 348 LEU A N 1
ATOM 2766 C CA . LEU A 1 348 ? -17.875 2.152 18.438 1 93.38 348 LEU A CA 1
ATOM 2767 C C . LEU A 1 348 ? -16.609 2.871 18.891 1 93.38 348 LEU A C 1
ATOM 2769 O O . LEU A 1 348 ? -16.625 3.549 19.922 1 93.38 348 LEU A O 1
ATOM 2773 N N . PHE A 1 349 ? -15.594 2.789 18.156 1 91.62 349 PHE A N 1
ATOM 2774 C CA . PHE A 1 349 ? -14.344 3.453 18.516 1 91.62 349 PHE A CA 1
ATOM 2775 C C . PHE A 1 349 ? -14.477 4.965 18.359 1 91.62 349 PHE A C 1
ATOM 2777 O O . PHE A 1 349 ? -13.898 5.727 19.141 1 91.62 349 PHE A O 1
ATOM 2784 N N . PHE A 1 350 ? -15.148 5.34 17.328 1 88.81 350 PHE A N 1
ATOM 2785 C CA . PHE A 1 350 ? -15.398 6.762 17.125 1 88.81 350 PHE A CA 1
ATOM 2786 C C . PHE A 1 350 ? -16.203 7.34 18.297 1 88.81 350 PHE A C 1
ATOM 2788 O O . PHE A 1 350 ? -15.891 8.43 18.781 1 88.81 350 PHE A O 1
ATOM 2795 N N . HIS A 1 351 ? -17.125 6.574 18.719 1 88.31 351 HIS A N 1
ATOM 2796 C CA . HIS A 1 351 ? -17.969 7.004 19.828 1 88.31 351 HIS A CA 1
ATOM 2797 C C . HIS A 1 351 ? -17.172 7.066 21.125 1 88.31 351 HIS A C 1
ATOM 2799 O O . HIS A 1 351 ? -17.359 7.98 21.938 1 88.31 351 HIS A O 1
ATOM 2805 N N . LEU A 1 352 ? -16.328 6.188 21.297 1 87.81 352 LEU A N 1
ATOM 2806 C CA . LEU A 1 352 ? -15.484 6.176 22.484 1 87.81 352 LEU A CA 1
ATOM 2807 C C . LEU A 1 352 ? -14.531 7.367 22.5 1 87.81 352 LEU A C 1
ATOM 2809 O O . LEU A 1 352 ? -14.258 7.945 23.547 1 87.81 352 LEU A O 1
ATOM 2813 N N . GLN A 1 353 ? -14.047 7.727 21.344 1 84.75 353 GLN A N 1
ATOM 2814 C CA . GLN A 1 353 ? -13.148 8.875 21.234 1 84.75 353 GLN A CA 1
ATOM 2815 C C . GLN A 1 353 ? -13.875 10.18 21.531 1 84.75 353 GLN A C 1
ATOM 2817 O O . GLN A 1 353 ? -13.289 11.102 22.094 1 84.75 353 GLN A O 1
ATOM 2822 N N . THR A 1 354 ? -15.078 10.242 21.188 1 81.56 354 THR A N 1
ATOM 2823 C CA . THR A 1 354 ? -15.859 11.445 21.438 1 81.56 354 THR A CA 1
ATOM 2824 C C . THR A 1 354 ? -16.172 11.594 22.922 1 81.56 354 THR A C 1
ATOM 2826 O O . THR A 1 354 ? -16.219 12.703 23.438 1 81.56 354 THR A O 1
ATOM 2829 N N . ILE A 1 355 ? -16.312 10.508 23.531 1 80.12 355 ILE A N 1
ATOM 2830 C CA . ILE A 1 355 ? -16.609 10.547 24.969 1 80.12 355 ILE A CA 1
ATOM 2831 C C . ILE A 1 355 ? -15.352 10.938 25.734 1 80.12 355 ILE A C 1
ATOM 2833 O O . ILE A 1 355 ? -15.414 11.727 26.688 1 80.12 355 ILE A O 1
ATOM 2837 N N . ARG A 1 356 ? -14.273 10.492 25.359 1 75.31 356 ARG A N 1
ATOM 2838 C CA . ARG A 1 356 ? -13.008 10.766 26.031 1 75.31 356 ARG A CA 1
ATOM 2839 C C . ARG A 1 356 ? -12.602 12.227 25.844 1 75.31 356 ARG A C 1
ATOM 2841 O O . ARG A 1 356 ? -12.008 12.828 26.75 1 75.31 356 ARG A O 1
ATOM 2848 N N . SER A 1 357 ? -12.773 12.656 24.75 1 70.44 357 SER A N 1
ATOM 2849 C CA . SER A 1 357 ? -12.453 14.055 24.484 1 70.44 357 SER A CA 1
ATOM 2850 C C . SER A 1 357 ? -13.312 14.984 25.344 1 70.44 357 SER A C 1
ATOM 2852 O O . SER A 1 357 ? -12.875 16.078 25.703 1 70.44 357 SER A O 1
ATOM 2854 N N . LYS A 1 358 ? -14.391 14.562 25.688 1 61.16 358 LYS A N 1
ATOM 2855 C CA . LYS A 1 358 ? -15.258 15.336 26.578 1 61.16 358 LYS A CA 1
ATOM 2856 C C . LYS A 1 358 ? -14.773 15.258 28.016 1 61.16 358 LYS A C 1
ATOM 2858 O O . LYS A 1 358 ? -14.852 16.234 28.766 1 61.16 358 LYS A O 1
ATOM 2863 N N . ALA A 1 359 ? -14.219 14.133 28.422 1 52 359 ALA A N 1
ATOM 2864 C CA . ALA A 1 359 ? -13.828 13.945 29.812 1 52 359 ALA A CA 1
ATOM 2865 C C . ALA A 1 359 ? -12.578 14.758 30.141 1 52 359 ALA A C 1
ATOM 2867 O O . ALA A 1 359 ? -12.344 15.102 31.297 1 52 359 ALA A O 1
ATOM 2868 N N . ARG A 1 360 ? -11.703 14.938 29.344 1 48.81 360 ARG A N 1
ATOM 2869 C CA . ARG A 1 360 ? -10.484 15.68 29.672 1 48.81 360 ARG A CA 1
ATOM 2870 C C . ARG A 1 360 ? -10.797 17.156 29.922 1 48.81 360 ARG A C 1
ATOM 2872 O O . ARG A 1 360 ? -9.906 17.922 30.297 1 48.81 360 ARG A O 1
ATOM 2879 N N . ARG A 1 361 ? -12.008 17.516 30.016 1 46.12 361 ARG A N 1
ATOM 2880 C CA . ARG A 1 361 ? -12.352 18.828 30.562 1 46.12 361 ARG A CA 1
ATOM 2881 C C . ARG A 1 361 ? -12.961 18.688 31.953 1 46.12 361 ARG A C 1
ATOM 2883 O O . ARG A 1 361 ? -13.742 17.781 32.219 1 46.12 361 ARG A O 1
ATOM 2890 N N . MET B 1 1 ? 19.828 59.031 28.359 1 40.84 1 MET B N 1
ATOM 2891 C CA . MET B 1 1 ? 18.5 59.5 27.938 1 40.84 1 MET B CA 1
ATOM 2892 C C . MET B 1 1 ? 17.625 59.781 29.141 1 40.84 1 MET B C 1
ATOM 2894 O O . MET B 1 1 ? 16.484 60.25 28.984 1 40.84 1 MET B O 1
ATOM 2898 N N . GLY B 1 2 ? 17.938 60.375 30.094 1 48.72 2 GLY B N 1
ATOM 2899 C CA . GLY B 1 2 ? 17.391 60.844 31.344 1 48.72 2 GLY B CA 1
ATOM 2900 C C . GLY B 1 2 ? 16.125 60.094 31.766 1 48.72 2 GLY B C 1
ATOM 2901 O O . GLY B 1 2 ? 15.445 60.531 32.688 1 48.72 2 GLY B O 1
ATOM 2902 N N . MET B 1 3 ? 15.406 59.656 30.75 1 49.62 3 MET B N 1
ATOM 2903 C CA . MET B 1 3 ? 14.219 58.938 31.203 1 49.62 3 MET B CA 1
ATOM 2904 C C . MET B 1 3 ? 14.602 57.656 31.891 1 49.62 3 MET B C 1
ATOM 2906 O O . MET B 1 3 ? 15.312 56.812 31.328 1 49.62 3 MET B O 1
ATOM 2910 N N . VAL B 1 4 ? 14.852 57.625 33.062 1 50 4 VAL B N 1
ATOM 2911 C CA . VAL B 1 4 ? 15.203 56.5 33.938 1 50 4 VAL B CA 1
ATOM 2912 C C . VAL B 1 4 ? 14.023 55.562 34.031 1 50 4 VAL B C 1
ATOM 2914 O O . VAL B 1 4 ? 12.891 55.969 34.281 1 50 4 VAL B O 1
ATOM 2917 N N . CYS B 1 5 ? 14.219 54.5 33.375 1 50.72 5 CYS B N 1
ATOM 2918 C CA . CYS B 1 5 ? 13.266 53.406 33.531 1 50.72 5 CYS B CA 1
ATOM 2919 C C . CYS B 1 5 ? 13.062 53.062 35.031 1 50.72 5 CYS B C 1
ATOM 2921 O O . CYS B 1 5 ? 14.031 52.875 35.75 1 50.72 5 CYS B O 1
ATOM 2923 N N . PRO B 1 6 ? 12.062 53.406 35.531 1 51.09 6 PRO B N 1
ATOM 2924 C CA . PRO B 1 6 ? 11.961 53 36.938 1 51.09 6 PRO B CA 1
ATOM 2925 C C . PRO B 1 6 ? 12.234 51.531 37.156 1 51.09 6 PRO B C 1
ATOM 2927 O O . PRO B 1 6 ? 12.062 50.719 36.25 1 51.09 6 PRO B O 1
ATOM 2930 N N . ALA B 1 7 ? 12.898 51.031 38.188 1 52.41 7 ALA B N 1
ATOM 2931 C CA . ALA B 1 7 ? 13.484 49.75 38.531 1 52.41 7 ALA B CA 1
ATOM 2932 C C . ALA B 1 7 ? 12.492 48.594 38.312 1 52.41 7 ALA B C 1
ATOM 2934 O O . ALA B 1 7 ? 12.891 47.469 38.031 1 52.41 7 ALA B O 1
ATOM 2935 N N . GLN B 1 8 ? 11.258 48.75 38.531 1 52.28 8 GLN B N 1
ATOM 2936 C CA . GLN B 1 8 ? 10.352 47.594 38.531 1 52.28 8 GLN B CA 1
ATOM 2937 C C . GLN B 1 8 ? 9.711 47.406 37.156 1 52.28 8 GLN B C 1
ATOM 2939 O O . GLN B 1 8 ? 8.875 46.531 36.969 1 52.28 8 GLN B O 1
ATOM 2944 N N . TYR B 1 9 ? 9.969 48.344 36.281 1 48.81 9 TYR B N 1
ATOM 2945 C CA . TYR B 1 9 ? 9.359 48.219 34.969 1 48.81 9 TYR B CA 1
ATOM 2946 C C . TYR B 1 9 ? 10.328 47.562 34 1 48.81 9 TYR B C 1
ATOM 2948 O O . TYR B 1 9 ? 11.547 47.688 34.125 1 48.81 9 TYR B O 1
ATOM 2956 N N . ASN B 1 10 ? 9.875 46.562 33.344 1 54.38 10 ASN B N 1
ATOM 2957 C CA . ASN B 1 10 ? 10.695 46.031 32.281 1 54.38 10 ASN B CA 1
ATOM 2958 C C . ASN B 1 10 ? 11.094 47.125 31.281 1 54.38 10 ASN B C 1
ATOM 2960 O O . ASN B 1 10 ? 10.25 47.875 30.812 1 54.38 10 ASN B O 1
ATOM 2964 N N . PRO B 1 11 ? 12.25 47.531 31.062 1 56.94 11 PRO B N 1
ATOM 2965 C CA . PRO B 1 11 ? 12.758 48.594 30.203 1 56.94 11 PRO B CA 1
ATOM 2966 C C . PRO B 1 11 ? 12.172 48.562 28.797 1 56.94 11 PRO B C 1
ATOM 2968 O O . PRO B 1 11 ? 11.93 49.625 28.188 1 56.94 11 PRO B O 1
ATOM 2971 N N . ALA B 1 12 ? 11.906 47.438 28.297 1 59.44 12 ALA B N 1
ATOM 2972 C CA . ALA B 1 12 ? 11.383 47.312 26.938 1 59.44 12 ALA B CA 1
ATOM 2973 C C . ALA B 1 12 ? 9.984 47.906 26.828 1 59.44 12 ALA B C 1
ATOM 2975 O O . ALA B 1 12 ? 9.688 48.625 25.875 1 59.44 12 ALA B O 1
ATOM 2976 N N . ASP B 1 13 ? 9.242 47.625 27.75 1 55.5 13 ASP B N 1
ATOM 2977 C CA . ASP B 1 13 ? 7.875 48.125 27.734 1 55.5 13 ASP B CA 1
ATOM 2978 C C . ASP B 1 13 ? 7.855 49.656 27.906 1 55.5 13 ASP B C 1
ATOM 2980 O O . ASP B 1 13 ? 7.035 50.344 27.297 1 55.5 13 ASP B O 1
ATOM 2984 N N . TYR B 1 14 ? 8.797 50.188 28.609 1 58.91 14 TYR B N 1
ATOM 2985 C CA . TYR B 1 14 ? 8.93 51.625 28.812 1 58.91 14 TYR B CA 1
ATOM 2986 C C . TYR B 1 14 ? 9.273 52.344 27.5 1 58.91 14 TYR B C 1
ATOM 2988 O O . TYR B 1 14 ? 8.68 53.375 27.156 1 58.91 14 TYR B O 1
ATOM 2996 N N . PHE B 1 15 ? 10.07 51.844 26.797 1 62.47 15 PHE B N 1
ATOM 2997 C CA . PHE B 1 15 ? 10.492 52.469 25.547 1 62.47 15 PHE B CA 1
ATOM 2998 C C . PHE B 1 15 ? 9.406 52.344 24.484 1 62.47 15 PHE B C 1
ATOM 3000 O O . PHE B 1 15 ? 9.18 53.281 23.719 1 62.47 15 PHE B O 1
ATOM 3007 N N . ILE B 1 16 ? 8.727 51.25 24.453 1 61.25 16 ILE B N 1
ATOM 3008 C CA . ILE B 1 16 ? 7.652 51.062 23.484 1 61.25 16 ILE B CA 1
ATOM 3009 C C . ILE B 1 16 ? 6.535 52.062 23.766 1 61.25 16 ILE B C 1
ATOM 3011 O O . ILE B 1 16 ? 5.957 52.625 22.844 1 61.25 16 ILE B O 1
ATOM 3015 N N . SER B 1 17 ? 6.336 52.312 24.953 1 60.38 17 SER B N 1
ATOM 3016 C CA . SER B 1 17 ? 5.301 53.281 25.328 1 60.38 17 SER B CA 1
ATOM 3017 C C . SER B 1 17 ? 5.695 54.688 24.938 1 60.38 17 SER B C 1
ATOM 3019 O O . SER B 1 17 ? 4.84 55.5 24.578 1 60.38 17 SER B O 1
ATOM 3021 N N . LYS B 1 18 ? 6.871 54.906 25.094 1 59.78 18 LYS B N 1
ATOM 3022 C CA . LYS B 1 18 ? 7.352 56.219 24.766 1 59.78 18 LYS B CA 1
ATOM 3023 C C . LYS B 1 18 ? 7.461 56.406 23.25 1 59.78 18 LYS B C 1
ATOM 3025 O O . LYS B 1 18 ? 7.379 57.531 22.75 1 59.78 18 LYS B O 1
ATOM 3030 N N . LEU B 1 19 ? 7.609 55.281 22.531 1 58.75 19 LEU B N 1
ATOM 3031 C CA . LEU B 1 19 ? 7.754 55.312 21.078 1 58.75 19 LEU B CA 1
ATOM 3032 C C . LEU B 1 19 ? 6.402 55.125 20.391 1 58.75 19 LEU B C 1
ATOM 3034 O O . LEU B 1 19 ? 6.309 55.219 19.172 1 58.75 19 LEU B O 1
ATOM 3038 N N . SER B 1 20 ? 5.391 54.875 21.094 1 57.59 20 SER B N 1
ATOM 3039 C CA . SER B 1 20 ? 4.094 54.688 20.453 1 57.59 20 SER B CA 1
ATOM 3040 C C . SER B 1 20 ? 3.535 56 19.922 1 57.59 20 SER B C 1
ATOM 3042 O O . SER B 1 20 ? 3.67 57.031 20.578 1 57.59 20 SER B O 1
ATOM 3044 N N . VAL B 1 21 ? 3.342 56.094 18.703 1 54.94 21 VAL B N 1
ATOM 3045 C CA . VAL B 1 21 ? 2.834 57.219 17.938 1 54.94 21 VAL B CA 1
ATOM 3046 C C . VAL B 1 21 ? 1.367 57.469 18.281 1 54.94 21 VAL B C 1
ATOM 3048 O O . VAL B 1 21 ? 0.543 56.562 18.188 1 54.94 21 VAL B O 1
ATOM 3051 N N . GLU B 1 22 ? 0.975 58.469 18.891 1 50.78 22 GLU B N 1
ATOM 3052 C CA . GLU B 1 22 ? -0.403 58.875 19.125 1 50.78 22 GLU B CA 1
ATOM 3053 C C . GLU B 1 22 ? -1.06 59.344 17.828 1 50.78 22 GLU B C 1
ATOM 3055 O O . GLU B 1 22 ? -0.459 60.125 17.062 1 50.78 22 GLU B O 1
ATOM 3060 N N . PRO B 1 23 ? -2.211 58.75 17.438 1 49.75 23 PRO B N 1
ATOM 3061 C CA . PRO B 1 23 ? -2.943 59.219 16.266 1 49.75 23 PRO B CA 1
ATOM 3062 C C . PRO B 1 23 ? -3.467 60.625 16.406 1 49.75 23 PRO B C 1
ATOM 3064 O O . PRO B 1 23 ? -4.156 60.938 17.375 1 49.75 23 PRO B O 1
ATOM 3067 N N . GLY B 1 24 ? -2.607 61.812 15.859 1 52.47 24 GLY B N 1
ATOM 3068 C CA . GLY B 1 24 ? -2.83 63.25 15.68 1 52.47 24 GLY B CA 1
ATOM 3069 C C . GLY B 1 24 ? -1.549 64.062 15.688 1 52.47 24 GLY B C 1
ATOM 3070 O O . GLY B 1 24 ? -1.491 65.125 15.109 1 52.47 24 GLY B O 1
ATOM 3071 N N . TRP B 1 25 ? -0.861 63.812 16.656 1 52.81 25 TRP B N 1
ATOM 3072 C CA . TRP B 1 25 ? 0.384 64.562 16.688 1 52.81 25 TRP B CA 1
ATOM 3073 C C . TRP B 1 25 ? 1.536 63.75 16.125 1 52.81 25 TRP B C 1
ATOM 3075 O O . TRP B 1 25 ? 2.635 63.719 16.688 1 52.81 25 TRP B O 1
ATOM 3085 N N . GLN B 1 26 ? 1.225 63.094 15.062 1 57.56 26 GLN B N 1
ATOM 3086 C CA . GLN B 1 26 ? 2.131 62.125 14.43 1 57.56 26 GLN B CA 1
ATOM 3087 C C . GLN B 1 26 ? 3.486 62.781 14.148 1 57.56 26 GLN B C 1
ATOM 3089 O O . GLN B 1 26 ? 4.531 62.156 14.367 1 57.56 26 GLN B O 1
ATOM 3094 N N . ASP B 1 27 ? 3.316 63.969 13.695 1 60.59 27 ASP B N 1
ATOM 3095 C CA . ASP B 1 27 ? 4.559 64.562 13.25 1 60.59 27 ASP B CA 1
ATOM 3096 C C . ASP B 1 27 ? 5.453 64.938 14.438 1 60.59 27 ASP B C 1
ATOM 3098 O O . ASP B 1 27 ? 6.668 64.75 14.383 1 60.59 27 ASP B O 1
ATOM 3102 N N . ALA B 1 28 ? 4.867 65.5 15.445 1 59.84 28 ALA B N 1
ATOM 3103 C CA . ALA B 1 28 ? 5.652 65.812 16.625 1 59.84 28 ALA B CA 1
ATOM 3104 C C . ALA B 1 28 ? 6.133 64.562 17.359 1 59.84 28 ALA B C 1
ATOM 3106 O O . ALA B 1 28 ? 7.266 64.562 17.844 1 59.84 28 ALA B O 1
ATOM 3107 N N . CYS B 1 29 ? 5.242 63.656 17.406 1 58.38 29 CYS B N 1
ATOM 3108 C CA . CYS B 1 29 ? 5.648 62.375 18 1 58.38 29 CYS B CA 1
ATOM 3109 C C . CYS B 1 29 ? 6.691 61.688 17.141 1 58.38 29 CYS B C 1
ATOM 3111 O O . CYS B 1 29 ? 7.648 61.125 17.656 1 58.38 29 CYS B O 1
ATOM 3113 N N . ARG B 1 30 ? 6.484 61.75 15.867 1 64.38 30 ARG B N 1
ATOM 3114 C CA . ARG B 1 30 ? 7.512 61.219 14.977 1 64.38 30 ARG B CA 1
ATOM 3115 C C . ARG B 1 30 ? 8.828 61.969 15.141 1 64.38 30 ARG B C 1
ATOM 3117 O O . ARG B 1 30 ? 9.898 61.375 15.133 1 64.38 30 ARG B O 1
ATOM 3124 N N . THR B 1 31 ? 8.633 63.25 15.25 1 65.06 31 THR B N 1
ATOM 3125 C CA . THR B 1 31 ? 9.828 64.062 15.453 1 65.06 31 THR B CA 1
ATOM 3126 C C . THR B 1 31 ? 10.453 63.75 16.812 1 65.06 31 THR B C 1
ATOM 3128 O O . THR B 1 31 ? 11.68 63.688 16.938 1 65.06 31 THR B O 1
ATOM 3131 N N . HIS B 1 32 ? 9.625 63.562 17.766 1 63.88 32 HIS B N 1
ATOM 3132 C CA . HIS B 1 32 ? 10.109 63.188 19.094 1 63.88 32 HIS B CA 1
ATOM 3133 C C . HIS B 1 32 ? 10.688 61.781 19.109 1 63.88 32 HIS B C 1
ATOM 3135 O O . HIS B 1 32 ? 11.734 61.531 19.719 1 63.88 32 HIS B O 1
ATOM 3141 N N . ILE B 1 33 ? 9.969 60.938 18.453 1 65.75 33 ILE B N 1
ATOM 3142 C CA . ILE B 1 33 ? 10.492 59.594 18.312 1 65.75 33 ILE B CA 1
ATOM 3143 C C . ILE B 1 33 ? 11.805 59.625 17.531 1 65.75 33 ILE B C 1
ATOM 3145 O O . ILE B 1 33 ? 12.773 58.969 17.906 1 65.75 33 ILE B O 1
ATOM 3149 N N . HIS B 1 34 ? 11.781 60.375 16.5 1 67.19 34 HIS B N 1
ATOM 3150 C CA . HIS B 1 34 ? 13.023 60.5 15.758 1 67.19 34 HIS B CA 1
ATOM 3151 C C . HIS B 1 34 ? 14.102 61.188 16.594 1 67.19 34 HIS B C 1
ATOM 3153 O O . HIS B 1 34 ? 15.273 60.812 16.516 1 67.19 34 HIS B O 1
ATOM 3159 N N . ALA B 1 35 ? 13.664 62.094 17.359 1 64 35 ALA B N 1
ATOM 3160 C CA . ALA B 1 35 ? 14.617 62.812 18.219 1 64 35 ALA B CA 1
ATOM 3161 C C . ALA B 1 35 ? 15.141 61.875 19.312 1 64 35 ALA B C 1
ATOM 3163 O O . ALA B 1 35 ? 16.328 61.906 19.641 1 64 35 ALA B O 1
ATOM 3164 N N . VAL B 1 36 ? 14.266 61.125 19.891 1 64.31 36 VAL B N 1
ATOM 3165 C CA . VAL B 1 36 ? 14.688 60.156 20.906 1 64.31 36 VAL B CA 1
ATOM 3166 C C . VAL B 1 36 ? 15.539 59.062 20.281 1 64.31 36 VAL B C 1
ATOM 3168 O O . VAL B 1 36 ? 16.562 58.688 20.844 1 64.31 36 VAL B O 1
ATOM 3171 N N . CYS B 1 37 ? 15.023 58.594 19.141 1 64.88 37 CYS B N 1
ATOM 3172 C CA . CYS B 1 37 ? 15.836 57.625 18.422 1 64.88 37 CYS B CA 1
ATOM 3173 C C . CYS B 1 37 ? 17.156 58.219 17.969 1 64.88 37 CYS B C 1
ATOM 3175 O O . CYS B 1 37 ? 18.203 57.594 18.062 1 64.88 37 CYS B O 1
ATOM 3177 N N . ASP B 1 38 ? 17.078 59.438 17.547 1 63.28 38 ASP B N 1
ATOM 3178 C CA . ASP B 1 38 ? 18.297 60.125 17.156 1 63.28 38 ASP B CA 1
ATOM 3179 C C . ASP B 1 38 ? 19.188 60.406 18.375 1 63.28 38 ASP B C 1
ATOM 3181 O O . ASP B 1 38 ? 20.406 60.25 18.297 1 63.28 38 ASP B O 1
ATOM 3185 N N . ALA B 1 39 ? 18.609 60.812 19.484 1 62.94 39 ALA B N 1
ATOM 3186 C CA . ALA B 1 39 ? 19.359 61.062 20.703 1 62.94 39 ALA B CA 1
ATOM 3187 C C . ALA B 1 39 ? 19.953 59.75 21.266 1 62.94 39 ALA B C 1
ATOM 3189 O O . ALA B 1 39 ? 21.047 59.75 21.812 1 62.94 39 ALA B O 1
ATOM 3190 N N . PHE B 1 40 ? 19.125 58.75 21.25 1 62.09 40 PHE B N 1
ATOM 3191 C CA . PHE B 1 40 ? 19.656 57.469 21.641 1 62.09 40 PHE B CA 1
ATOM 3192 C C . PHE B 1 40 ? 20.781 57.031 20.719 1 62.09 40 PHE B C 1
ATOM 3194 O O . PHE B 1 40 ? 21.812 56.531 21.172 1 62.09 40 PHE B O 1
ATOM 3201 N N . GLU B 1 41 ? 20.531 57.125 19.438 1 64.44 41 GLU B N 1
ATOM 3202 C CA . GLU B 1 41 ? 21.578 56.781 18.469 1 64.44 41 GLU B CA 1
ATOM 3203 C C . GLU B 1 41 ? 22.812 57.625 18.672 1 64.44 41 GLU B C 1
ATOM 3205 O O . GLU B 1 41 ? 23.938 57.156 18.484 1 64.44 41 GLU B O 1
ATOM 3210 N N . LEU B 1 42 ? 22.562 58.844 19.125 1 59.62 42 LEU B N 1
ATOM 3211 C CA . LEU B 1 42 ? 23.672 59.781 19.328 1 59.62 42 LEU B CA 1
ATOM 3212 C C . LEU B 1 42 ? 24.219 59.656 20.734 1 59.62 42 LEU B C 1
ATOM 3214 O O . LEU B 1 42 ? 25.328 60.156 21.016 1 59.62 42 LEU B O 1
ATOM 3218 N N . GLY B 1 43 ? 23.406 59.219 21.734 1 54.94 43 GLY B N 1
ATOM 3219 C CA . GLY B 1 43 ? 23.906 59.062 23.094 1 54.94 43 GLY B CA 1
ATOM 3220 C C . GLY B 1 43 ? 24.828 57.875 23.281 1 54.94 43 GLY B C 1
ATOM 3221 O O . GLY B 1 43 ? 24.922 57.031 22.391 1 54.94 43 GLY B O 1
ATOM 3222 N N . SER B 1 44 ? 25.422 57.719 24.484 1 61.59 44 SER B N 1
ATOM 3223 C CA . SER B 1 44 ? 26.469 56.75 24.797 1 61.59 44 SER B CA 1
ATOM 3224 C C . SER B 1 44 ? 25.906 55.344 24.781 1 61.59 44 SER B C 1
ATOM 3226 O O . SER B 1 44 ? 26.594 54.406 24.375 1 61.59 44 SER B O 1
ATOM 3228 N N . GLY B 1 45 ? 24.719 55.188 25.234 1 58.69 45 GLY B N 1
ATOM 3229 C CA . GLY B 1 45 ? 24.156 53.844 25.297 1 58.69 45 GLY B CA 1
ATOM 3230 C C . GLY B 1 45 ? 23.766 53.281 23.938 1 58.69 45 GLY B C 1
ATOM 3231 O O . GLY B 1 45 ? 23.969 52.094 23.656 1 58.69 45 GLY B O 1
ATOM 3232 N N . GLY B 1 46 ? 23.109 54.094 23.125 1 56.91 46 GLY B N 1
ATOM 3233 C CA . GLY B 1 46 ? 22.797 53.656 21.781 1 56.91 46 GLY B CA 1
ATOM 3234 C C . GLY B 1 46 ? 24.031 53.406 20.938 1 56.91 46 GLY B C 1
ATOM 3235 O O . GLY B 1 46 ? 24.047 52.469 20.125 1 56.91 46 GLY B O 1
ATOM 3236 N N . ARG B 1 47 ? 25 54.219 21.047 1 61.59 47 ARG B N 1
ATOM 3237 C CA . ARG B 1 47 ? 26.281 53.969 20.406 1 61.59 47 ARG B CA 1
ATOM 3238 C C . ARG B 1 47 ? 26.906 52.688 20.938 1 61.59 47 ARG B C 1
ATOM 3240 O O . ARG B 1 47 ? 27.516 51.938 20.172 1 61.59 47 ARG B O 1
ATOM 3247 N N . ALA B 1 48 ? 26.734 52.531 22.219 1 59.59 48 ALA B N 1
ATOM 3248 C CA . ALA B 1 48 ? 27.297 51.281 22.75 1 59.59 48 ALA B CA 1
ATOM 3249 C C . ALA B 1 48 ? 26.547 50.062 22.25 1 59.59 48 ALA B C 1
ATOM 3251 O O . ALA B 1 48 ? 27.156 49.062 21.891 1 59.59 48 ALA B O 1
ATOM 3252 N N . MET B 1 49 ? 25.266 50.094 22.266 1 59.41 49 MET B N 1
ATOM 3253 C CA . MET B 1 49 ? 24.484 48.969 21.719 1 59.41 49 MET B CA 1
ATOM 3254 C C . MET B 1 49 ? 24.703 48.844 20.219 1 59.41 49 MET B C 1
ATOM 3256 O O . MET B 1 49 ? 24.828 47.75 19.688 1 59.41 49 MET B O 1
ATOM 3260 N N . ALA B 1 50 ? 24.656 49.969 19.531 1 59.06 50 ALA B N 1
ATOM 3261 C CA . ALA B 1 50 ? 25 49.938 18.109 1 59.06 50 ALA B CA 1
ATOM 3262 C C . ALA B 1 50 ? 26.438 49.469 17.906 1 59.06 50 ALA B C 1
ATOM 3264 O O . ALA B 1 50 ? 26.734 48.719 16.969 1 59.06 50 ALA B O 1
ATOM 3265 N N . GLN B 1 51 ? 27.266 49.969 18.766 1 59.34 51 GLN B N 1
ATOM 3266 C CA . GLN B 1 51 ? 28.625 49.438 18.734 1 59.34 51 GLN B CA 1
ATOM 3267 C C . GLN B 1 51 ? 28.656 47.969 19.156 1 59.34 51 GLN B C 1
ATOM 3269 O O . GLN B 1 51 ? 29.406 47.156 18.594 1 59.34 51 GLN B O 1
ATOM 3274 N N . ASP B 1 52 ? 27.906 47.656 20.203 1 55.38 52 ASP B N 1
ATOM 3275 C CA . ASP B 1 52 ? 27.844 46.25 20.594 1 55.38 52 ASP B CA 1
ATOM 3276 C C . ASP B 1 52 ? 27.141 45.406 19.531 1 55.38 52 ASP B C 1
ATOM 3278 O O . ASP B 1 52 ? 27.562 44.312 19.219 1 55.38 52 ASP B O 1
ATOM 3282 N N . VAL B 1 53 ? 26.031 45.906 19.016 1 55.53 53 VAL B N 1
ATOM 3283 C CA . VAL B 1 53 ? 25.438 45.25 17.859 1 55.53 53 VAL B CA 1
ATOM 3284 C C . VAL B 1 53 ? 26.391 45.312 16.672 1 55.53 53 VAL B C 1
ATOM 3286 O O . VAL B 1 53 ? 26.562 44.344 15.953 1 55.53 53 VAL B O 1
ATOM 3289 N N . ALA B 1 54 ? 26.922 46.5 16.422 1 50.16 54 ALA B N 1
ATOM 3290 C CA . ALA B 1 54 ? 27.969 46.594 15.43 1 50.16 54 ALA B CA 1
ATOM 3291 C C . ALA B 1 54 ? 29.203 45.781 15.852 1 50.16 54 ALA B C 1
ATOM 3293 O O . ALA B 1 54 ? 29.844 45.156 15.016 1 50.16 54 ALA B O 1
ATOM 3294 N N . ALA B 1 55 ? 29.578 45.906 17.062 1 47.81 55 ALA B N 1
ATOM 3295 C CA . ALA B 1 55 ? 30.656 45.062 17.547 1 47.81 55 ALA B CA 1
ATOM 3296 C C . ALA B 1 55 ? 30.25 43.594 17.562 1 47.81 55 ALA B C 1
ATOM 3298 O O . ALA B 1 55 ? 31.031 42.719 17.203 1 47.81 55 ALA B O 1
ATOM 3299 N N . ASN B 1 56 ? 29.109 43.25 18.172 1 47.25 56 ASN B N 1
ATOM 3300 C CA . ASN B 1 56 ? 28.625 41.906 18.016 1 47.25 56 ASN B CA 1
ATOM 3301 C C . ASN B 1 56 ? 28.297 41.562 16.562 1 47.25 56 ASN B C 1
ATOM 3303 O O . ASN B 1 56 ? 28.547 40.469 16.094 1 47.25 56 ASN B O 1
ATOM 3307 N N . GLN B 1 57 ? 27.719 42.531 15.836 1 44.25 57 GLN B N 1
ATOM 3308 C CA . GLN B 1 57 ? 27.719 42.375 14.383 1 44.25 57 GLN B CA 1
ATOM 3309 C C . GLN B 1 57 ? 29.125 42.469 13.812 1 44.25 57 GLN B C 1
ATOM 3311 O O . GLN B 1 57 ? 29.453 41.781 12.852 1 44.25 57 GLN B O 1
ATOM 3316 N N . ARG B 1 58 ? 29.938 43.375 14.227 1 43.19 58 ARG B N 1
ATOM 3317 C CA . ARG B 1 58 ? 31.344 43.344 13.891 1 43.19 58 ARG B CA 1
ATOM 3318 C C . ARG B 1 58 ? 32.031 42.125 14.531 1 43.19 58 ARG B C 1
ATOM 3320 O O . ARG B 1 58 ? 32.906 41.531 13.922 1 43.19 58 ARG B O 1
ATOM 3327 N N . LEU B 1 59 ? 31.906 41.906 15.836 1 40.75 59 LEU B N 1
ATOM 3328 C CA . LEU B 1 59 ? 32.406 40.656 16.344 1 40.75 59 LEU B CA 1
ATOM 3329 C C . LEU B 1 59 ? 31.75 39.469 15.641 1 40.75 59 LEU B C 1
ATOM 3331 O O . LEU B 1 59 ? 32.406 38.469 15.359 1 40.75 59 LEU B O 1
ATOM 3335 N N . GLN B 1 60 ? 30.469 39.469 15.398 1 37.78 60 GLN B N 1
ATOM 3336 C CA . GLN B 1 60 ? 29.984 38.562 14.344 1 37.78 60 GLN B CA 1
ATOM 3337 C C . GLN B 1 60 ? 30.484 39 12.977 1 37.78 60 GLN B C 1
ATOM 3339 O O . GLN B 1 60 ? 30.828 38.188 12.133 1 37.78 60 GLN B O 1
ATOM 3344 N N . ASP B 1 61 ? 30.516 40.25 12.648 1 35.53 61 ASP B N 1
ATOM 3345 C CA . ASP B 1 61 ? 31.219 40.75 11.469 1 35.53 61 ASP B CA 1
ATOM 3346 C C . ASP B 1 61 ? 32.719 40.781 11.703 1 35.53 61 ASP B C 1
ATOM 3348 O O . ASP B 1 61 ? 33.5 40.531 10.773 1 35.53 61 ASP B O 1
ATOM 3352 N N . HIS B 1 62 ? 33.312 41.344 12.648 1 35.31 62 HIS B N 1
ATOM 3353 C CA . HIS B 1 62 ? 34.75 41.188 12.859 1 35.31 62 HIS B CA 1
ATOM 3354 C C . HIS B 1 62 ? 35.094 39.75 13.188 1 35.31 62 HIS B C 1
ATOM 3356 O O . HIS B 1 62 ? 36.25 39.344 13.008 1 35.31 62 HIS B O 1
ATOM 3362 N N . GLN B 1 63 ? 34.531 38.938 14.023 1 35.12 63 GLN B N 1
ATOM 3363 C CA . GLN B 1 63 ? 34.812 37.562 13.719 1 35.12 63 GLN B CA 1
ATOM 3364 C C . GLN B 1 63 ? 34.406 37.219 12.289 1 35.12 63 GLN B C 1
ATOM 3366 O O . GLN B 1 63 ? 35 36.344 11.656 1 35.12 63 GLN B O 1
ATOM 3371 N N . ASP B 1 64 ? 33.469 37.906 11.633 1 32.59 64 ASP B N 1
ATOM 3372 C CA . ASP B 1 64 ? 33.438 38.031 10.18 1 32.59 64 ASP B CA 1
ATOM 3373 C C . ASP B 1 64 ? 34.375 39.156 9.695 1 32.59 64 ASP B C 1
ATOM 3375 O O . ASP B 1 64 ? 34.594 39.281 8.492 1 32.59 64 ASP B O 1
ATOM 3379 N N . GLU B 1 65 ? 34.656 40.219 10.273 1 32.47 65 GLU B N 1
ATOM 3380 C CA . GLU B 1 65 ? 35.594 41.219 9.742 1 32.47 65 GLU B CA 1
ATOM 3381 C C . GLU B 1 65 ? 37 40.656 9.578 1 32.47 65 GLU B C 1
ATOM 3383 O O . GLU B 1 65 ? 37.75 41.094 8.719 1 32.47 65 GLU B O 1
ATOM 3388 N N . ASP B 1 66 ? 37.719 40.25 10.531 1 32.41 66 ASP B N 1
ATOM 3389 C CA . ASP B 1 66 ? 39.031 39.781 10.109 1 32.41 66 ASP B CA 1
ATOM 3390 C C . ASP B 1 66 ? 38.938 38.875 8.875 1 32.41 66 ASP B C 1
ATOM 3392 O O . ASP B 1 66 ? 39.906 38.281 8.453 1 32.41 66 ASP B O 1
ATOM 3396 N N . LEU B 1 67 ? 37.75 38.375 8.469 1 31.88 67 LEU B N 1
ATOM 3397 C CA . LEU B 1 67 ? 37.5 38.281 7.039 1 31.88 67 LEU B CA 1
ATOM 3398 C C . LEU B 1 67 ? 37.344 39.656 6.402 1 31.88 67 LEU B C 1
ATOM 3400 O O . LEU B 1 67 ? 36.375 40.344 6.664 1 31.88 67 LEU B O 1
ATOM 3404 N N . GLU B 1 68 ? 38.281 40.625 6.312 1 30.09 68 GLU B N 1
ATOM 3405 C CA . GLU B 1 68 ? 38.594 41.812 5.555 1 30.09 68 GLU B CA 1
ATOM 3406 C C . GLU B 1 68 ? 37.719 41.938 4.309 1 30.09 68 GLU B C 1
ATOM 3408 O O . GLU B 1 68 ? 37.438 40.938 3.666 1 30.09 68 GLU B O 1
ATOM 3413 N N . TYR B 1 69 ? 37.188 43.156 3.9 1 30.89 69 TYR B N 1
ATOM 3414 C CA . TYR B 1 69 ? 36.5 43.875 2.814 1 30.89 69 TYR B CA 1
ATOM 3415 C C . TYR B 1 69 ? 37.188 43.594 1.481 1 30.89 69 TYR B C 1
ATOM 3417 O O . TYR B 1 69 ? 37.281 44.5 0.636 1 30.89 69 TYR B O 1
ATOM 3425 N N . SER B 1 70 ? 38.375 43.094 1.207 1 30.2 70 SER B N 1
ATOM 3426 C CA . SER B 1 70 ? 38.875 43 -0.164 1 30.2 70 SER B CA 1
ATOM 3427 C C . SER B 1 70 ? 37.75 42.688 -1.136 1 30.2 70 SER B C 1
ATOM 3429 O O . SER B 1 70 ? 36.875 41.875 -0.854 1 30.2 70 SER B O 1
ATOM 3431 N N . SER B 1 71 ? 37.281 43.656 -2.059 1 31.94 71 SER B N 1
ATOM 3432 C CA . SER B 1 71 ? 36.406 43.875 -3.207 1 31.94 71 SER B CA 1
ATOM 3433 C C . SER B 1 71 ? 36.219 42.594 -4.016 1 31.94 71 SER B C 1
ATOM 3435 O O . SER B 1 71 ? 35.719 42.656 -5.137 1 31.94 71 SER B O 1
ATOM 3437 N N . HIS B 1 72 ? 37.062 41.594 -3.949 1 30.25 72 HIS B N 1
ATOM 3438 C CA . HIS B 1 72 ? 36.906 40.562 -4.961 1 30.25 72 HIS B CA 1
ATOM 3439 C C . HIS B 1 72 ? 35.438 40.156 -5.059 1 30.25 72 HIS B C 1
ATOM 3441 O O . HIS B 1 72 ? 34.781 39.875 -4.039 1 30.25 72 HIS B O 1
ATOM 3447 N N . THR B 1 73 ? 34.5 40.625 -6.008 1 33.19 73 THR B N 1
ATOM 3448 C CA . THR B 1 73 ? 33.312 40.25 -6.746 1 33.19 73 THR B CA 1
ATOM 3449 C C . THR B 1 73 ? 33 38.75 -6.57 1 33.19 73 THR B C 1
ATOM 3451 O O . THR B 1 73 ? 32.219 38.188 -7.34 1 33.19 73 THR B O 1
ATOM 3454 N N . SER B 1 74 ? 33.781 37.969 -5.859 1 33.56 74 SER B N 1
ATOM 3455 C CA . SER B 1 74 ? 33.562 36.531 -6.031 1 33.56 74 SER B CA 1
ATOM 3456 C C . SER B 1 74 ? 32.125 36.156 -5.637 1 33.56 74 SER B C 1
ATOM 3458 O O . SER B 1 74 ? 31.578 36.688 -4.668 1 33.56 74 SER B O 1
ATOM 3460 N N . SER B 1 75 ? 31.094 35.781 -6.477 1 36.81 75 SER B N 1
ATOM 3461 C CA . SER B 1 75 ? 29.828 35.031 -6.512 1 36.81 75 SER B CA 1
ATOM 3462 C C . SER B 1 75 ? 29.672 34.156 -5.273 1 36.81 75 SER B C 1
ATOM 3464 O O . SER B 1 75 ? 29.828 32.938 -5.336 1 36.81 75 SER B O 1
ATOM 3466 N N . GLY B 1 76 ? 30.156 34.406 -4.188 1 38.81 76 GLY B N 1
ATOM 3467 C CA . GLY B 1 76 ? 30.266 33.531 -3.02 1 38.81 76 GLY B CA 1
ATOM 3468 C C . GLY B 1 76 ? 28.906 33.156 -2.434 1 38.81 76 GLY B C 1
ATOM 3469 O O . GLY B 1 76 ? 27.922 33.844 -2.65 1 38.81 76 GLY B O 1
ATOM 3470 N N . SER B 1 77 ? 28.641 31.828 -2.166 1 47.06 77 SER B N 1
ATOM 3471 C CA . SER B 1 77 ? 27.438 31.156 -1.72 1 47.06 77 SER B CA 1
ATOM 3472 C C . SER B 1 77 ? 26.844 31.828 -0.489 1 47.06 77 SER B C 1
ATOM 3474 O O . SER B 1 77 ? 27.578 32.219 0.419 1 47.06 77 SER B O 1
ATOM 3476 N N . PRO B 1 78 ? 25.844 32.719 -0.56 1 50.88 78 PRO B N 1
ATOM 3477 C CA . PRO B 1 78 ? 25.094 33.344 0.52 1 50.88 78 PRO B CA 1
ATOM 3478 C C . PRO B 1 78 ? 25.078 32.531 1.801 1 50.88 78 PRO B C 1
ATOM 3480 O O . PRO B 1 78 ? 24.516 32.969 2.814 1 50.88 78 PRO B O 1
ATOM 3483 N N . TYR B 1 79 ? 25.422 31.359 1.734 1 55.5 79 TYR B N 1
ATOM 3484 C CA . TYR B 1 79 ? 25.375 30.547 2.951 1 55.5 79 TYR B CA 1
ATOM 3485 C C . TYR B 1 79 ? 26.547 30.859 3.867 1 55.5 79 TYR B C 1
ATOM 3487 O O . TYR B 1 79 ? 27.672 31.047 3.398 1 55.5 79 TYR B O 1
ATOM 3495 N N . ARG B 1 80 ? 26.344 31.594 5.055 1 56.66 80 ARG B N 1
ATOM 3496 C CA . ARG B 1 80 ? 27.266 32.156 6.035 1 56.66 80 ARG B CA 1
ATOM 3497 C C . ARG B 1 80 ? 28.328 31.141 6.441 1 56.66 80 ARG B C 1
ATOM 3499 O O . ARG B 1 80 ? 29.438 31.5 6.824 1 56.66 80 ARG B O 1
ATOM 3506 N N . SER B 1 81 ? 27.938 29.969 6.559 1 64 81 SER B N 1
ATOM 3507 C CA . SER B 1 81 ? 28.859 28.984 7.102 1 64 81 SER B CA 1
ATOM 3508 C C . SER B 1 81 ? 29.344 28.016 6.02 1 64 81 SER B C 1
ATOM 3510 O O . SER B 1 81 ? 28.734 27.906 4.961 1 64 81 SER B O 1
ATOM 3512 N N . SER B 1 82 ? 30.531 27.516 6.188 1 73.5 82 SER B N 1
ATOM 3513 C CA . SER B 1 82 ? 31.156 26.547 5.289 1 73.5 82 SER B CA 1
ATOM 3514 C C . SER B 1 82 ? 30.281 25.312 5.113 1 73.5 82 SER B C 1
ATOM 3516 O O . SER B 1 82 ? 29.406 25.031 5.949 1 73.5 82 SER B O 1
ATOM 3518 N N . TRP B 1 83 ? 30.344 24.719 3.99 1 81.62 83 TRP B N 1
ATOM 3519 C CA . TRP B 1 83 ? 29.562 23.531 3.645 1 81.62 83 TRP B CA 1
ATOM 3520 C C . TRP B 1 83 ? 29.734 22.438 4.695 1 81.62 83 TRP B C 1
ATOM 3522 O O . TRP B 1 83 ? 28.766 21.828 5.125 1 81.62 83 TRP B O 1
ATOM 3532 N N . GLY B 1 84 ? 31 22.234 5.129 1 80.81 84 GLY B N 1
ATOM 3533 C CA . GLY B 1 84 ? 31.266 21.172 6.094 1 80.81 84 GLY B CA 1
ATOM 3534 C C . GLY B 1 84 ? 30.656 21.438 7.457 1 80.81 84 GLY B C 1
ATOM 3535 O O . GLY B 1 84 ? 30.141 20.531 8.102 1 80.81 84 GLY B O 1
ATOM 3536 N N . LYS B 1 85 ? 30.734 22.672 7.828 1 80 85 LYS B N 1
ATOM 3537 C CA . LYS B 1 85 ? 30.172 23.047 9.133 1 80 85 LYS B CA 1
ATOM 3538 C C . LYS B 1 85 ? 28.641 22.984 9.109 1 80 85 LYS B C 1
ATOM 3540 O O . LYS B 1 85 ? 28.031 22.5 10.055 1 80 85 LYS B O 1
ATOM 3545 N N . GLN B 1 86 ? 28.156 23.453 8.023 1 81.38 86 GLN B N 1
ATOM 3546 C CA . GLN B 1 86 ? 26.703 23.375 7.879 1 81.38 86 GLN B CA 1
ATOM 3547 C C . GLN B 1 86 ? 26.219 21.938 7.871 1 81.38 86 GLN B C 1
ATOM 3549 O O . GLN B 1 86 ? 25.219 21.594 8.5 1 81.38 86 GLN B O 1
ATOM 3554 N N . PHE B 1 87 ? 27.016 21.172 7.246 1 85.25 87 PHE B N 1
ATOM 3555 C CA . PHE B 1 87 ? 26.672 19.766 7.137 1 85.25 87 PHE B CA 1
ATOM 3556 C C . PHE B 1 87 ? 26.688 19.094 8.508 1 85.25 87 PHE B C 1
ATOM 3558 O O . PHE B 1 87 ? 25.766 18.328 8.836 1 85.25 87 PHE B O 1
ATOM 3565 N N . HIS B 1 88 ? 27.656 19.391 9.211 1 85.69 88 HIS B N 1
ATOM 3566 C CA . HIS B 1 88 ? 27.781 18.75 10.523 1 85.69 88 HIS B CA 1
ATOM 3567 C C . HIS B 1 88 ? 26.641 19.172 11.438 1 85.69 88 HIS B C 1
ATOM 3569 O O . HIS B 1 88 ? 26.062 18.344 12.141 1 85.69 88 HIS B O 1
ATOM 3575 N N . TRP B 1 89 ? 26.234 20.422 11.422 1 82 89 TRP B N 1
ATOM 3576 C CA . TRP B 1 89 ? 25.203 20.922 12.312 1 82 89 TRP B CA 1
ATOM 3577 C C . TRP B 1 89 ? 23.812 20.469 11.852 1 82 89 TRP B C 1
ATOM 3579 O O . TRP B 1 89 ? 22.969 20.094 12.672 1 82 89 TRP B O 1
ATOM 3589 N N . VAL B 1 90 ? 23.719 20.469 10.586 1 82.62 90 VAL B N 1
ATOM 3590 C CA . VAL B 1 90 ? 22.438 20.031 10.062 1 82.62 90 VAL B CA 1
ATOM 3591 C C . VAL B 1 90 ? 22.266 18.531 10.273 1 82.62 90 VAL B C 1
ATOM 3593 O O . VAL B 1 90 ? 21.156 18.062 10.57 1 82.62 90 VAL B O 1
ATOM 3596 N N . LEU B 1 91 ? 23.297 17.828 10.172 1 85.75 91 LEU B N 1
ATOM 3597 C CA . LEU B 1 91 ? 23.281 16.391 10.422 1 85.75 91 LEU B CA 1
ATOM 3598 C C . LEU B 1 91 ? 22.906 16.094 11.875 1 85.75 91 LEU B C 1
ATOM 3600 O O . LEU B 1 91 ? 22.094 15.219 12.148 1 85.75 91 LEU B O 1
ATOM 3604 N N . TRP B 1 92 ? 23.516 16.828 12.711 1 84.19 92 TRP B N 1
ATOM 3605 C CA . TRP B 1 92 ? 23.266 16.625 14.133 1 84.19 92 TRP B CA 1
ATOM 3606 C C . TRP B 1 92 ? 21.844 17.016 14.484 1 84.19 92 TRP B C 1
ATOM 3608 O O . TRP B 1 92 ? 21.172 16.312 15.258 1 84.19 92 TRP B O 1
ATOM 3618 N N . ARG B 1 93 ? 21.391 18 13.93 1 79.12 93 ARG B N 1
ATOM 3619 C CA . ARG B 1 93 ? 20.031 18.469 14.18 1 79.12 93 ARG B CA 1
ATOM 3620 C C . ARG B 1 93 ? 19 17.469 13.641 1 79.12 93 ARG B C 1
ATOM 3622 O O . ARG B 1 93 ? 18 17.188 14.297 1 79.12 93 ARG B O 1
ATOM 3629 N N . SER B 1 94 ? 19.281 17 12.492 1 79.81 94 SER B N 1
ATOM 3630 C CA . SER B 1 94 ? 18.375 16.031 11.891 1 79.81 94 SER B CA 1
ATOM 3631 C C . SER B 1 94 ? 18.375 14.719 12.656 1 79.81 94 SER B C 1
ATOM 3633 O O . SER B 1 94 ? 17.328 14.078 12.797 1 79.81 94 SER B O 1
ATOM 3635 N N . TRP B 1 95 ? 19.5 14.375 13.133 1 82.06 95 TRP B N 1
ATOM 3636 C CA . TRP B 1 95 ? 19.609 13.156 13.93 1 82.06 95 TRP B CA 1
ATOM 3637 C C . TRP B 1 95 ? 18.797 13.273 15.219 1 82.06 95 TRP B C 1
ATOM 3639 O O . TRP B 1 95 ? 18.047 12.359 15.578 1 82.06 95 TRP B O 1
ATOM 3649 N N . LEU B 1 96 ? 18.828 14.43 15.844 1 78 96 LEU B N 1
ATOM 3650 C CA . LEU B 1 96 ? 18.094 14.672 17.078 1 78 96 LEU B CA 1
ATOM 3651 C C . LEU B 1 96 ? 16.594 14.75 16.812 1 78 96 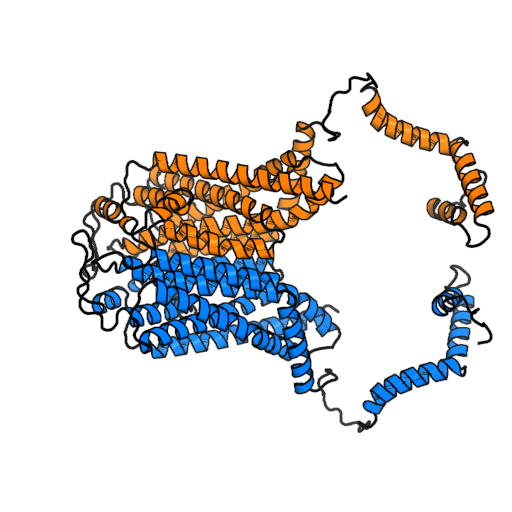LEU B C 1
ATOM 3653 O O . LEU B 1 96 ? 15.797 14.281 17.625 1 78 96 LEU B O 1
ATOM 3657 N N . GLY B 1 97 ? 16.234 15.336 15.68 1 71.38 97 GLY B N 1
ATOM 3658 C CA . GLY B 1 97 ? 14.836 15.406 15.297 1 71.38 97 GLY B CA 1
ATOM 3659 C C . GLY B 1 97 ? 14.219 14.039 15.031 1 71.38 97 GLY B C 1
ATOM 3660 O O . GLY B 1 97 ? 13.078 13.789 15.414 1 71.38 97 GLY B O 1
ATOM 3661 N N . THR B 1 98 ? 15.008 13.258 14.492 1 71.56 98 THR B N 1
ATOM 3662 C CA . THR B 1 98 ? 14.516 11.922 14.164 1 71.56 98 THR B CA 1
ATOM 3663 C C . THR B 1 98 ? 14.391 11.07 15.422 1 71.56 98 THR B C 1
ATOM 3665 O O . THR B 1 98 ? 13.445 10.281 15.555 1 71.56 98 THR B O 1
ATOM 3668 N N . ILE B 1 99 ? 15.266 11.266 16.359 1 72.06 99 ILE B N 1
ATOM 3669 C CA . ILE B 1 99 ? 15.242 10.484 17.594 1 72.06 99 ILE B CA 1
ATOM 3670 C C . ILE B 1 99 ? 14.141 11.016 18.516 1 72.06 99 ILE B C 1
ATOM 3672 O O . ILE B 1 99 ? 13.609 10.273 19.344 1 72.06 99 ILE B O 1
ATOM 3676 N N . ARG B 1 100 ? 13.695 12.25 18.234 1 64.06 100 ARG B N 1
ATOM 3677 C CA . ARG B 1 100 ? 12.711 12.883 19.109 1 64.06 100 ARG B CA 1
ATOM 3678 C C . ARG B 1 100 ? 11.289 12.508 18.688 1 64.06 100 ARG B C 1
ATOM 3680 O O . ARG B 1 100 ? 10.352 12.656 19.469 1 64.06 100 ARG B O 1
ATOM 3687 N N . GLU B 1 101 ? 11.086 12.109 17.484 1 66.56 101 GLU B N 1
ATOM 3688 C CA . GLU B 1 101 ? 9.781 11.57 17.094 1 66.56 101 GLU B CA 1
ATOM 3689 C C . GLU B 1 101 ? 9.82 10.047 17.047 1 66.56 101 GLU B C 1
ATOM 3691 O O . GLU B 1 101 ? 9.625 9.453 15.977 1 66.56 101 GLU B O 1
ATOM 3696 N N . PRO B 1 102 ? 9.992 9.523 18.281 1 74.06 102 PRO B N 1
ATOM 3697 C CA . PRO B 1 102 ? 10.242 8.078 18.312 1 74.06 102 PRO B CA 1
ATOM 3698 C C . PRO B 1 102 ? 8.977 7.258 18.078 1 74.06 102 PRO B C 1
ATOM 3700 O O . PRO B 1 102 ? 9.062 6.066 17.75 1 74.06 102 PRO B O 1
ATOM 3703 N N . ARG B 1 103 ? 7.906 7.984 18.125 1 76.81 103 ARG B N 1
ATOM 3704 C CA . ARG B 1 103 ? 6.66 7.234 18.078 1 76.81 103 ARG B CA 1
ATOM 3705 C C . ARG B 1 103 ? 6.52 6.492 16.75 1 76.81 103 ARG B C 1
ATOM 3707 O O . ARG B 1 103 ? 6.191 5.305 16.719 1 76.81 103 ARG B O 1
ATOM 3714 N N . LEU B 1 104 ? 6.891 7.176 15.711 1 76.38 104 LEU B N 1
ATOM 3715 C CA . LEU B 1 104 ? 6.723 6.566 14.398 1 76.38 104 LEU B CA 1
ATOM 3716 C C . LEU B 1 104 ? 7.711 5.422 14.195 1 76.38 104 LEU B C 1
ATOM 3718 O O . LEU B 1 104 ? 7.344 4.367 13.68 1 76.38 104 LEU B O 1
ATOM 3722 N N . ILE B 1 105 ? 8.891 5.629 14.688 1 77.75 105 ILE B N 1
ATOM 3723 C CA . ILE B 1 105 ? 9.938 4.629 14.508 1 77.75 105 ILE B CA 1
ATOM 3724 C C . ILE B 1 105 ? 9.648 3.41 15.383 1 77.75 105 ILE B C 1
ATOM 3726 O O . ILE B 1 105 ? 9.812 2.27 14.945 1 77.75 105 ILE B O 1
ATOM 3730 N N . ARG B 1 106 ? 9.156 3.686 16.516 1 83.62 106 ARG B N 1
ATOM 3731 C CA . ARG B 1 106 ? 8.852 2.592 17.438 1 83.62 106 ARG B CA 1
ATOM 3732 C C . ARG B 1 106 ? 7.699 1.74 16.906 1 83.62 106 ARG B C 1
ATOM 3734 O O . ARG B 1 106 ? 7.754 0.51 16.969 1 83.62 106 ARG B O 1
ATOM 3741 N N . ILE B 1 107 ? 6.734 2.377 16.422 1 82.62 107 ILE B N 1
ATOM 3742 C CA . ILE B 1 107 ? 5.574 1.668 15.883 1 82.62 107 ILE B CA 1
ATOM 3743 C C . ILE B 1 107 ? 5.984 0.85 14.664 1 82.62 107 ILE B C 1
ATOM 3745 O O . ILE B 1 107 ? 5.543 -0.288 14.492 1 82.62 107 ILE B O 1
ATOM 3749 N N . ARG B 1 108 ? 6.824 1.355 13.945 1 83.25 108 ARG B N 1
ATOM 3750 C CA . ARG B 1 108 ? 7.277 0.676 12.734 1 83.25 108 ARG B CA 1
ATOM 3751 C C . ARG B 1 108 ? 8.078 -0.575 13.078 1 83.25 108 ARG B C 1
ATOM 3753 O O . ARG B 1 108 ? 7.895 -1.628 12.469 1 83.25 108 ARG B O 1
ATOM 3760 N N . PHE B 1 109 ? 8.906 -0.45 14.078 1 86.88 109 PHE B N 1
ATOM 3761 C CA . PHE B 1 109 ? 9.727 -1.585 14.469 1 86.88 109 PHE B CA 1
ATOM 3762 C C . PHE B 1 109 ? 8.883 -2.672 15.125 1 86.88 109 PHE B C 1
ATOM 3764 O O . PHE B 1 109 ? 9.102 -3.861 14.883 1 86.88 109 PHE B O 1
ATOM 3771 N N . LEU B 1 110 ? 7.957 -2.199 15.844 1 88.19 110 LEU B N 1
ATOM 3772 C CA . LEU B 1 110 ? 7.078 -3.17 16.484 1 88.19 110 LEU B CA 1
ATOM 3773 C C . LEU B 1 110 ? 6.211 -3.883 15.445 1 88.19 110 LEU B C 1
ATOM 3775 O O . LEU B 1 110 ? 6.027 -5.098 15.523 1 88.19 110 LEU B O 1
ATOM 3779 N N . GLN B 1 111 ? 5.781 -3.086 14.547 1 86.81 111 GLN B N 1
ATOM 3780 C CA . GLN B 1 111 ? 4.977 -3.66 13.469 1 86.81 111 GLN B CA 1
ATOM 3781 C C . GLN B 1 111 ? 5.812 -4.594 12.602 1 86.81 111 GLN B C 1
ATOM 3783 O O . GLN B 1 111 ? 5.336 -5.652 12.18 1 86.81 111 GLN B O 1
ATOM 3788 N N . GLY B 1 112 ? 7.031 -4.227 12.352 1 88.38 112 GLY B N 1
ATOM 3789 C CA . GLY B 1 112 ? 7.922 -5.07 11.57 1 88.38 112 GLY B CA 1
ATOM 3790 C C . GLY B 1 112 ? 8.242 -6.391 12.25 1 88.38 112 GLY B C 1
ATOM 3791 O O . GLY B 1 112 ? 8.266 -7.438 11.602 1 88.38 112 GLY B O 1
ATOM 3792 N N . LEU B 1 113 ? 8.398 -6.281 13.508 1 90.94 113 LEU B N 1
ATOM 3793 C CA . LEU B 1 113 ? 8.68 -7.488 14.281 1 90.94 113 LEU B CA 1
ATOM 3794 C C . LEU B 1 113 ? 7.473 -8.422 14.281 1 90.94 113 LEU B C 1
ATOM 3796 O O . LEU B 1 113 ? 7.613 -9.625 14.047 1 90.94 113 LEU B O 1
ATOM 3800 N N . ALA B 1 114 ? 6.352 -7.855 14.484 1 89.44 114 ALA B N 1
ATOM 3801 C CA . ALA B 1 114 ? 5.133 -8.656 14.531 1 89.44 114 ALA B CA 1
ATOM 3802 C C . ALA B 1 114 ? 4.848 -9.312 13.188 1 89.44 114 ALA B C 1
ATOM 3804 O O . ALA B 1 114 ? 4.535 -10.5 13.125 1 89.44 114 ALA B O 1
ATOM 3805 N N . LEU B 1 115 ? 5.027 -8.578 12.148 1 89.69 115 LEU B N 1
ATOM 3806 C CA . LEU B 1 115 ? 4.73 -9.086 10.812 1 89.69 115 LEU B CA 1
ATOM 3807 C C . LEU B 1 115 ? 5.746 -10.141 10.398 1 89.69 115 LEU B C 1
ATOM 3809 O O . LEU B 1 115 ? 5.391 -11.141 9.766 1 89.69 115 LEU B O 1
ATOM 3813 N N . SER B 1 116 ? 6.996 -9.891 10.734 1 91.88 116 SER B N 1
ATOM 3814 C CA . SER B 1 116 ? 8.031 -10.852 10.375 1 91.88 116 SER B CA 1
ATOM 3815 C C . SER B 1 116 ? 7.828 -12.18 11.109 1 91.88 116 SER B C 1
ATOM 3817 O O . SER B 1 116 ? 8.023 -13.25 10.531 1 91.88 116 SER B O 1
ATOM 3819 N N . ILE B 1 117 ? 7.387 -12.102 12.312 1 90.12 117 ILE B N 1
ATOM 3820 C CA . ILE B 1 117 ? 7.137 -13.305 13.102 1 90.12 117 ILE B CA 1
ATOM 3821 C C . ILE B 1 117 ? 5.91 -14.031 12.555 1 90.12 117 ILE B C 1
ATOM 3823 O O . ILE B 1 117 ? 5.934 -15.25 12.375 1 90.12 117 ILE B O 1
ATOM 3827 N N . LEU B 1 118 ? 4.957 -13.289 12.289 1 86.44 118 LEU B N 1
ATOM 3828 C CA . LEU B 1 118 ? 3.729 -13.883 11.766 1 86.44 118 LEU B CA 1
ATOM 3829 C C . LEU B 1 118 ? 3.977 -14.555 10.422 1 86.44 118 LEU B C 1
ATOM 3831 O O . LEU B 1 118 ? 3.564 -15.695 10.203 1 86.44 118 LEU B O 1
ATOM 3835 N N . LEU B 1 119 ? 4.633 -13.883 9.562 1 85.69 119 LEU B N 1
ATOM 3836 C CA . LEU B 1 119 ? 4.922 -14.422 8.242 1 85.69 119 LEU B CA 1
ATOM 3837 C C . LEU B 1 119 ? 5.875 -15.609 8.336 1 85.69 119 LEU B C 1
ATOM 3839 O O . LEU B 1 119 ? 5.734 -16.578 7.594 1 85.69 119 LEU B O 1
ATOM 3843 N N . GLY B 1 120 ? 6.812 -15.477 9.234 1 84.75 120 GLY B N 1
ATOM 3844 C CA . GLY B 1 120 ? 7.738 -16.578 9.422 1 84.75 120 GLY B CA 1
ATOM 3845 C C . GLY B 1 120 ? 7.062 -17.859 9.898 1 84.75 120 GLY B C 1
ATOM 3846 O O . GLY B 1 120 ? 7.355 -18.938 9.391 1 84.75 120 GLY B O 1
ATOM 3847 N N . PHE B 1 121 ? 6.109 -17.672 10.703 1 83.12 121 PHE B N 1
ATOM 3848 C CA . PHE B 1 121 ? 5.398 -18.828 11.227 1 83.12 121 PHE B CA 1
ATOM 3849 C C . PHE B 1 121 ? 4.441 -19.406 10.18 1 83.12 121 PHE B C 1
ATOM 3851 O O . PHE B 1 121 ? 4.227 -20.609 10.125 1 83.12 121 PHE B O 1
ATOM 3858 N N . MET B 1 122 ? 3.965 -18.641 9.359 1 82.38 122 MET B N 1
ATOM 3859 C CA . MET B 1 122 ? 3.008 -19.078 8.344 1 82.38 122 MET B CA 1
ATOM 3860 C C . MET B 1 122 ? 3.703 -19.875 7.246 1 82.38 122 MET B C 1
ATOM 3862 O O . MET B 1 122 ? 3.131 -20.828 6.711 1 82.38 122 MET B O 1
ATOM 3866 N N . TYR B 1 123 ? 4.809 -19.484 7.004 1 81.25 123 TYR B N 1
ATOM 3867 C CA . TYR B 1 123 ? 5.496 -20.141 5.891 1 81.25 123 TYR B CA 1
ATOM 3868 C C . TYR B 1 123 ? 6.465 -21.203 6.391 1 81.25 123 TYR B C 1
ATOM 3870 O O . TYR B 1 123 ? 7.23 -21.766 5.605 1 81.25 123 TYR B O 1
ATOM 3878 N N . ARG B 1 124 ? 6.34 -21.391 7.691 1 78.56 124 ARG B N 1
ATOM 3879 C CA . ARG B 1 124 ? 7.223 -22.438 8.211 1 78.56 124 ARG B CA 1
ATOM 3880 C C . ARG B 1 124 ? 6.891 -23.781 7.59 1 78.56 124 ARG B C 1
ATOM 3882 O O . ARG B 1 124 ? 5.719 -24.156 7.492 1 78.56 124 ARG B O 1
ATOM 3889 N N . ARG B 1 125 ? 7.855 -24.469 7.047 1 64.94 125 ARG B N 1
ATOM 3890 C CA . ARG B 1 125 ? 7.785 -25.734 6.332 1 64.94 125 ARG B CA 1
ATOM 3891 C C . ARG B 1 125 ? 7.172 -26.828 7.207 1 64.94 125 ARG B C 1
ATOM 3893 O O . ARG B 1 125 ? 7.664 -27.109 8.297 1 64.94 125 ARG B O 1
ATOM 3900 N N . SER B 1 126 ? 5.828 -27.016 7.113 1 58.81 126 SER B N 1
ATOM 3901 C CA . SER B 1 126 ? 5.277 -28.031 7.988 1 58.81 126 SER B CA 1
ATOM 3902 C C . SER B 1 126 ? 5.262 -29.406 7.305 1 58.81 126 SER B C 1
ATOM 3904 O O . SER B 1 126 ? 5.043 -30.422 7.953 1 58.81 126 SER B O 1
ATOM 3906 N N . GLY B 1 127 ? 5.672 -29.469 5.98 1 58.66 127 GLY B N 1
ATOM 3907 C CA . GLY B 1 127 ? 5.457 -30.781 5.391 1 58.66 127 GLY B CA 1
ATOM 3908 C C . GLY B 1 127 ? 6.578 -31.219 4.461 1 58.66 127 GLY B C 1
ATOM 3909 O O . GLY B 1 127 ? 7.5 -30.438 4.199 1 58.66 127 GLY B O 1
ATOM 3910 N N . PRO B 1 128 ? 6.547 -32.562 4.223 1 56.81 128 PRO B N 1
ATOM 3911 C CA . PRO B 1 128 ? 7.578 -33.188 3.377 1 56.81 128 PRO B CA 1
ATOM 3912 C C . PRO B 1 128 ? 7.574 -32.625 1.953 1 56.81 128 PRO B C 1
ATOM 3914 O O . PRO B 1 128 ? 8.547 -32.812 1.215 1 56.81 128 PRO B O 1
ATOM 3917 N N . TYR B 1 129 ? 6.484 -31.922 1.648 1 65.25 129 TYR B N 1
ATOM 3918 C CA . TYR B 1 129 ? 6.383 -31.453 0.267 1 65.25 129 TYR B CA 1
ATOM 3919 C C . TYR B 1 129 ? 6.766 -29.984 0.149 1 65.25 129 TYR B C 1
ATOM 3921 O O . TYR B 1 129 ? 6.457 -29.188 1.034 1 65.25 129 TYR B O 1
ATOM 3929 N N . VAL B 1 130 ? 7.68 -29.875 -0.753 1 66.12 130 VAL B N 1
ATOM 3930 C CA . VAL B 1 130 ? 8.086 -28.5 -1.015 1 66.12 130 VAL B CA 1
ATOM 3931 C C . VAL B 1 130 ? 7.02 -27.797 -1.84 1 66.12 130 VAL B C 1
ATOM 3933 O O . VAL B 1 130 ? 6.66 -28.25 -2.928 1 66.12 130 VAL B O 1
ATOM 3936 N N . ASP B 1 131 ? 6.367 -26.891 -1.223 1 74.88 131 ASP B N 1
ATOM 3937 C CA . ASP B 1 131 ? 5.398 -26.062 -1.934 1 74.88 131 ASP B CA 1
ATOM 3938 C C . ASP B 1 131 ? 6.074 -24.859 -2.576 1 74.88 131 ASP B C 1
ATOM 3940 O O . ASP B 1 131 ? 6.309 -23.844 -1.912 1 74.88 131 ASP B O 1
ATOM 3944 N N . VAL B 1 132 ? 6.434 -25.016 -3.885 1 77.69 132 VAL B N 1
ATOM 3945 C CA . VAL B 1 132 ? 7.148 -23.984 -4.633 1 77.69 132 VAL B CA 1
ATOM 3946 C C . VAL B 1 132 ? 6.316 -22.719 -4.672 1 77.69 132 VAL B C 1
ATOM 3948 O O . VAL B 1 132 ? 6.852 -21.609 -4.547 1 77.69 132 VAL B O 1
ATOM 3951 N N . TYR B 1 133 ? 5.062 -22.891 -4.676 1 77.19 133 TYR B N 1
ATOM 3952 C CA . TYR B 1 133 ? 4.16 -21.75 -4.777 1 77.19 133 TYR B CA 1
ATOM 3953 C C . TYR B 1 133 ? 4.188 -20.906 -3.502 1 77.19 133 TYR B C 1
ATOM 3955 O O . TYR B 1 133 ? 4.277 -19.688 -3.557 1 77.19 133 TYR B O 1
ATOM 3963 N N . SER B 1 134 ? 4.246 -21.547 -2.408 1 81 134 SER B N 1
ATOM 3964 C CA . SER B 1 134 ? 4.258 -20.844 -1.128 1 81 134 SER B CA 1
ATOM 3965 C C . SER B 1 134 ? 5.605 -20.172 -0.876 1 81 134 SER B C 1
ATOM 3967 O O . SER B 1 134 ? 5.664 -19.078 -0.305 1 81 134 SER B O 1
ATOM 3969 N N . ILE B 1 135 ? 6.648 -20.766 -1.364 1 84.5 135 ILE B N 1
ATOM 3970 C CA . ILE B 1 135 ? 7.977 -20.188 -1.17 1 84.5 135 ILE B CA 1
ATOM 3971 C C . ILE B 1 135 ? 8.141 -18.953 -2.059 1 84.5 135 ILE B C 1
ATOM 3973 O O . ILE B 1 135 ? 8.625 -17.922 -1.606 1 84.5 135 ILE B O 1
ATOM 3977 N N . ASN B 1 136 ? 7.664 -19.094 -3.289 1 85.25 136 ASN B N 1
ATOM 3978 C CA . ASN B 1 136 ? 7.723 -17.938 -4.18 1 85.25 136 ASN B CA 1
ATOM 3979 C C . ASN B 1 136 ? 6.852 -16.797 -3.676 1 85.25 136 ASN B C 1
ATOM 3981 O O . ASN B 1 136 ? 7.23 -15.625 -3.779 1 85.25 136 ASN B O 1
ATOM 3985 N N . GLY B 1 137 ? 5.746 -17.172 -3.15 1 86.75 137 GLY B N 1
ATOM 3986 C CA . GLY B 1 137 ? 4.863 -16.156 -2.594 1 86.75 137 GLY B CA 1
ATOM 3987 C C . GLY B 1 137 ? 5.438 -15.477 -1.366 1 86.75 137 GLY B C 1
ATOM 3988 O O . GLY B 1 137 ? 5.266 -14.266 -1.184 1 86.75 137 GLY B O 1
ATOM 3989 N N . SER B 1 138 ? 6.105 -16.203 -0.57 1 88.56 138 SER B N 1
ATOM 3990 C CA . SER B 1 138 ? 6.684 -15.641 0.642 1 88.56 138 SER B CA 1
ATOM 3991 C C . SER B 1 138 ? 7.785 -14.633 0.31 1 88.56 138 SER B C 1
ATOM 3993 O O . SER B 1 138 ? 7.91 -13.602 0.971 1 88.56 138 SER B O 1
ATOM 3995 N N . LEU B 1 139 ? 8.562 -14.914 -0.709 1 90.81 139 LEU B N 1
ATOM 3996 C CA . LEU B 1 139 ? 9.633 -14 -1.1 1 90.81 139 LEU B CA 1
ATOM 3997 C C . LEU B 1 139 ? 9.07 -12.734 -1.725 1 90.81 139 LEU B C 1
ATOM 3999 O O . LEU B 1 139 ? 9.609 -11.641 -1.532 1 90.81 139 LEU B O 1
ATOM 4003 N N . PHE B 1 140 ? 7.988 -12.914 -2.361 1 92.06 140 PHE B N 1
ATOM 4004 C CA . PHE B 1 140 ? 7.363 -11.742 -2.967 1 92.06 140 PHE B CA 1
ATOM 4005 C C . PHE B 1 140 ? 6.746 -10.844 -1.901 1 92.06 140 PHE B C 1
ATOM 4007 O O . PHE B 1 140 ? 6.785 -9.617 -2.014 1 92.06 140 PHE B O 1
ATOM 4014 N N . ILE B 1 141 ? 6.18 -11.391 -0.93 1 89.94 141 ILE B N 1
ATOM 4015 C CA . ILE B 1 141 ? 5.605 -10.609 0.163 1 89.94 141 ILE B CA 1
ATOM 4016 C C . ILE B 1 141 ? 6.715 -9.867 0.902 1 89.94 141 ILE B C 1
ATOM 4018 O O . ILE B 1 141 ? 6.516 -8.734 1.356 1 89.94 141 ILE B O 1
ATOM 4022 N N . LEU B 1 142 ? 7.852 -10.523 0.998 1 91.69 142 LEU B N 1
ATOM 4023 C CA . LEU B 1 142 ? 9 -9.875 1.608 1 91.69 142 LEU B CA 1
ATOM 4024 C C . LEU B 1 142 ? 9.375 -8.609 0.843 1 91.69 142 LEU B C 1
ATOM 4026 O O . LEU B 1 142 ? 9.625 -7.562 1.448 1 91.69 142 LEU B O 1
ATOM 4030 N N . ILE B 1 143 ? 9.359 -8.719 -0.469 1 94.12 143 ILE B N 1
ATOM 4031 C CA . ILE B 1 143 ? 9.672 -7.559 -1.302 1 94.12 143 ILE B CA 1
ATOM 4032 C C . ILE B 1 143 ? 8.633 -6.469 -1.086 1 94.12 143 ILE B C 1
ATOM 4034 O O . ILE B 1 143 ? 8.977 -5.293 -0.919 1 94.12 143 ILE B O 1
ATOM 4038 N N . GLY B 1 144 ? 7.414 -6.906 -1.069 1 91.69 144 GLY B N 1
ATOM 4039 C CA . GLY B 1 144 ? 6.328 -5.961 -0.88 1 91.69 144 GLY B CA 1
ATOM 4040 C C . GLY B 1 144 ? 6.383 -5.25 0.459 1 91.69 144 GLY B C 1
ATOM 4041 O O . GLY B 1 144 ? 6.199 -4.031 0.53 1 91.69 144 GLY B O 1
ATOM 4042 N N . ASN B 1 145 ? 6.66 -5.98 1.431 1 89.88 145 ASN B N 1
ATOM 4043 C CA . ASN B 1 145 ? 6.719 -5.398 2.768 1 89.88 145 ASN B CA 1
ATOM 4044 C C . ASN B 1 145 ? 7.898 -4.438 2.91 1 89.88 145 ASN B C 1
ATOM 4046 O O . ASN B 1 145 ? 7.758 -3.357 3.484 1 89.88 145 ASN B O 1
ATOM 4050 N N . MET B 1 146 ? 9.023 -4.84 2.398 1 91.62 146 MET B N 1
ATOM 4051 C CA . MET B 1 146 ? 10.203 -3.98 2.469 1 91.62 146 MET B CA 1
ATOM 4052 C C . MET B 1 146 ? 9.977 -2.68 1.708 1 91.62 146 MET B C 1
ATOM 4054 O O . MET B 1 146 ? 10.398 -1.613 2.152 1 91.62 146 MET B O 1
ATOM 4058 N N . THR B 1 147 ? 9.312 -2.789 0.658 1 92.31 147 THR B N 1
ATOM 4059 C CA . THR B 1 147 ? 9.086 -1.613 -0.173 1 92.31 147 THR B CA 1
ATOM 4060 C C . THR B 1 147 ? 8.039 -0.699 0.46 1 92.31 147 THR B C 1
ATOM 4062 O O . THR B 1 147 ? 8.281 0.495 0.646 1 92.31 147 THR B O 1
ATOM 4065 N N . TYR B 1 148 ? 6.953 -1.242 0.842 1 88.69 148 TYR B N 1
ATOM 4066 C CA . TYR B 1 148 ? 5.855 -0.42 1.341 1 88.69 148 TYR B CA 1
ATOM 4067 C C . TYR B 1 148 ? 6.223 0.236 2.666 1 88.69 148 TYR B C 1
ATOM 4069 O O . TYR B 1 148 ? 5.965 1.424 2.871 1 88.69 148 TYR B O 1
ATOM 4077 N N . GLN B 1 149 ? 6.754 -0.532 3.549 1 85.75 149 GLN B N 1
ATOM 4078 C CA . GLN B 1 149 ? 7.062 -0.021 4.883 1 85.75 149 GLN B CA 1
ATOM 4079 C C . GLN B 1 149 ? 8.094 1.097 4.816 1 85.75 149 GLN B C 1
ATOM 4081 O O . GLN B 1 149 ? 7.918 2.152 5.43 1 85.75 149 GLN B O 1
ATOM 4086 N N . ASN B 1 150 ? 9.102 0.907 4.078 1 90.06 150 ASN B N 1
ATOM 4087 C CA . ASN B 1 150 ? 10.156 1.915 3.998 1 90.06 150 ASN B CA 1
ATOM 4088 C C . ASN B 1 150 ? 9.703 3.141 3.211 1 90.06 150 ASN B C 1
ATOM 4090 O O . ASN B 1 150 ? 10.008 4.273 3.584 1 90.06 150 ASN B O 1
ATOM 4094 N N . MET B 1 151 ? 8.969 2.906 2.217 1 91.25 151 MET B N 1
ATOM 4095 C CA . MET B 1 151 ? 8.469 4.031 1.423 1 91.25 151 MET B CA 1
ATOM 4096 C C . MET B 1 151 ? 7.496 4.879 2.23 1 91.25 151 MET B C 1
ATOM 4098 O O . MET B 1 151 ? 7.543 6.109 2.178 1 91.25 151 MET B O 1
ATOM 4102 N N . SER B 1 152 ? 6.629 4.234 2.961 1 87.31 152 SER B N 1
ATOM 4103 C CA . SER B 1 152 ? 5.648 4.961 3.758 1 87.31 152 SER B CA 1
ATOM 4104 C C . SER B 1 152 ? 6.324 5.797 4.84 1 87.31 152 SER B C 1
ATOM 4106 O O . SER B 1 152 ? 5.918 6.934 5.094 1 87.31 152 SER B O 1
ATOM 4108 N N . LEU B 1 153 ? 7.285 5.234 5.422 1 84.38 153 LEU B N 1
ATOM 4109 C CA . LEU B 1 153 ? 7.984 5.957 6.477 1 84.38 153 LEU B CA 1
ATOM 4110 C C . LEU B 1 153 ? 8.68 7.195 5.918 1 84.38 153 LEU B C 1
ATOM 4112 O O . LEU B 1 153 ? 8.57 8.281 6.488 1 84.38 153 LEU B O 1
ATOM 4116 N N . VAL B 1 154 ? 9.328 7.039 4.859 1 88.56 154 VAL B N 1
ATOM 4117 C CA . VAL B 1 154 ? 10.109 8.141 4.305 1 88.56 154 VAL B CA 1
ATOM 4118 C C . VAL B 1 154 ? 9.172 9.234 3.805 1 88.56 154 VAL B C 1
ATOM 4120 O O . VAL B 1 154 ? 9.453 10.43 3.965 1 88.56 154 VAL B O 1
ATOM 4123 N N . VAL B 1 155 ? 8.086 8.875 3.246 1 88.69 155 VAL B N 1
ATOM 4124 C CA . VAL B 1 155 ? 7.129 9.852 2.729 1 88.69 155 VAL B CA 1
ATOM 4125 C C . VAL B 1 155 ? 6.547 10.664 3.881 1 88.69 155 VAL B C 1
ATOM 4127 O O . VAL B 1 155 ? 6.418 11.891 3.781 1 88.69 155 VAL B O 1
ATOM 4130 N N . HIS B 1 156 ? 6.305 10.039 4.965 1 83.75 156 HIS B N 1
ATOM 4131 C CA . HIS B 1 156 ? 5.723 10.734 6.105 1 83.75 156 HIS B CA 1
ATOM 4132 C C . HIS B 1 156 ? 6.754 11.617 6.801 1 83.75 156 HIS B C 1
ATOM 4134 O O . HIS B 1 156 ? 6.457 12.75 7.184 1 83.75 156 HIS B O 1
ATOM 4140 N N . THR B 1 157 ? 7.91 11.133 6.93 1 80.25 157 THR B N 1
ATOM 4141 C CA . THR B 1 157 ? 8.938 11.891 7.637 1 80.25 157 THR B CA 1
ATOM 4142 C C . THR B 1 157 ? 9.438 13.055 6.781 1 80.25 157 THR B C 1
ATOM 4144 O O . THR B 1 157 ? 9.656 14.148 7.293 1 80.25 157 THR B O 1
ATOM 4147 N N . PHE B 1 158 ? 9.586 12.812 5.562 1 83.69 158 PHE B N 1
ATOM 4148 C CA . PHE B 1 158 ? 10.125 13.852 4.691 1 83.69 158 PHE B CA 1
ATOM 4149 C C . PHE B 1 158 ? 9.094 14.953 4.465 1 83.69 158 PHE B C 1
ATOM 4151 O O . PHE B 1 158 ? 9.438 16.141 4.469 1 83.69 158 PHE B O 1
ATOM 4158 N N . CYS B 1 159 ? 7.875 14.609 4.289 1 77.31 159 CYS B N 1
ATOM 4159 C CA . CYS B 1 159 ? 6.848 15.617 4.039 1 77.31 159 CYS B CA 1
ATOM 4160 C C . CYS B 1 159 ? 6.605 16.469 5.277 1 77.31 159 CYS B C 1
ATOM 4162 O O . CYS B 1 159 ? 6.289 17.656 5.164 1 77.31 159 CYS B O 1
ATOM 4164 N N . SER B 1 160 ? 6.746 15.852 6.41 1 76.06 160 SER B N 1
ATOM 4165 C CA . SER B 1 160 ? 6.535 16.594 7.648 1 76.06 160 SER B CA 1
ATOM 4166 C C . SER B 1 160 ? 7.652 17.609 7.887 1 76.06 160 SER B C 1
ATOM 4168 O O . SER B 1 160 ? 7.422 18.672 8.445 1 76.06 160 SER B O 1
ATOM 4170 N N . GLN B 1 161 ? 8.789 17.266 7.379 1 78.25 161 GLN B N 1
ATOM 4171 C CA . GLN B 1 161 ? 9.938 18.109 7.648 1 78.25 161 GLN B CA 1
ATOM 4172 C C . GLN B 1 161 ? 10.227 19.047 6.469 1 78.25 161 GLN B C 1
ATOM 4174 O O . GLN B 1 161 ? 10.914 20.062 6.621 1 78.25 161 GLN B O 1
ATOM 4179 N N . LYS B 1 162 ? 9.719 18.656 5.402 1 80.5 162 LYS B N 1
ATOM 4180 C CA . LYS B 1 162 ? 10.008 19.406 4.184 1 80.5 162 LYS B CA 1
ATOM 4181 C C . LYS B 1 162 ? 9.531 20.844 4.301 1 80.5 162 LYS B C 1
ATOM 4183 O O . LYS B 1 162 ? 10.219 21.766 3.861 1 80.5 162 LYS B O 1
ATOM 4188 N N . GLU B 1 163 ? 8.406 21.031 4.949 1 76.44 163 GLU B N 1
ATOM 4189 C CA . GLU B 1 163 ? 7.855 22.375 5.078 1 76.44 163 GLU B CA 1
ATOM 4190 C C . GLU B 1 163 ? 8.719 23.234 5.992 1 76.44 163 GLU B C 1
ATOM 4192 O O . GLU B 1 163 ? 8.938 24.422 5.719 1 76.44 163 GLU B O 1
ATOM 4197 N N . LEU B 1 164 ? 9.141 22.688 7 1 77 164 LEU B N 1
ATOM 4198 C CA . LEU B 1 164 ? 10.016 23.391 7.93 1 77 164 LEU B CA 1
ATOM 4199 C C . LEU B 1 164 ? 11.328 23.781 7.254 1 77 164 LEU B C 1
ATOM 4201 O O . LEU B 1 164 ? 11.82 24.891 7.434 1 77 164 LEU B O 1
ATOM 4205 N N . PHE B 1 165 ? 11.828 22.969 6.477 1 77.88 165 PHE B N 1
ATOM 4206 C CA . PHE B 1 165 ? 13.102 23.234 5.812 1 77.88 165 PHE B CA 1
ATOM 4207 C C . PHE B 1 165 ? 12.961 24.344 4.781 1 77.88 165 PHE B C 1
ATOM 4209 O O . PHE B 1 165 ? 13.859 25.172 4.637 1 77.88 165 PHE B O 1
ATOM 4216 N N . LEU B 1 166 ? 11.906 24.297 4.07 1 77.19 166 LEU B N 1
ATOM 4217 C CA . LEU B 1 166 ? 11.703 25.312 3.049 1 77.19 166 LEU B CA 1
ATOM 4218 C C . LEU B 1 166 ? 11.641 26.703 3.674 1 77.19 166 LEU B C 1
ATOM 4220 O O . LEU B 1 166 ? 12.164 27.672 3.109 1 77.19 166 LEU B O 1
ATOM 4224 N N . ARG B 1 167 ? 11.133 26.703 4.883 1 77.69 167 ARG B N 1
ATOM 4225 C CA . ARG B 1 167 ? 11.086 27.969 5.594 1 77.69 167 ARG B CA 1
ATOM 4226 C C . ARG B 1 167 ? 12.477 28.391 6.047 1 77.69 167 ARG B C 1
ATOM 4228 O O . ARG B 1 167 ? 12.828 29.578 5.961 1 77.69 167 ARG B O 1
ATOM 4235 N N . GLU B 1 168 ? 13.188 27.469 6.449 1 76.62 168 GLU B N 1
ATOM 4236 C CA . GLU B 1 168 ? 14.547 27.75 6.914 1 76.62 168 GLU B CA 1
ATOM 4237 C C . GLU B 1 168 ? 15.461 28.125 5.754 1 76.62 168 GLU B C 1
ATOM 4239 O O . GLU B 1 168 ? 16.344 28.984 5.906 1 76.62 168 GLU B O 1
ATOM 4244 N N . HIS B 1 169 ? 15.258 27.547 4.723 1 75.44 169 HIS B N 1
ATOM 4245 C CA . HIS B 1 169 ? 16.031 27.859 3.529 1 75.44 169 HIS B CA 1
ATOM 4246 C C . HIS B 1 169 ? 15.734 29.266 3.029 1 75.44 169 HIS B C 1
ATOM 4248 O O . HIS B 1 169 ? 16.641 30 2.609 1 75.44 169 HIS B O 1
ATOM 4254 N N . GLN B 1 170 ? 14.492 29.562 3.127 1 75.31 170 GLN B N 1
ATOM 4255 C CA . GLN B 1 170 ? 14.102 30.906 2.695 1 75.31 170 GLN B CA 1
ATOM 4256 C C . GLN B 1 170 ? 14.703 31.969 3.6 1 75.31 170 GLN B C 1
ATOM 4258 O O . GLN B 1 170 ? 14.977 33.094 3.15 1 75.31 170 GLN B O 1
ATOM 4263 N N . ASN B 1 171 ? 14.977 31.469 4.762 1 72.88 171 ASN B N 1
ATOM 4264 C CA . ASN B 1 171 ? 15.617 32.375 5.695 1 72.88 171 ASN B CA 1
ATOM 4265 C C . ASN B 1 171 ? 17.125 32.375 5.535 1 72.88 171 ASN B C 1
ATOM 4267 O O . ASN B 1 171 ? 17.844 33.094 6.262 1 72.88 171 ASN B O 1
ATOM 4271 N N . GLY B 1 172 ? 17.578 31.625 4.512 1 67.56 172 GLY B N 1
ATOM 4272 C CA . GLY B 1 172 ? 19 31.609 4.156 1 67.56 172 GLY B CA 1
ATOM 4273 C C . GLY B 1 172 ? 19.844 30.797 5.113 1 67.56 172 GLY B C 1
ATOM 4274 O O . GLY B 1 172 ? 21.062 30.984 5.203 1 67.56 172 GLY B O 1
ATOM 4275 N N . MET B 1 173 ? 19.281 30 5.758 1 69.56 173 MET B N 1
ATOM 4276 C CA . MET B 1 173 ? 20 29.312 6.824 1 69.56 173 MET B CA 1
ATOM 4277 C C . MET B 1 173 ? 20.812 28.156 6.27 1 69.56 173 MET B C 1
ATOM 4279 O O . MET B 1 173 ? 21.984 27.984 6.617 1 69.56 173 MET B O 1
ATOM 4283 N N . TYR B 1 174 ? 20.172 27.312 5.496 1 74.56 174 TYR B N 1
ATOM 4284 C CA . TYR B 1 174 ? 20.859 26.109 5.062 1 74.56 174 TYR B CA 1
ATOM 4285 C C . TYR B 1 174 ? 20.672 25.859 3.572 1 74.56 174 TYR B C 1
ATOM 4287 O O . TYR B 1 174 ? 19.656 26.281 3 1 74.56 174 TYR B O 1
ATOM 4295 N N . ARG B 1 175 ? 21.766 25.25 3.037 1 79.44 175 ARG B N 1
ATOM 4296 C CA . ARG B 1 175 ? 21.703 24.828 1.643 1 79.44 175 ARG B CA 1
ATOM 4297 C C . ARG B 1 175 ? 20.828 23.578 1.485 1 79.44 175 ARG B C 1
ATOM 4299 O O . ARG B 1 175 ? 20.812 22.719 2.365 1 79.44 175 ARG B O 1
ATOM 4306 N N . PRO B 1 176 ? 20.094 23.609 0.36 1 83.31 176 PRO B N 1
ATOM 4307 C CA . PRO B 1 176 ? 19.219 22.453 0.14 1 83.31 176 PRO B CA 1
ATOM 4308 C C . PRO B 1 176 ? 20 21.141 -0.036 1 83.31 176 PRO B C 1
ATOM 4310 O O . PRO B 1 176 ? 19.516 20.078 0.314 1 83.31 176 PRO B O 1
ATOM 4313 N N . ASP B 1 177 ? 21.172 21.203 -0.528 1 85.88 177 ASP B N 1
ATOM 4314 C CA . ASP B 1 177 ? 21.984 20 -0.726 1 85.88 177 ASP B CA 1
ATOM 4315 C C . ASP B 1 177 ? 22.422 19.406 0.611 1 85.88 177 ASP B C 1
ATOM 4317 O O . ASP B 1 177 ? 22.391 18.188 0.795 1 85.88 177 ASP B O 1
ATOM 4321 N N . VAL B 1 178 ? 22.703 20.328 1.497 1 83.25 178 VAL B N 1
ATOM 4322 C CA . VAL B 1 178 ? 23.156 19.859 2.807 1 83.25 178 VAL B CA 1
ATOM 4323 C C . VAL B 1 178 ? 22 19.219 3.562 1 83.25 178 VAL B C 1
ATOM 4325 O O . VAL B 1 178 ? 22.188 18.188 4.215 1 83.25 178 VAL B O 1
ATOM 4328 N N . TYR B 1 179 ? 20.922 19.781 3.361 1 83.62 179 TYR B N 1
ATOM 4329 C CA . TYR B 1 179 ? 19.75 19.219 4.043 1 83.62 179 TYR B CA 1
ATOM 4330 C C . TYR B 1 179 ? 19.391 17.859 3.473 1 83.62 179 TYR B C 1
ATOM 4332 O O . TYR B 1 179 ? 19.141 16.906 4.223 1 83.62 179 TYR B O 1
ATOM 4340 N N . PHE B 1 180 ? 19.422 17.828 2.188 1 86.69 180 PHE B N 1
ATOM 4341 C CA . PHE B 1 180 ? 19.031 16.594 1.521 1 86.69 180 PHE B CA 1
ATOM 4342 C C . PHE B 1 180 ? 20.016 15.461 1.854 1 86.69 180 PHE B C 1
ATOM 4344 O O . PHE B 1 180 ? 19.594 14.352 2.174 1 86.69 180 PHE B O 1
ATOM 4351 N N . ILE B 1 181 ? 21.234 15.711 1.847 1 87.25 181 ILE B N 1
ATOM 4352 C CA . ILE B 1 181 ? 22.234 14.695 2.115 1 87.25 181 ILE B CA 1
ATOM 4353 C C . ILE B 1 181 ? 22.219 14.328 3.598 1 87.25 181 ILE B C 1
ATOM 4355 O O . ILE B 1 181 ? 22.391 13.164 3.959 1 87.25 181 ILE B O 1
ATOM 4359 N N . SER B 1 182 ? 22.047 15.336 4.441 1 85.81 182 SER B N 1
ATOM 4360 C CA . SER B 1 182 ? 22.016 15.086 5.879 1 85.81 182 SER B CA 1
ATOM 4361 C C . SER B 1 182 ? 20.812 14.219 6.262 1 85.81 182 SER B C 1
ATOM 4363 O O . SER B 1 182 ? 20.938 13.297 7.07 1 85.81 182 SER B O 1
ATOM 4365 N N . LYS B 1 183 ? 19.75 14.531 5.609 1 84.94 183 LYS B N 1
ATOM 4366 C CA . LYS B 1 183 ? 18.547 13.758 5.902 1 84.94 183 LYS B CA 1
ATOM 4367 C C . LYS B 1 183 ? 18.688 12.312 5.434 1 84.94 183 LYS B C 1
ATOM 4369 O O . LYS B 1 183 ? 18.266 11.383 6.125 1 84.94 183 LYS B O 1
ATOM 4374 N N . ASN B 1 184 ? 19.312 12.148 4.348 1 87.56 184 ASN B N 1
ATOM 4375 C CA . ASN B 1 184 ? 19.547 10.812 3.807 1 87.56 184 ASN B CA 1
ATOM 4376 C C . ASN B 1 184 ? 20.484 10.008 4.691 1 87.56 184 ASN B C 1
ATOM 4378 O O . ASN B 1 184 ? 20.281 8.805 4.898 1 87.56 184 ASN B O 1
ATOM 4382 N N . LEU B 1 185 ? 21.391 10.633 5.223 1 87.31 185 LEU B N 1
ATOM 4383 C CA . LEU B 1 185 ? 22.391 9.945 6.023 1 87.31 185 LEU B CA 1
ATOM 4384 C C . LEU B 1 185 ? 21.844 9.594 7.402 1 87.31 185 LEU B C 1
ATOM 4386 O O . LEU B 1 185 ? 22.188 8.547 7.965 1 87.31 185 LEU B O 1
ATOM 4390 N N . VAL B 1 186 ? 21.047 10.43 7.93 1 86.38 186 VAL B N 1
ATOM 4391 C CA . VAL B 1 186 ? 20.5 10.203 9.273 1 86.38 186 VAL B CA 1
ATOM 4392 C C . VAL B 1 186 ? 19.5 9.055 9.242 1 86.38 186 VAL B C 1
ATOM 4394 O O . VAL B 1 186 ? 19.422 8.266 10.18 1 86.38 186 VAL B O 1
ATOM 4397 N N . GLU B 1 187 ? 18.797 8.938 8.18 1 84.44 187 GLU B N 1
ATOM 4398 C CA . GLU B 1 187 ? 17.734 7.938 8.102 1 84.44 187 GLU B CA 1
ATOM 4399 C C . GLU B 1 187 ? 18.266 6.605 7.582 1 84.44 187 GLU B C 1
ATOM 4401 O O . GLU B 1 187 ? 17.625 5.562 7.758 1 84.44 187 GLU B O 1
ATOM 4406 N N . ALA B 1 188 ? 19.453 6.566 7.031 1 88.31 188 ALA B N 1
ATOM 4407 C CA . ALA B 1 188 ? 20.016 5.383 6.391 1 88.31 188 ALA B CA 1
ATOM 4408 C C . ALA B 1 188 ? 20.172 4.238 7.391 1 88.31 188 ALA B C 1
ATOM 4410 O O . ALA B 1 188 ? 19.797 3.1 7.105 1 88.31 188 ALA B O 1
ATOM 4411 N N . PRO B 1 189 ? 20.625 4.531 8.594 1 88.56 189 PRO B N 1
ATOM 4412 C CA . PRO B 1 189 ? 20.797 3.424 9.539 1 88.56 189 PRO B CA 1
ATOM 4413 C C . PRO B 1 189 ? 19.469 2.838 10 1 88.56 189 PRO B C 1
ATOM 4415 O O . PRO B 1 189 ? 19.375 1.634 10.258 1 88.56 189 PRO B O 1
ATOM 4418 N N . VAL B 1 190 ? 18.516 3.652 10.133 1 86.19 190 VAL B N 1
ATOM 4419 C CA . VAL B 1 190 ? 17.219 3.189 10.602 1 86.19 190 VAL B CA 1
ATOM 4420 C C . VAL B 1 190 ? 16.609 2.248 9.57 1 86.19 190 VAL B C 1
ATOM 4422 O O . VAL B 1 190 ? 16.125 1.166 9.914 1 86.19 190 VAL B O 1
ATOM 4425 N N . PHE B 1 191 ? 16.719 2.574 8.32 1 89.81 191 PHE B N 1
ATOM 4426 C CA . PHE B 1 191 ? 16.141 1.757 7.254 1 89.81 191 PHE B CA 1
ATOM 4427 C C . PHE B 1 191 ? 16.938 0.467 7.082 1 89.81 191 PHE B C 1
ATOM 4429 O O . PHE B 1 191 ? 16.359 -0.596 6.844 1 89.81 191 PHE B O 1
ATOM 4436 N N . THR B 1 192 ? 18.234 0.592 7.258 1 93.56 192 THR B N 1
ATOM 4437 C CA . THR B 1 192 ? 19.078 -0.58 7.098 1 93.56 192 THR B CA 1
ATOM 4438 C C . THR B 1 192 ? 18.875 -1.563 8.242 1 93.56 192 THR B C 1
ATOM 4440 O O . THR B 1 192 ? 18.734 -2.768 8.023 1 93.56 192 THR B O 1
ATOM 4443 N N . LEU B 1 193 ? 18.75 -1.048 9.391 1 92.12 193 LEU B N 1
ATOM 4444 C CA . LEU B 1 193 ? 18.547 -1.905 10.555 1 92.12 193 LEU B CA 1
ATOM 4445 C C . LEU B 1 193 ? 17.188 -2.578 10.516 1 92.12 193 LEU B C 1
ATOM 4447 O O . LEU B 1 193 ? 17.047 -3.748 10.883 1 92.12 193 LEU B O 1
ATOM 4451 N N . TYR B 1 194 ? 16.25 -1.86 10.102 1 91.06 194 TYR B N 1
ATOM 4452 C CA . TYR B 1 194 ? 14.906 -2.422 9.961 1 91.06 194 TYR B CA 1
ATOM 4453 C C . TYR B 1 194 ? 14.891 -3.574 8.969 1 91.06 194 TYR B C 1
ATOM 4455 O O . TYR B 1 194 ? 14.32 -4.633 9.242 1 91.06 194 TYR B O 1
ATOM 4463 N N . SER B 1 195 ? 15.523 -3.342 7.852 1 94.06 195 SER B N 1
ATOM 4464 C CA . SER B 1 195 ? 15.523 -4.352 6.797 1 94.06 195 SER B CA 1
ATOM 4465 C C . SER B 1 195 ? 16.266 -5.609 7.242 1 94.06 195 SER B C 1
ATOM 4467 O O . SER B 1 195 ? 15.828 -6.727 6.969 1 94.06 195 SER B O 1
ATOM 4469 N N . ILE B 1 196 ? 17.375 -5.395 7.961 1 95.62 196 ILE B N 1
ATOM 4470 C CA . ILE B 1 196 ? 18.172 -6.527 8.43 1 95.62 196 ILE B CA 1
ATOM 4471 C C . ILE B 1 196 ? 17.391 -7.297 9.492 1 95.62 196 ILE B C 1
ATOM 4473 O O . ILE B 1 196 ? 17.312 -8.531 9.453 1 95.62 196 ILE B O 1
ATOM 4477 N N . MET B 1 197 ? 16.797 -6.613 10.359 1 94.19 197 MET B N 1
ATOM 4478 C CA . MET B 1 197 ? 16.047 -7.25 11.43 1 94.19 197 MET B CA 1
ATOM 4479 C C . MET B 1 197 ? 14.852 -8.023 10.867 1 94.19 197 MET B C 1
ATOM 4481 O O . MET B 1 197 ? 14.656 -9.195 11.203 1 94.19 197 MET B O 1
ATOM 4485 N N . TYR B 1 198 ? 14.094 -7.414 10.062 1 93.94 198 TYR B N 1
ATOM 4486 C CA . TYR B 1 198 ? 12.914 -8.047 9.477 1 93.94 198 TYR B CA 1
ATOM 4487 C C . TYR B 1 198 ? 13.297 -9.305 8.703 1 93.94 198 TYR B C 1
ATOM 4489 O O . TYR B 1 198 ? 12.703 -10.367 8.9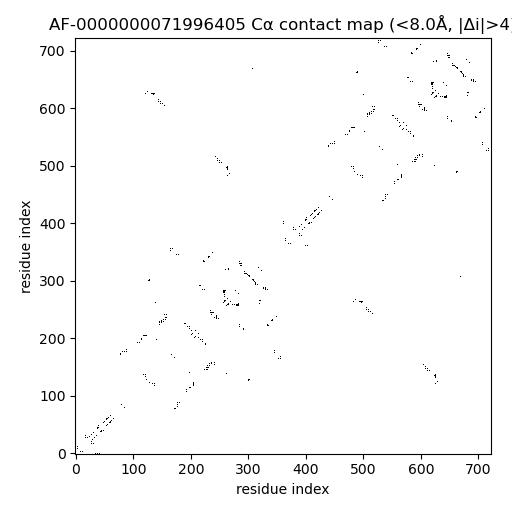06 1 93.94 198 TYR B O 1
ATOM 4497 N N . THR B 1 199 ? 14.289 -9.195 7.844 1 94.38 199 THR B N 1
ATOM 4498 C CA . THR B 1 199 ? 14.664 -10.297 6.961 1 94.38 199 THR B CA 1
ATOM 4499 C C . THR B 1 199 ? 15.289 -11.438 7.758 1 94.38 199 THR B C 1
ATOM 4501 O O . THR B 1 199 ? 15.062 -12.609 7.453 1 94.38 199 THR B O 1
ATOM 4504 N N . THR B 1 200 ? 16.031 -11.086 8.789 1 94.38 200 THR B N 1
ATOM 4505 C CA . THR B 1 200 ? 16.688 -12.117 9.586 1 94.38 200 THR B CA 1
ATOM 4506 C C . THR B 1 200 ? 15.648 -12.93 10.359 1 94.38 200 THR B C 1
ATOM 4508 O O . THR B 1 200 ? 15.695 -14.164 10.352 1 94.38 200 THR B O 1
ATOM 4511 N N . ILE B 1 201 ? 14.727 -12.289 10.922 1 93.62 201 ILE B N 1
ATOM 4512 C CA . ILE B 1 201 ? 13.688 -12.977 11.68 1 93.62 201 ILE B CA 1
ATOM 4513 C C . ILE B 1 201 ? 12.836 -13.82 10.734 1 93.62 201 ILE B C 1
ATOM 4515 O O . ILE B 1 201 ? 12.555 -14.984 11.016 1 93.62 201 ILE B O 1
ATOM 4519 N N . PHE B 1 202 ? 12.484 -13.25 9.633 1 91.94 202 PHE B N 1
ATOM 4520 C CA . PHE B 1 202 ? 11.68 -13.953 8.641 1 91.94 202 PHE B CA 1
ATOM 4521 C C . PHE B 1 202 ? 12.422 -15.172 8.102 1 91.94 202 PHE B C 1
ATOM 4523 O O . PHE B 1 202 ? 11.852 -16.266 8.016 1 91.94 202 PHE B O 1
ATOM 4530 N N . TYR B 1 203 ? 13.688 -15 7.82 1 90.5 203 TYR B N 1
ATOM 4531 C CA . TYR B 1 203 ? 14.5 -16.047 7.219 1 90.5 203 TYR B CA 1
ATOM 4532 C C . TYR B 1 203 ? 14.695 -17.203 8.188 1 90.5 203 TYR B C 1
ATOM 4534 O O . TYR B 1 203 ? 14.609 -18.375 7.793 1 90.5 203 TYR B O 1
ATOM 4542 N N . LEU B 1 204 ? 14.906 -16.922 9.414 1 89.88 204 LEU B N 1
ATOM 4543 C CA . LEU B 1 204 ? 15.148 -17.938 10.422 1 89.88 204 LEU B CA 1
ATOM 4544 C C . LEU B 1 204 ? 13.867 -18.688 10.773 1 89.88 204 LEU B C 1
ATOM 4546 O O . LEU B 1 204 ? 13.875 -19.906 10.93 1 89.88 204 LEU B O 1
ATOM 4550 N N . LEU B 1 205 ? 12.828 -18.031 10.75 1 88.62 205 LEU B N 1
ATOM 4551 C CA . LEU B 1 205 ? 11.562 -18.656 11.141 1 88.62 205 LEU B CA 1
ATOM 4552 C C . LEU B 1 205 ? 10.969 -19.438 9.977 1 88.62 205 LEU B C 1
ATOM 4554 O O . LEU B 1 205 ? 10.281 -20.453 10.188 1 88.62 205 LEU B O 1
ATOM 4558 N N . ALA B 1 206 ? 11.086 -18.969 8.734 1 84.25 206 ALA B N 1
ATOM 4559 C CA . ALA B 1 206 ? 10.562 -19.656 7.566 1 84.25 206 ALA B CA 1
ATOM 4560 C C . ALA B 1 206 ? 11.336 -20.953 7.301 1 84.25 206 ALA B C 1
ATOM 4562 O O . ALA B 1 206 ? 10.836 -21.844 6.617 1 84.25 206 ALA B O 1
ATOM 4563 N N . GLY B 1 207 ? 12.469 -21.094 7.816 1 80.25 207 GLY B N 1
ATOM 4564 C CA . GLY B 1 207 ? 13.242 -22.328 7.703 1 80.25 207 GLY B CA 1
ATOM 4565 C C . GLY B 1 207 ? 13.992 -22.438 6.391 1 80.25 207 GLY B C 1
ATOM 4566 O O . GLY B 1 207 ? 14.086 -23.516 5.812 1 80.25 207 GLY B O 1
ATOM 4567 N N . TYR B 1 208 ? 14.422 -21.344 5.824 1 81.81 208 TYR B N 1
ATOM 4568 C CA . TYR B 1 208 ? 15.211 -21.391 4.594 1 81.81 208 TYR B CA 1
ATOM 4569 C C . TYR B 1 208 ? 16.609 -21.922 4.859 1 81.81 208 TYR B C 1
ATOM 4571 O O . TYR B 1 208 ? 16.984 -22.172 6.008 1 81.81 208 TYR B O 1
ATOM 4579 N N . SER B 1 209 ? 17.234 -22.281 3.797 1 76.75 209 SER B N 1
ATOM 4580 C CA . SER B 1 209 ? 18.547 -22.891 3.928 1 76.75 209 SER B CA 1
ATOM 4581 C C . SER B 1 209 ? 19.5 -21.984 4.727 1 76.75 209 SER B C 1
ATOM 4583 O O . SER B 1 209 ? 19.484 -20.766 4.559 1 76.75 209 SER B O 1
ATOM 4585 N N . LEU B 1 210 ? 20.031 -22.562 5.648 1 74.31 210 LEU B N 1
ATOM 4586 C CA . LEU B 1 210 ? 20.891 -21.812 6.555 1 74.31 210 LEU B CA 1
ATOM 4587 C C . LEU B 1 210 ? 22.297 -21.672 5.988 1 74.31 210 LEU B C 1
ATOM 4589 O O . LEU B 1 210 ? 23.25 -21.391 6.723 1 74.31 210 LEU B O 1
ATOM 4593 N N . GLU B 1 211 ? 22.391 -21.75 4.766 1 85.88 211 GLU B N 1
ATOM 4594 C CA . GLU B 1 211 ? 23.703 -21.453 4.199 1 85.88 211 GLU B CA 1
ATOM 4595 C C . GLU B 1 211 ? 24.016 -19.953 4.262 1 85.88 211 GLU B C 1
ATOM 4597 O O . GLU B 1 211 ? 23.188 -19.125 3.871 1 85.88 211 GLU B O 1
ATOM 4602 N N . TRP B 1 212 ? 25.125 -19.594 4.766 1 86.62 212 TRP B N 1
ATOM 4603 C CA . TRP B 1 212 ? 25.531 -18.219 5.039 1 86.62 212 TRP B CA 1
ATOM 4604 C C . TRP B 1 212 ? 25.5 -17.391 3.766 1 86.62 212 TRP B C 1
ATOM 4606 O O . TRP B 1 212 ? 25.125 -16.219 3.793 1 86.62 212 TRP B O 1
ATOM 4616 N N . ASP B 1 213 ? 25.922 -17.953 2.682 1 88.75 213 ASP B N 1
ATOM 4617 C CA . ASP B 1 213 ? 25.969 -17.188 1.437 1 88.75 213 ASP B CA 1
ATOM 4618 C C . ASP B 1 213 ? 24.562 -16.812 0.978 1 88.75 213 ASP B C 1
ATOM 4620 O O . ASP B 1 213 ? 24.312 -15.672 0.58 1 88.75 213 ASP B O 1
ATOM 4624 N N . ARG B 1 214 ? 23.672 -17.781 1.114 1 89.81 214 ARG B N 1
ATOM 4625 C CA . ARG B 1 214 ? 22.297 -17.516 0.692 1 89.81 214 ARG B CA 1
ATOM 4626 C C . ARG B 1 214 ? 21.609 -16.531 1.634 1 89.81 214 ARG B C 1
ATOM 4628 O O . ARG B 1 214 ? 20.812 -15.703 1.196 1 89.81 214 ARG B O 1
ATOM 4635 N N . TYR B 1 215 ? 21.984 -16.672 2.861 1 93 215 TYR B N 1
ATOM 4636 C CA . TYR B 1 215 ? 21.438 -15.766 3.854 1 93 215 TYR B CA 1
ATOM 4637 C C . TYR B 1 215 ? 21.906 -14.336 3.613 1 93 215 TYR B C 1
ATOM 4639 O O . TYR B 1 215 ? 21.109 -13.398 3.639 1 93 215 TYR B O 1
ATOM 4647 N N . LEU B 1 216 ? 23.156 -14.086 3.291 1 93.12 216 LEU B N 1
ATOM 4648 C CA . LEU B 1 216 ? 23.719 -12.766 3.078 1 93.12 216 LEU B CA 1
ATOM 4649 C C . LEU B 1 216 ? 23.172 -12.133 1.8 1 93.12 216 LEU B C 1
ATOM 4651 O O . LEU B 1 216 ? 22.969 -10.922 1.738 1 93.12 216 LEU B O 1
ATOM 4655 N N . ILE B 1 217 ? 22.938 -12.953 0.829 1 93.19 217 ILE B N 1
ATOM 4656 C CA . ILE B 1 217 ? 22.391 -12.445 -0.42 1 93.19 217 ILE B CA 1
ATOM 4657 C C . ILE B 1 217 ? 20.938 -11.984 -0.199 1 93.19 217 ILE B C 1
ATOM 4659 O O . ILE B 1 217 ? 20.531 -10.953 -0.725 1 93.19 217 ILE B O 1
ATOM 4663 N N . CYS B 1 218 ? 20.266 -12.812 0.587 1 94.06 218 CYS B N 1
ATOM 4664 C CA . CYS B 1 218 ? 18.891 -12.453 0.874 1 94.06 218 CYS B CA 1
ATOM 4665 C C . CYS B 1 218 ? 18.828 -11.148 1.666 1 94.06 218 CYS B C 1
ATOM 4667 O O . CYS B 1 218 ? 18.047 -10.25 1.323 1 94.06 218 CYS B O 1
ATOM 4669 N N . VAL B 1 219 ? 19.656 -11.047 2.633 1 95.06 219 VAL B N 1
ATOM 4670 C CA . VAL B 1 219 ? 19.656 -9.852 3.469 1 95.06 219 VAL B CA 1
ATOM 4671 C C . VAL B 1 219 ? 20.172 -8.664 2.66 1 95.06 219 VAL B C 1
ATOM 4673 O O . VAL B 1 219 ? 19.641 -7.559 2.764 1 95.06 219 VAL B O 1
ATOM 4676 N N . GLY B 1 220 ? 21.219 -8.875 1.901 1 95.38 220 GLY B N 1
ATOM 4677 C CA . GLY B 1 220 ? 21.75 -7.816 1.054 1 95.38 220 GLY B CA 1
ATOM 4678 C C . GLY B 1 220 ? 20.734 -7.301 0.046 1 95.38 220 GLY B C 1
ATOM 4679 O O . GLY B 1 220 ? 20.656 -6.094 -0.189 1 95.38 220 GLY B O 1
ATOM 4680 N N . THR B 1 221 ? 20 -8.211 -0.498 1 96.19 221 THR B N 1
ATOM 4681 C CA . THR B 1 221 ? 18.969 -7.816 -1.454 1 96.19 221 THR B CA 1
ATOM 4682 C C . THR B 1 221 ? 17.859 -7.031 -0.762 1 96.19 221 THR B C 1
ATOM 4684 O O . THR B 1 221 ? 17.359 -6.039 -1.302 1 96.19 221 THR B O 1
ATOM 4687 N N . ALA B 1 222 ? 17.484 -7.48 0.424 1 96.25 222 ALA B N 1
ATOM 4688 C CA . ALA B 1 222 ? 16.453 -6.785 1.176 1 96.25 222 ALA B CA 1
ATOM 4689 C C . ALA B 1 222 ? 16.875 -5.355 1.498 1 96.25 222 ALA B C 1
ATOM 4691 O O . ALA B 1 222 ? 16.062 -4.426 1.427 1 96.25 222 ALA B O 1
ATOM 4692 N N . VAL B 1 223 ? 18.094 -5.18 1.805 1 96.44 223 VAL B N 1
ATOM 4693 C CA . VAL B 1 223 ? 18.609 -3.852 2.125 1 96.44 223 VAL B CA 1
ATOM 4694 C C . VAL B 1 223 ? 18.609 -2.98 0.872 1 96.44 223 VAL B C 1
ATOM 4696 O O . VAL B 1 223 ? 18.219 -1.811 0.922 1 96.44 223 VAL B O 1
ATOM 4699 N N . MET B 1 224 ? 19 -3.523 -0.203 1 96.88 224 MET B N 1
ATOM 4700 C CA . MET B 1 224 ? 19.016 -2.76 -1.446 1 96.88 224 MET B CA 1
ATOM 4701 C C . MET B 1 224 ? 17.594 -2.383 -1.868 1 96.88 224 MET B C 1
ATOM 4703 O O . MET B 1 224 ? 17.359 -1.283 -2.375 1 96.88 224 MET B O 1
ATOM 4707 N N . LEU B 1 225 ? 16.688 -3.293 -1.658 1 96.81 225 LEU B N 1
ATOM 4708 C CA . LEU B 1 225 ? 15.281 -3.014 -1.958 1 96.81 225 LEU B CA 1
ATOM 4709 C C . LEU B 1 225 ? 14.758 -1.878 -1.085 1 96.81 225 LEU B C 1
ATOM 4711 O O . LEU B 1 225 ? 14.031 -1.005 -1.565 1 96.81 225 LEU B O 1
ATOM 4715 N N . ALA B 1 226 ? 15.148 -1.936 0.118 1 95.62 226 ALA B N 1
ATOM 4716 C CA . ALA B 1 226 ? 14.75 -0.871 1.033 1 95.62 226 ALA B CA 1
ATOM 4717 C C . ALA B 1 226 ? 15.289 0.479 0.577 1 95.62 226 ALA B C 1
ATOM 4719 O O . ALA B 1 226 ? 14.57 1.479 0.579 1 95.62 226 ALA B O 1
ATOM 4720 N N . TRP B 1 227 ? 16.5 0.426 0.127 1 96.31 227 TRP B N 1
ATOM 4721 C CA . TRP B 1 227 ? 17.125 1.669 -0.318 1 96.31 227 TRP B CA 1
ATOM 4722 C C . TRP B 1 227 ? 16.484 2.168 -1.608 1 96.31 227 TRP B C 1
ATOM 4724 O O . TRP B 1 227 ? 16.359 3.377 -1.819 1 96.31 227 TRP B O 1
ATOM 4734 N N . CYS B 1 228 ? 16.109 1.316 -2.404 1 96.56 228 CYS B N 1
ATOM 4735 C CA . CYS B 1 228 ? 15.406 1.713 -3.623 1 96.56 228 CYS B CA 1
ATOM 4736 C C . CYS B 1 228 ? 14.039 2.309 -3.303 1 96.56 228 CYS B C 1
ATOM 4738 O O . CYS B 1 228 ? 13.656 3.332 -3.869 1 96.56 228 CYS B O 1
ATOM 4740 N N . ALA B 1 229 ? 13.383 1.667 -2.41 1 95.81 229 ALA B N 1
ATOM 4741 C CA . ALA B 1 229 ? 12.062 2.15 -1.996 1 95.81 229 ALA B CA 1
ATOM 4742 C C . ALA B 1 229 ? 12.164 3.525 -1.342 1 95.81 229 ALA B C 1
ATOM 4744 O O . ALA B 1 229 ? 11.336 4.398 -1.589 1 95.81 229 ALA B O 1
ATOM 4745 N N . VAL B 1 230 ? 13.172 3.705 -0.539 1 94.94 230 VAL B N 1
ATOM 4746 C CA . VAL B 1 230 ? 13.391 4.984 0.128 1 94.94 230 VAL B CA 1
ATOM 4747 C C . VAL B 1 230 ? 13.688 6.062 -0.909 1 94.94 230 VAL B C 1
ATOM 4749 O O . VAL B 1 230 ? 13.156 7.172 -0.833 1 94.94 230 VAL B O 1
ATOM 4752 N N . SER B 1 231 ? 14.492 5.715 -1.852 1 96.12 231 SER B N 1
ATOM 4753 C CA . SER B 1 231 ? 14.836 6.668 -2.9 1 96.12 231 SER B CA 1
ATOM 4754 C C . SER B 1 231 ? 13.609 7.07 -3.707 1 96.12 231 SER B C 1
ATOM 4756 O O . SER B 1 231 ? 13.422 8.242 -4.031 1 96.12 231 SER B O 1
ATOM 4758 N N . PHE B 1 232 ? 12.812 6.168 -3.986 1 96.25 232 PHE B N 1
ATOM 4759 C CA . PHE B 1 232 ? 11.586 6.461 -4.723 1 96.25 232 PHE B CA 1
ATOM 4760 C C . PHE B 1 232 ? 10.609 7.242 -3.854 1 96.25 232 PHE B C 1
ATOM 4762 O O . PHE B 1 232 ? 9.867 8.094 -4.355 1 96.25 232 PHE B O 1
ATOM 4769 N N . GLY B 1 233 ? 10.609 6.945 -2.609 1 93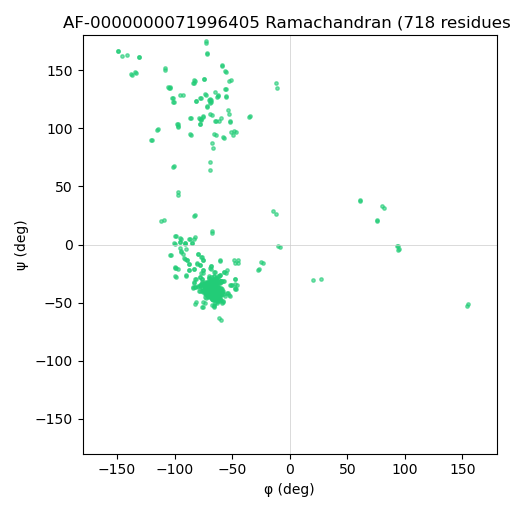.94 233 GLY B N 1
ATOM 4770 C CA . GLY B 1 233 ? 9.789 7.723 -1.689 1 93.94 233 GLY B CA 1
ATOM 4771 C C . GLY B 1 233 ? 10.188 9.188 -1.626 1 93.94 233 GLY B C 1
ATOM 4772 O O . GLY B 1 233 ? 9.328 10.062 -1.595 1 93.94 233 GLY B O 1
ATOM 4773 N N . TYR B 1 234 ? 11.469 9.383 -1.593 1 93.62 234 TYR B N 1
ATOM 4774 C CA . TYR B 1 234 ? 11.945 10.758 -1.643 1 93.62 234 TYR B CA 1
ATOM 4775 C C . TYR B 1 234 ? 11.484 11.445 -2.92 1 93.62 234 TYR B C 1
ATOM 4777 O O . TYR B 1 234 ? 11.078 12.609 -2.893 1 93.62 234 TYR B O 1
ATOM 4785 N N . PHE B 1 235 ? 11.531 10.734 -3.926 1 95.19 235 PHE B N 1
ATOM 4786 C CA . PHE B 1 235 ? 11.133 11.266 -5.223 1 95.19 235 PHE B CA 1
ATOM 4787 C C . PHE B 1 235 ? 9.656 11.648 -5.211 1 95.19 235 PHE B C 1
ATOM 4789 O O . PHE B 1 235 ? 9.289 12.75 -5.625 1 95.19 235 PHE B O 1
ATOM 4796 N N . LEU B 1 236 ? 8.828 10.781 -4.688 1 93.69 236 LEU B N 1
ATOM 4797 C CA . LEU B 1 236 ? 7.398 11.039 -4.625 1 93.69 236 LEU B CA 1
ATOM 4798 C C . LEU B 1 236 ? 7.098 12.227 -3.709 1 93.69 236 LEU B C 1
ATOM 4800 O O . LEU B 1 236 ? 6.211 13.031 -4 1 93.69 236 LEU B O 1
ATOM 4804 N N . SER B 1 237 ? 7.816 12.312 -2.611 1 90.88 237 SER B N 1
ATOM 4805 C CA . SER B 1 237 ? 7.609 13.383 -1.641 1 90.88 237 SER B CA 1
ATOM 4806 C C . SER B 1 237 ? 7.98 14.734 -2.229 1 90.88 237 SER B C 1
ATOM 4808 O O . SER B 1 237 ? 7.406 15.758 -1.849 1 90.88 237 SER B O 1
ATOM 4810 N N . CYS B 1 238 ? 8.914 14.75 -3.086 1 89.62 238 CYS B N 1
ATOM 4811 C CA . CYS B 1 238 ? 9.352 16.016 -3.682 1 89.62 238 CYS B CA 1
ATOM 4812 C C . CYS B 1 238 ? 8.438 16.422 -4.832 1 89.62 238 CYS B C 1
ATOM 4814 O O . CYS B 1 238 ? 8.266 17.609 -5.105 1 89.62 238 CYS B O 1
ATOM 4816 N N . VAL B 1 239 ? 7.871 15.453 -5.477 1 89.5 239 VAL B N 1
ATOM 4817 C CA . VAL B 1 239 ? 6.996 15.734 -6.613 1 89.5 239 VAL B CA 1
ATOM 4818 C C . VAL B 1 239 ? 5.617 16.156 -6.109 1 89.5 239 VAL B C 1
ATOM 4820 O O . VAL B 1 239 ? 4.965 17 -6.711 1 89.5 239 VAL B O 1
ATOM 4823 N N . ALA B 1 240 ? 5.191 15.547 -5.035 1 88.06 240 ALA B N 1
ATOM 4824 C CA . ALA B 1 240 ? 3.867 15.836 -4.492 1 88.06 240 ALA B CA 1
ATOM 4825 C C . ALA B 1 240 ? 3.893 17.078 -3.613 1 88.06 240 ALA B C 1
ATOM 4827 O O . ALA B 1 240 ? 4.82 17.281 -2.822 1 88.06 240 ALA B O 1
ATOM 4828 N N . PRO B 1 241 ? 2.871 17.875 -3.746 1 84.06 241 PRO B N 1
ATOM 4829 C CA . PRO B 1 241 ? 2.832 19.109 -2.951 1 84.06 241 PRO B CA 1
ATOM 4830 C C . PRO B 1 241 ? 2.416 18.859 -1.504 1 84.06 241 PRO B C 1
ATOM 4832 O O . PRO B 1 241 ? 2.805 19.609 -0.609 1 84.06 241 PRO B O 1
ATOM 4835 N N . THR B 1 242 ? 1.639 17.828 -1.309 1 83.69 242 THR B N 1
ATOM 4836 C CA . THR B 1 242 ? 1.164 17.531 0.04 1 83.69 242 THR B CA 1
ATOM 4837 C C . THR B 1 242 ? 1.376 16.062 0.383 1 83.69 242 THR B C 1
ATOM 4839 O O . THR B 1 242 ? 1.604 15.242 -0.506 1 83.69 242 THR B O 1
ATOM 4842 N N . LEU B 1 243 ? 1.341 15.812 1.642 1 84.25 243 LEU B N 1
ATOM 4843 C CA . LEU B 1 243 ? 1.488 14.453 2.137 1 84.25 243 LEU B CA 1
ATOM 4844 C C . LEU B 1 243 ? 0.376 13.555 1.599 1 84.25 243 LEU B C 1
ATOM 4846 O O . LEU B 1 243 ? 0.629 12.414 1.2 1 84.25 243 LEU B O 1
ATOM 4850 N N . SER B 1 244 ? -0.841 14.07 1.523 1 81.94 244 SER B N 1
ATOM 4851 C CA . SER B 1 244 ? -1.99 13.289 1.081 1 81.94 244 SER B CA 1
ATOM 4852 C C . SER B 1 244 ? -1.832 12.844 -0.369 1 81.94 244 SER B C 1
ATOM 4854 O O . SER B 1 244 ? -2.105 11.688 -0.703 1 81.94 244 SER B O 1
ATOM 4856 N N . ILE B 1 245 ? -1.286 13.734 -1.143 1 84.12 245 ILE B N 1
ATOM 4857 C CA . ILE B 1 245 ? -1.111 13.422 -2.557 1 84.12 245 ILE B CA 1
ATOM 4858 C C . ILE B 1 245 ? 0.043 12.438 -2.727 1 84.12 245 ILE B C 1
ATOM 4860 O O . ILE B 1 245 ? -0.016 11.539 -3.57 1 84.12 245 ILE B O 1
ATOM 4864 N N . ALA B 1 246 ? 1.075 12.664 -1.937 1 87.94 246 ALA B N 1
ATOM 4865 C CA . ALA B 1 246 ? 2.215 11.75 -2.006 1 87.94 246 ALA B CA 1
ATOM 4866 C C . ALA B 1 246 ? 1.794 10.32 -1.675 1 87.94 246 ALA B C 1
ATOM 4868 O O . ALA B 1 246 ? 2.184 9.375 -2.365 1 87.94 246 ALA B O 1
ATOM 4869 N N . VAL B 1 247 ? 0.995 10.148 -0.736 1 84.38 247 VAL B N 1
ATOM 4870 C CA . VAL B 1 247 ? 0.547 8.828 -0.297 1 84.38 247 VAL B CA 1
ATOM 4871 C C . VAL B 1 247 ? -0.398 8.227 -1.338 1 84.38 247 VAL B C 1
ATOM 4873 O O . VAL B 1 247 ? -0.349 7.027 -1.612 1 84.38 247 VAL B O 1
ATOM 4876 N N . LEU B 1 248 ? -1.186 9.039 -1.945 1 81.06 248 LEU B N 1
ATOM 4877 C CA . LEU B 1 248 ? -2.127 8.578 -2.963 1 81.06 248 LEU B CA 1
ATOM 4878 C C . LEU B 1 248 ? -1.388 8.047 -4.184 1 81.06 248 LEU B C 1
ATOM 4880 O O . LEU B 1 248 ? -1.874 7.133 -4.855 1 81.06 248 LEU B O 1
ATOM 4884 N N . LEU B 1 249 ? -0.239 8.547 -4.363 1 87 249 LEU B N 1
ATOM 4885 C CA . LEU B 1 249 ? 0.521 8.141 -5.539 1 87 249 LEU B CA 1
ATOM 4886 C C . LEU B 1 249 ? 1.338 6.883 -5.246 1 87 249 LEU B C 1
ATOM 4888 O O . LEU B 1 249 ? 1.796 6.207 -6.172 1 87 249 LEU B O 1
ATOM 4892 N N . MET B 1 250 ? 1.488 6.609 -3.992 1 88.44 250 MET B N 1
ATOM 4893 C CA . MET B 1 250 ? 2.338 5.488 -3.594 1 88.44 250 MET B CA 1
ATOM 4894 C C . MET B 1 250 ? 1.749 4.164 -4.062 1 88.44 250 MET B C 1
ATOM 4896 O O . MET B 1 250 ? 2.439 3.363 -4.695 1 88.44 250 MET B O 1
ATOM 4900 N N . ALA B 1 251 ? 0.514 3.98 -3.844 1 83.12 251 ALA B N 1
ATOM 4901 C CA . ALA B 1 251 ? -0.107 2.68 -4.082 1 83.12 251 ALA B CA 1
ATOM 4902 C C . ALA B 1 251 ? -0.138 2.354 -5.574 1 83.12 251 ALA B C 1
ATOM 4904 O O . ALA B 1 251 ? 0.299 1.277 -5.988 1 83.12 251 ALA B O 1
ATOM 4905 N N . PRO B 1 252 ? -0.568 3.303 -6.41 1 85.62 252 PRO B N 1
ATOM 4906 C CA . PRO B 1 252 ? -0.563 2.99 -7.84 1 85.62 252 PRO B CA 1
ATOM 4907 C C . PRO B 1 252 ? 0.838 2.709 -8.375 1 85.62 252 PRO B C 1
ATOM 4909 O O . PRO B 1 252 ? 1.007 1.862 -9.258 1 85.62 252 PRO B O 1
ATOM 4912 N N . SER B 1 253 ? 1.771 3.459 -7.887 1 89.5 253 SER B N 1
ATOM 4913 C CA . SER B 1 253 ? 3.141 3.223 -8.328 1 89.5 253 SER B CA 1
ATOM 4914 C C . SER B 1 253 ? 3.617 1.831 -7.93 1 89.5 253 SER B C 1
ATOM 4916 O O . SER B 1 253 ? 4.246 1.132 -8.727 1 89.5 253 SER B O 1
ATOM 4918 N N . LEU B 1 254 ? 3.285 1.402 -6.742 1 90.31 254 LEU B N 1
ATOM 4919 C CA . LEU B 1 254 ? 3.721 0.099 -6.254 1 90.31 254 LEU B CA 1
ATOM 4920 C C . LEU B 1 254 ? 3.01 -1.025 -7 1 90.31 254 LEU B C 1
ATOM 4922 O O . LEU B 1 254 ? 3.611 -2.064 -7.281 1 90.31 254 LEU B O 1
ATOM 4926 N N . ILE B 1 255 ? 1.778 -0.796 -7.289 1 87 255 ILE B N 1
ATOM 4927 C CA . ILE B 1 255 ? 1.025 -1.792 -8.047 1 87 255 ILE B CA 1
ATOM 4928 C C . ILE B 1 255 ? 1.636 -1.956 -9.43 1 87 255 ILE B C 1
ATOM 4930 O O . ILE B 1 255 ? 1.841 -3.078 -9.898 1 87 255 ILE B O 1
ATOM 4934 N N . LEU B 1 256 ? 1.985 -0.866 -10.008 1 86.31 256 LEU B N 1
ATOM 4935 C CA . LEU B 1 256 ? 2.576 -0.892 -11.336 1 86.31 256 LEU B CA 1
ATOM 4936 C C . LEU B 1 256 ? 3.924 -1.604 -11.32 1 86.31 256 LEU B C 1
ATOM 4938 O O . LEU B 1 256 ? 4.191 -2.455 -12.172 1 86.31 256 LEU B O 1
ATOM 4942 N N . PHE B 1 257 ? 4.703 -1.304 -10.336 1 91.12 257 PHE B N 1
ATOM 4943 C CA . PHE B 1 257 ? 6.023 -1.915 -10.25 1 91.12 257 PHE B CA 1
ATOM 4944 C C . PHE B 1 257 ? 5.91 -3.396 -9.906 1 91.12 257 PHE B C 1
ATOM 4946 O O . PHE B 1 257 ? 6.715 -4.207 -10.375 1 91.12 257 PHE B O 1
ATOM 4953 N N . SER B 1 258 ? 4.953 -3.736 -9.086 1 90.06 258 SER B N 1
ATOM 4954 C CA . SER B 1 258 ? 4.77 -5.137 -8.719 1 90.06 258 SER B CA 1
ATOM 4955 C C . SER B 1 258 ? 4.277 -5.961 -9.898 1 90.06 258 SER B C 1
ATOM 4957 O O . SER B 1 258 ? 4.613 -7.141 -10.031 1 90.06 258 SER B O 1
ATOM 4959 N N . LEU B 1 259 ? 3.553 -5.305 -10.758 1 85.31 259 LEU B N 1
ATOM 4960 C CA . LEU B 1 259 ? 3.012 -5.988 -11.93 1 85.31 259 LEU B CA 1
ATOM 4961 C C . LEU B 1 259 ? 4.125 -6.348 -12.906 1 85.31 259 LEU B C 1
ATOM 4963 O O . LEU B 1 259 ? 4.09 -7.414 -13.531 1 85.31 259 LEU B O 1
ATOM 4967 N N . LEU B 1 260 ? 5.02 -5.555 -12.945 1 83.62 260 LEU B N 1
ATOM 4968 C CA . LEU B 1 260 ? 6.078 -5.738 -13.93 1 83.62 260 LEU B CA 1
ATOM 4969 C C . LEU B 1 260 ? 7.145 -6.691 -13.406 1 83.62 260 LEU B C 1
ATOM 4971 O O . LEU B 1 260 ? 8.117 -6.984 -14.109 1 83.62 260 LEU B O 1
ATOM 4975 N N . SER B 1 261 ? 6.945 -7.211 -12.203 1 84.56 261 SER B N 1
ATOM 4976 C CA . SER B 1 261 ? 7.945 -8.07 -11.586 1 84.56 261 SER B CA 1
ATOM 4977 C C . SER B 1 261 ? 7.852 -9.5 -12.117 1 84.56 261 SER B C 1
ATOM 4979 O O . SER B 1 261 ? 8.797 -10.281 -11.977 1 84.56 261 SER B O 1
ATOM 4981 N N . GLY B 1 262 ? 6.75 -9.93 -12.797 1 76.38 262 GLY B N 1
ATOM 4982 C CA . GLY B 1 262 ? 6.586 -11.281 -13.32 1 76.38 262 GLY B CA 1
ATOM 4983 C C . GLY B 1 262 ? 5.852 -12.203 -12.375 1 76.38 262 GLY B C 1
ATOM 4984 O O . GLY B 1 262 ? 5.625 -13.375 -12.688 1 76.38 262 GLY B O 1
ATOM 4985 N N . PHE B 1 263 ? 5.539 -11.727 -11.188 1 83.12 263 PHE B N 1
ATOM 4986 C CA . PHE B 1 263 ? 4.816 -12.57 -10.242 1 83.12 263 PHE B CA 1
ATOM 4987 C C . PHE B 1 263 ? 3.342 -12.664 -10.617 1 83.12 263 PHE B C 1
ATOM 4989 O O . PHE B 1 263 ? 2.707 -13.703 -10.406 1 83.12 263 PHE B O 1
ATOM 4996 N N . TYR B 1 264 ? 2.871 -11.586 -11.188 1 83.31 264 TYR B N 1
ATOM 4997 C CA . TYR B 1 264 ? 1.446 -11.555 -11.492 1 83.31 264 TYR B CA 1
ATOM 4998 C C . TYR B 1 264 ? 1.194 -11.898 -12.953 1 83.31 264 TYR B C 1
ATOM 5000 O O . TYR B 1 264 ? 0.06 -12.188 -13.344 1 83.31 264 TYR B O 1
ATOM 5008 N N . ILE B 1 265 ? 2.189 -11.758 -13.719 1 77.44 265 ILE B N 1
ATOM 5009 C CA . ILE B 1 265 ? 2.061 -11.984 -15.156 1 77.44 265 ILE B CA 1
ATOM 5010 C C . ILE B 1 265 ? 3.279 -12.75 -15.664 1 77.44 265 ILE B C 1
ATOM 5012 O O . ILE B 1 265 ? 4.375 -12.625 -15.117 1 77.44 265 ILE B O 1
ATOM 5016 N N . ASN B 1 266 ? 3.025 -13.539 -16.609 1 73.88 266 ASN B N 1
ATOM 5017 C CA . ASN B 1 266 ? 4.152 -14.188 -17.281 1 73.88 266 ASN B CA 1
ATOM 5018 C C . ASN B 1 266 ? 4.98 -13.188 -18.078 1 73.88 266 ASN B C 1
ATOM 5020 O O . ASN B 1 266 ? 4.434 -12.422 -18.875 1 73.88 266 ASN B O 1
ATOM 5024 N N . LEU B 1 267 ? 6.266 -13.133 -17.781 1 72.06 267 LEU B N 1
ATOM 5025 C CA . LEU B 1 267 ? 7.172 -12.164 -18.391 1 72.06 267 LEU B CA 1
ATOM 5026 C C . LEU B 1 267 ? 7.164 -12.289 -19.922 1 72.06 267 LEU B C 1
ATOM 5028 O O . LEU B 1 267 ? 7.406 -11.312 -20.625 1 72.06 267 LEU B O 1
ATOM 5032 N N . ARG B 1 268 ? 6.793 -13.453 -20.422 1 71.62 268 ARG B N 1
ATOM 5033 C CA . ARG B 1 268 ? 6.793 -13.656 -21.859 1 71.62 268 ARG B CA 1
ATOM 5034 C C . ARG B 1 268 ? 5.605 -12.961 -22.516 1 71.62 268 ARG B C 1
ATOM 5036 O O . ARG B 1 268 ? 5.66 -12.602 -23.688 1 71.62 268 ARG B O 1
ATOM 5043 N N . SER B 1 269 ? 4.551 -12.688 -21.719 1 70.31 269 SER B N 1
ATOM 5044 C CA . SER B 1 269 ? 3.324 -12.102 -22.25 1 70.31 269 SER B CA 1
ATOM 5045 C C . SER B 1 269 ? 3.32 -10.586 -22.109 1 70.31 269 SER B C 1
ATOM 5047 O O . SER B 1 269 ? 2.342 -9.93 -22.453 1 70.31 269 SER B O 1
ATOM 5049 N N . ILE B 1 270 ? 4.438 -10.047 -21.625 1 73.62 270 ILE B N 1
ATOM 5050 C CA . ILE B 1 270 ? 4.48 -8.602 -21.438 1 73.62 270 ILE B CA 1
ATOM 5051 C C . ILE B 1 270 ? 4.781 -7.922 -22.766 1 73.62 270 ILE B C 1
ATOM 5053 O O . ILE B 1 270 ? 5.75 -8.266 -23.438 1 73.62 270 ILE B O 1
ATOM 5057 N N . PRO B 1 271 ? 3.85 -7.051 -23.062 1 74.94 271 PRO B N 1
ATOM 5058 C CA . PRO B 1 271 ? 4.094 -6.32 -24.312 1 74.94 271 PRO B CA 1
ATOM 5059 C C . PRO B 1 271 ? 5.414 -5.551 -24.297 1 74.94 271 PRO B C 1
ATOM 5061 O O . PRO B 1 271 ? 5.902 -5.18 -23.234 1 74.94 271 PRO B O 1
ATOM 5064 N N . LEU B 1 272 ? 5.977 -5.328 -25.422 1 73.44 272 LEU B N 1
ATOM 5065 C CA . LEU B 1 272 ? 7.293 -4.723 -25.609 1 73.44 272 LEU B CA 1
ATOM 5066 C C . LEU B 1 272 ? 7.332 -3.312 -25.031 1 73.44 272 LEU B C 1
ATOM 5068 O O . LEU B 1 272 ? 8.344 -2.895 -24.469 1 73.44 272 LEU B O 1
ATOM 5072 N N . ILE B 1 273 ? 6.266 -2.611 -25.078 1 71.44 273 ILE B N 1
ATOM 5073 C CA . ILE B 1 273 ? 6.227 -1.235 -24.609 1 71.44 273 ILE B CA 1
ATOM 5074 C C . ILE B 1 273 ? 6.453 -1.212 -23.094 1 71.44 273 ILE B C 1
ATOM 5076 O O . ILE B 1 273 ? 7.105 -0.305 -22.562 1 71.44 273 ILE B O 1
ATOM 5080 N N . MET B 1 274 ? 6.027 -2.27 -22.438 1 77 274 MET B N 1
ATOM 5081 C CA . MET B 1 274 ? 6.102 -2.279 -20.984 1 77 274 MET B CA 1
ATOM 5082 C C . MET B 1 274 ? 7.418 -2.887 -20.516 1 77 274 MET B C 1
ATOM 5084 O O . MET B 1 274 ? 7.793 -2.736 -19.344 1 77 274 MET B O 1
ATOM 5088 N N . LYS B 1 275 ? 8.094 -3.475 -21.422 1 77.06 275 LYS B N 1
ATOM 5089 C CA . LYS B 1 275 ? 9.391 -4.039 -21.062 1 77.06 275 LYS B CA 1
ATOM 5090 C C . LYS B 1 275 ? 10.375 -2.943 -20.672 1 77.06 275 LYS B C 1
ATOM 5092 O O . LYS B 1 275 ? 11.203 -3.129 -19.781 1 77.06 275 LYS B O 1
ATOM 5097 N N . GLY B 1 276 ? 10.242 -1.801 -21.359 1 76.62 276 GLY B N 1
ATOM 5098 C CA . GLY B 1 276 ? 11.078 -0.671 -20.984 1 76.62 276 GLY B CA 1
ATOM 5099 C C . GLY B 1 276 ? 10.805 -0.159 -19.578 1 76.62 276 GLY B C 1
ATOM 5100 O O . GLY B 1 276 ? 11.734 0.158 -18.844 1 76.62 276 GLY B O 1
ATOM 5101 N N . PHE B 1 277 ? 9.617 -0.308 -19.109 1 81.56 277 PHE B N 1
ATOM 5102 C CA . PHE B 1 277 ? 9.234 0.175 -17.781 1 81.56 277 PHE B CA 1
ATOM 5103 C C . PHE B 1 277 ? 9.625 -0.832 -16.703 1 81.56 277 PHE B C 1
ATOM 5105 O O . PHE B 1 277 ? 9.789 -0.469 -15.539 1 81.56 277 PHE B O 1
ATOM 5112 N N . SER B 1 278 ? 9.797 -2.037 -17.188 1 83.38 278 SER B N 1
ATOM 5113 C CA . SER B 1 278 ? 10.164 -3.08 -16.234 1 83.38 278 SER B CA 1
ATOM 5114 C C . SER B 1 278 ? 11.578 -2.869 -15.711 1 83.38 278 SER B C 1
ATOM 5116 O O . SER B 1 278 ? 11.891 -3.277 -14.586 1 83.38 278 SER B O 1
ATOM 5118 N N . HIS B 1 279 ? 12.383 -2.092 -16.469 1 85.94 279 HIS B N 1
ATOM 5119 C CA . HIS B 1 279 ? 13.758 -1.85 -16.047 1 85.94 279 HIS B CA 1
ATOM 5120 C C . HIS B 1 279 ? 13.82 -0.776 -14.961 1 85.94 279 HIS B C 1
ATOM 5122 O O . HIS B 1 279 ? 14.828 -0.647 -14.266 1 85.94 279 HIS B O 1
ATOM 5128 N N . LEU B 1 280 ? 12.719 -0.198 -14.758 1 89.94 280 LEU B N 1
ATOM 5129 C CA . LEU B 1 280 ? 12.68 0.844 -13.742 1 89.94 280 LEU B CA 1
ATOM 5130 C C . LEU B 1 280 ? 12.086 0.31 -12.438 1 89.94 280 LEU B C 1
ATOM 5132 O O . LEU B 1 280 ? 12.031 1.027 -11.438 1 89.94 280 LEU B O 1
ATOM 5136 N N . SER B 1 281 ? 11.766 -0.939 -12.469 1 92.12 281 SER B N 1
ATOM 5137 C CA . SER B 1 281 ? 11.125 -1.518 -11.297 1 92.12 281 SER B CA 1
ATOM 5138 C C . SER B 1 281 ? 12.117 -2.326 -10.469 1 92.12 281 SER B C 1
ATOM 5140 O O . SER B 1 281 ? 12.75 -3.252 -10.977 1 92.12 281 SER B O 1
ATOM 5142 N N . TRP B 1 282 ? 12.266 -1.961 -9.18 1 95.81 282 TRP B N 1
ATOM 5143 C CA . TRP B 1 282 ? 13.148 -2.717 -8.297 1 95.81 282 TRP B CA 1
ATOM 5144 C C . TRP B 1 282 ? 12.5 -4.035 -7.879 1 95.81 282 TRP B C 1
ATOM 5146 O O . TRP B 1 282 ? 13.18 -4.938 -7.391 1 95.81 282 TRP B O 1
ATOM 5156 N N . TYR B 1 283 ? 11.156 -4.156 -8.133 1 93.94 283 TYR B N 1
ATOM 5157 C CA . TYR B 1 283 ? 10.453 -5.414 -7.883 1 93.94 283 TYR B CA 1
ATOM 5158 C C . TYR B 1 283 ? 10.977 -6.52 -8.797 1 93.94 283 TYR B C 1
ATOM 5160 O O . TYR B 1 283 ? 11.109 -7.668 -8.367 1 93.94 283 TYR B O 1
ATOM 5168 N N . THR B 1 284 ? 11.258 -6.113 -10.031 1 90.69 284 THR B N 1
ATOM 5169 C CA . THR B 1 284 ? 11.695 -7.086 -11.023 1 90.69 284 THR B CA 1
ATOM 5170 C C . THR B 1 284 ? 13.062 -7.66 -10.656 1 90.69 284 THR B C 1
ATOM 5172 O O . THR B 1 284 ? 13.242 -8.875 -10.617 1 90.69 284 THR B O 1
ATOM 5175 N N . TYR B 1 285 ? 13.953 -6.801 -10.289 1 92.69 285 TYR B N 1
ATOM 5176 C CA . TYR B 1 285 ? 15.305 -7.234 -9.969 1 92.69 285 TYR B CA 1
ATOM 5177 C C . TYR B 1 285 ? 15.344 -7.965 -8.633 1 92.69 285 TYR B C 1
ATOM 5179 O O . TYR B 1 285 ? 16.047 -8.969 -8.484 1 92.69 285 TYR B O 1
ATOM 5187 N N . GLY B 1 286 ? 14.617 -7.434 -7.688 1 93.56 286 GLY B N 1
ATOM 5188 C CA . GLY B 1 286 ? 14.57 -8.094 -6.395 1 93.56 286 GLY B CA 1
ATOM 5189 C C . GLY B 1 286 ? 13.992 -9.492 -6.457 1 93.56 286 GLY B C 1
ATOM 5190 O O . GLY B 1 286 ? 14.508 -10.414 -5.828 1 93.56 286 GLY B O 1
ATOM 5191 N N . ASN B 1 287 ? 12.906 -9.633 -7.242 1 91.88 287 ASN B N 1
ATOM 5192 C CA . ASN B 1 287 ? 12.273 -10.938 -7.379 1 91.88 287 ASN B CA 1
ATOM 5193 C C . ASN B 1 287 ? 13.195 -11.938 -8.055 1 91.88 287 ASN B C 1
ATOM 5195 O O . ASN B 1 287 ? 13.281 -13.094 -7.637 1 91.88 287 ASN B O 1
ATOM 5199 N N . GLU B 1 288 ? 13.859 -11.531 -9.055 1 91.12 288 GLU B N 1
ATOM 5200 C CA . GLU B 1 288 ? 14.773 -12.422 -9.773 1 91.12 288 GLU B CA 1
ATOM 5201 C C . GLU B 1 288 ? 15.922 -12.867 -8.875 1 91.12 288 GLU B C 1
ATOM 5203 O O . GLU B 1 288 ? 16.25 -14.055 -8.828 1 91.12 288 GLU B O 1
ATOM 5208 N N . ILE B 1 289 ? 16.5 -11.969 -8.141 1 93.56 289 ILE B N 1
ATOM 5209 C CA . ILE B 1 289 ? 17.641 -12.297 -7.293 1 93.56 289 ILE B CA 1
ATOM 5210 C C . ILE B 1 289 ? 17.219 -13.273 -6.199 1 93.56 289 ILE B C 1
ATOM 5212 O O . ILE B 1 289 ? 17.891 -14.273 -5.949 1 93.56 289 ILE B O 1
ATOM 5216 N N . LEU B 1 290 ? 16.125 -13.016 -5.57 1 92.38 290 LEU B N 1
ATOM 5217 C CA . LEU B 1 290 ? 15.688 -13.836 -4.441 1 92.38 290 LEU B CA 1
ATOM 5218 C C . LEU B 1 290 ? 15.281 -15.227 -4.906 1 92.38 290 LEU B C 1
ATOM 5220 O O . LEU B 1 290 ? 15.555 -16.219 -4.227 1 92.38 290 LEU B O 1
ATOM 5224 N N . LEU B 1 291 ? 14.633 -15.305 -6.055 1 90.06 291 LEU B N 1
ATOM 5225 C CA . LEU B 1 291 ? 14.211 -16.609 -6.555 1 90.06 291 LEU B CA 1
ATOM 5226 C C . LEU B 1 291 ? 15.414 -17.422 -7.039 1 90.06 291 LEU B C 1
ATOM 5228 O O . LEU B 1 291 ? 15.469 -18.641 -6.836 1 90.06 291 LEU B O 1
ATOM 5232 N N . VAL B 1 292 ? 16.328 -16.75 -7.711 1 89.5 292 VAL B N 1
ATOM 5233 C CA . VAL B 1 292 ? 17.531 -17.453 -8.148 1 89.5 292 VAL B CA 1
ATOM 5234 C C . VAL B 1 292 ? 18.328 -17.922 -6.934 1 89.5 292 VAL B C 1
ATOM 5236 O O . VAL B 1 292 ? 18.875 -19.031 -6.934 1 89.5 292 VAL B O 1
ATOM 5239 N N . ASN B 1 293 ? 18.391 -17.078 -5.926 1 89 293 ASN B N 1
ATOM 5240 C CA . ASN B 1 293 ? 19.094 -17.438 -4.695 1 89 293 ASN B CA 1
ATOM 5241 C C . ASN B 1 293 ? 18.438 -18.625 -4.004 1 89 293 ASN B C 1
ATOM 5243 O O . ASN B 1 293 ? 19.125 -19.469 -3.422 1 89 293 ASN B O 1
ATOM 5247 N N . GLN B 1 294 ? 17.172 -18.781 -4.094 1 86.56 294 GLN B N 1
ATOM 5248 C CA . GLN B 1 294 ? 16.438 -19.828 -3.395 1 86.56 294 GLN B CA 1
ATOM 5249 C C . GLN B 1 294 ? 16.469 -21.141 -4.172 1 86.56 294 GLN B C 1
ATOM 5251 O O . GLN B 1 294 ? 16.594 -22.219 -3.578 1 86.56 294 GLN B O 1
ATOM 5256 N N . TRP B 1 295 ? 16.406 -21.078 -5.449 1 85.25 295 TRP B N 1
ATOM 5257 C CA . TRP B 1 295 ? 16.172 -22.312 -6.207 1 85.25 295 TRP B CA 1
ATOM 5258 C C . TRP B 1 295 ? 17.453 -22.812 -6.852 1 85.25 295 TRP B C 1
ATOM 5260 O O . TRP B 1 295 ? 17.516 -23.953 -7.32 1 85.25 295 TRP B O 1
ATOM 5270 N N . THR B 1 296 ? 18.406 -21.984 -6.77 1 82.81 296 THR B N 1
ATOM 5271 C CA . THR B 1 296 ? 19.656 -22.469 -7.34 1 82.81 296 THR B CA 1
ATOM 5272 C C . THR B 1 296 ? 20.234 -23.609 -6.5 1 82.81 296 THR B C 1
ATOM 5274 O O . THR B 1 296 ? 20.344 -23.484 -5.277 1 82.81 296 THR B O 1
ATOM 5277 N N . GLY B 1 297 ? 20.438 -24.703 -7.062 1 74.25 297 GLY B N 1
ATOM 5278 C CA . GLY B 1 297 ? 21.094 -25.828 -6.414 1 74.25 297 GLY B CA 1
ATOM 5279 C C . GLY B 1 297 ? 20.109 -26.797 -5.777 1 74.25 297 GLY B C 1
ATOM 5280 O O . GLY B 1 297 ? 20.516 -27.75 -5.117 1 74.25 297 GLY B O 1
ATOM 5281 N N . VAL B 1 298 ? 18.781 -26.469 -5.875 1 74.75 298 VAL B N 1
ATOM 5282 C CA . VAL B 1 298 ? 17.781 -27.359 -5.281 1 74.75 298 VAL B CA 1
ATOM 5283 C C . VAL B 1 298 ? 17.422 -28.469 -6.277 1 74.75 298 VAL B C 1
ATOM 5285 O O . VAL B 1 298 ? 17 -28.188 -7.395 1 74.75 298 VAL B O 1
ATOM 5288 N N . SER B 1 299 ? 17.781 -29.625 -6.094 1 68.25 299 SER B N 1
ATOM 5289 C CA . SER B 1 299 ? 17.594 -30.719 -7.047 1 68.25 299 SER B CA 1
ATOM 5290 C C . SER B 1 299 ? 16.375 -31.562 -6.688 1 68.25 299 SER B C 1
ATOM 5292 O O . SER B 1 299 ? 15.773 -32.219 -7.555 1 68.25 299 SER B O 1
ATOM 5294 N N . ASN B 1 300 ? 15.977 -31.656 -5.473 1 63.75 300 ASN B N 1
ATOM 5295 C CA . ASN B 1 300 ? 14.938 -32.656 -5.172 1 63.75 300 ASN B CA 1
ATOM 5296 C C . ASN B 1 300 ? 13.695 -31.984 -4.578 1 63.75 300 ASN B C 1
ATOM 5298 O O . ASN B 1 300 ? 13.656 -31.688 -3.383 1 63.75 300 ASN B O 1
ATOM 5302 N N . ILE B 1 301 ? 12.891 -31.656 -5.57 1 63.78 301 ILE B N 1
ATOM 5303 C CA . ILE B 1 301 ? 11.641 -31.094 -5.074 1 63.78 301 ILE B CA 1
ATOM 5304 C C . ILE B 1 301 ? 10.562 -32.188 -5.039 1 63.78 301 ILE B C 1
ATOM 5306 O O . ILE B 1 301 ? 10.25 -32.781 -6.07 1 63.78 301 ILE B O 1
ATOM 5310 N N . THR B 1 302 ? 10.297 -32.719 -3.889 1 62.94 302 THR B N 1
ATOM 5311 C CA . THR B 1 302 ? 9.203 -33.688 -3.744 1 62.94 302 THR B CA 1
ATOM 5312 C C . THR B 1 302 ? 7.859 -32.969 -3.697 1 62.94 302 THR B C 1
ATOM 5314 O O . THR B 1 302 ? 7.633 -32.125 -2.836 1 62.94 302 THR B O 1
ATOM 5317 N N . CYS B 1 303 ? 7.203 -33.062 -4.809 1 62.25 303 CYS B N 1
ATOM 5318 C CA . CYS B 1 303 ? 5.914 -32.406 -4.91 1 62.25 303 CYS B CA 1
ATOM 5319 C C . CYS B 1 303 ? 4.801 -33.25 -4.309 1 62.25 303 CYS B C 1
ATOM 5321 O O . CYS B 1 303 ? 4.934 -34.469 -4.195 1 62.25 303 CYS B O 1
ATOM 5323 N N . ALA B 1 304 ? 3.908 -32.688 -3.664 1 59.28 304 ALA B N 1
ATOM 5324 C CA . ALA B 1 304 ? 2.729 -33.375 -3.162 1 59.28 304 ALA B CA 1
ATOM 5325 C C . ALA B 1 304 ? 1.983 -34.094 -4.293 1 59.28 304 ALA B C 1
ATOM 5327 O O . ALA B 1 304 ? 1.97 -33.594 -5.43 1 59.28 304 ALA B O 1
ATOM 5328 N N . PRO B 1 305 ? 1.632 -35.312 -4.004 1 53.12 305 PRO B N 1
ATOM 5329 C CA . PRO B 1 305 ? 0.905 -36.094 -5.023 1 53.12 305 PRO B CA 1
ATOM 5330 C C . PRO B 1 305 ? -0.249 -35.312 -5.637 1 53.12 305 PRO B C 1
ATOM 5332 O O . PRO B 1 305 ? -0.589 -35.5 -6.805 1 53.12 305 PRO B O 1
ATOM 5335 N N . THR B 1 306 ? -0.783 -34.438 -4.824 1 49.84 306 THR B N 1
ATOM 5336 C CA . THR B 1 306 ? -1.942 -33.688 -5.324 1 49.84 306 THR B CA 1
ATOM 5337 C C . THR B 1 306 ? -1.513 -32.406 -5.996 1 49.84 306 THR B C 1
ATOM 5339 O O . THR B 1 306 ? -2.352 -31.641 -6.492 1 49.84 306 THR B O 1
ATOM 5342 N N . ALA B 1 307 ? -0.167 -32.312 -5.988 1 55.22 307 ALA B N 1
ATOM 5343 C CA . ALA B 1 307 ? 0.318 -31.047 -6.504 1 55.22 307 ALA B CA 1
ATOM 5344 C C . ALA B 1 307 ? 0.286 -31.031 -8.031 1 55.22 307 ALA B C 1
ATOM 5346 O O . ALA B 1 307 ? 0.646 -32 -8.68 1 55.22 307 ALA B O 1
ATOM 5347 N N . ALA B 1 308 ? -0.541 -30.328 -8.492 1 51.91 308 ALA B N 1
ATOM 5348 C CA . ALA B 1 308 ? -0.708 -30.281 -9.938 1 51.91 308 ALA B CA 1
ATOM 5349 C C . ALA B 1 308 ? 0.62 -30.016 -10.641 1 51.91 308 ALA B C 1
ATOM 5351 O O . ALA B 1 308 ? 0.845 -30.453 -11.766 1 51.91 308 ALA B O 1
ATOM 5352 N N . ARG B 1 309 ? 1.491 -29.141 -9.914 1 56.41 309 ARG B N 1
ATOM 5353 C CA . ARG B 1 309 ? 2.734 -28.797 -10.602 1 56.41 309 ARG B CA 1
ATOM 5354 C C . ARG B 1 309 ? 3.941 -29.344 -9.852 1 56.41 309 ARG B C 1
ATOM 5356 O O . ARG B 1 309 ? 4.121 -29.078 -8.664 1 56.41 309 ARG B O 1
ATOM 5363 N N . CYS B 1 310 ? 4.359 -30.5 -10.398 1 60.91 310 CYS B N 1
ATOM 5364 C CA . CYS B 1 310 ? 5.578 -31 -9.766 1 60.91 310 CYS B CA 1
ATOM 5365 C C . CYS B 1 310 ? 6.809 -30.609 -10.57 1 60.91 310 CYS B C 1
ATOM 5367 O O . CYS B 1 310 ? 6.922 -30.953 -11.75 1 60.91 310 CYS B O 1
ATOM 5369 N N . TYR B 1 311 ? 7.523 -29.625 -10.086 1 64.81 311 TYR B N 1
ATOM 5370 C CA . TYR B 1 311 ? 8.766 -29.234 -10.742 1 64.81 311 TYR B CA 1
ATOM 5371 C C . TYR B 1 311 ? 9.891 -30.188 -10.398 1 64.81 311 TYR B C 1
ATOM 5373 O O . TYR B 1 311 ? 10.031 -30.609 -9.25 1 64.81 311 TYR B O 1
ATOM 5381 N N . PRO B 1 312 ? 10.508 -30.703 -11.445 1 67.25 312 PRO B N 1
ATOM 5382 C CA . PRO B 1 312 ? 11.609 -31.641 -11.164 1 67.25 312 PRO B CA 1
ATOM 5383 C C . PRO B 1 312 ? 12.742 -30.984 -10.383 1 67.25 312 PRO B C 1
ATOM 5385 O O . PRO B 1 312 ? 13.32 -31.609 -9.484 1 67.25 312 PRO B O 1
ATOM 5388 N N . ASP B 1 313 ? 13.117 -29.766 -10.75 1 72.88 313 ASP B N 1
ATOM 5389 C CA . ASP B 1 313 ? 14.242 -29.094 -10.102 1 72.88 313 ASP B CA 1
ATOM 5390 C C . ASP B 1 313 ? 14.039 -27.594 -10.086 1 72.88 313 ASP B C 1
ATOM 5392 O O . ASP B 1 313 ? 13.055 -27.078 -10.617 1 72.88 313 ASP B O 1
ATOM 5396 N N . GLY B 1 314 ? 14.844 -27.016 -9.312 1 76.31 314 GLY B N 1
ATOM 5397 C CA . GLY B 1 314 ? 14.805 -25.562 -9.18 1 76.31 314 GLY B CA 1
ATOM 5398 C C . GLY B 1 314 ? 15.047 -24.844 -10.492 1 76.31 314 GLY B C 1
ATOM 5399 O O . GLY B 1 314 ? 14.484 -23.766 -10.727 1 76.31 314 GLY B O 1
ATOM 5400 N N . ALA B 1 315 ? 15.852 -25.422 -11.367 1 75.62 315 ALA B N 1
ATOM 5401 C CA . ALA B 1 315 ? 16.141 -24.812 -12.664 1 75.62 315 ALA B CA 1
ATOM 5402 C C . ALA B 1 315 ? 14.883 -24.734 -13.531 1 75.62 315 ALA B C 1
ATOM 5404 O O . ALA B 1 315 ? 14.703 -23.797 -14.297 1 75.62 315 ALA B O 1
ATOM 5405 N N . ALA B 1 316 ? 14.039 -25.672 -13.328 1 73.44 316 ALA B N 1
ATOM 5406 C CA . ALA B 1 316 ? 12.789 -25.703 -14.094 1 73.44 316 ALA B CA 1
ATOM 5407 C C . ALA B 1 316 ? 11.852 -24.578 -13.656 1 73.44 316 ALA B C 1
ATOM 5409 O O . ALA B 1 316 ? 11.148 -24 -14.484 1 73.44 316 ALA B O 1
ATOM 5410 N N . ILE B 1 317 ? 11.984 -24.328 -12.43 1 73.31 317 ILE B N 1
ATOM 5411 C CA . ILE B 1 317 ? 11.156 -23.234 -11.898 1 73.31 317 ILE B CA 1
ATOM 5412 C C . ILE B 1 317 ? 11.641 -21.906 -12.453 1 73.31 317 ILE B C 1
ATOM 5414 O O . ILE B 1 317 ? 10.836 -21.078 -12.891 1 73.31 317 ILE B O 1
ATOM 5418 N N . LEU B 1 318 ? 12.906 -21.766 -12.523 1 76.5 318 LEU B N 1
ATOM 5419 C CA . LEU B 1 318 ? 13.484 -20.516 -12.992 1 76.5 318 LEU B CA 1
ATOM 5420 C C . LEU B 1 318 ? 13.258 -20.344 -14.492 1 76.5 318 LEU B C 1
ATOM 5422 O O . LEU B 1 318 ? 13.023 -19.219 -14.961 1 76.5 318 LEU B O 1
ATOM 5426 N N . GLU B 1 319 ? 13.281 -21.375 -15.203 1 74.44 319 GLU B N 1
ATOM 5427 C CA . GLU B 1 319 ? 13.055 -21.328 -16.641 1 74.44 319 GLU B CA 1
ATOM 5428 C C . GLU B 1 319 ? 11.602 -20.969 -16.953 1 74.44 319 GLU B C 1
ATOM 5430 O O . GLU B 1 319 ? 11.328 -20.234 -17.906 1 74.44 319 GLU B O 1
ATOM 5435 N N . GLN B 1 320 ? 10.734 -21.438 -16.062 1 71.81 320 GLN B N 1
ATOM 5436 C CA . GLN B 1 320 ? 9.32 -21.141 -16.266 1 71.81 320 GLN B CA 1
ATOM 5437 C C . GLN B 1 320 ? 9.031 -19.656 -16.031 1 71.81 320 GLN B C 1
ATOM 5439 O O . GLN B 1 320 ? 8.164 -19.078 -16.688 1 71.81 320 GLN B O 1
ATOM 5444 N N . LEU B 1 321 ? 9.836 -19.125 -15.227 1 72.69 321 LEU B N 1
ATOM 5445 C CA . LEU B 1 321 ? 9.633 -17.719 -14.906 1 72.69 321 LEU B CA 1
ATOM 5446 C C . LEU B 1 321 ? 10.508 -16.828 -15.781 1 72.69 321 LEU B C 1
ATOM 5448 O O . LEU B 1 321 ? 10.438 -15.602 -15.703 1 72.69 321 LEU B O 1
ATOM 5452 N N . ASN B 1 322 ? 11.258 -17.406 -16.688 1 72.5 322 ASN B N 1
ATOM 5453 C CA . ASN B 1 322 ? 12.148 -16.719 -17.609 1 72.5 322 ASN B CA 1
ATOM 5454 C C . ASN B 1 322 ? 13.227 -15.938 -16.859 1 72.5 322 ASN B C 1
ATOM 5456 O O . ASN B 1 322 ? 13.531 -14.797 -17.219 1 72.5 322 ASN B O 1
ATOM 5460 N N . PHE B 1 323 ? 13.656 -16.609 -15.789 1 75.62 323 PHE B N 1
ATOM 5461 C CA . PHE B 1 323 ? 14.766 -16.016 -15.047 1 75.62 323 PHE B CA 1
ATOM 5462 C C . PHE B 1 323 ? 16.062 -16.766 -15.312 1 75.62 323 PHE B C 1
ATOM 5464 O O . PHE B 1 323 ? 16.047 -17.969 -15.602 1 75.62 323 PHE B O 1
ATOM 5471 N N . SER B 1 324 ? 17.094 -15.945 -15.539 1 75.12 324 SER B N 1
ATOM 5472 C CA . SER B 1 324 ? 18.375 -16.578 -15.797 1 75.12 324 SER B CA 1
ATOM 5473 C C . SER B 1 324 ? 19.297 -16.484 -14.578 1 75.12 324 SER B C 1
ATOM 5475 O O . SER B 1 324 ? 19.297 -15.477 -13.875 1 75.12 324 SER B O 1
ATOM 5477 N N . GLU B 1 325 ? 19.891 -17.516 -14.281 1 76.12 325 GLU B N 1
ATOM 5478 C CA . GLU B 1 325 ? 20.828 -17.594 -13.164 1 76.12 325 GLU B CA 1
ATOM 5479 C C . GLU B 1 325 ? 22 -16.625 -13.367 1 76.12 325 GLU B C 1
ATOM 5481 O O . GLU B 1 325 ? 22.531 -16.078 -12.398 1 76.12 325 GLU B O 1
ATOM 5486 N N . ASP B 1 326 ? 22.297 -16.312 -14.547 1 70.38 326 ASP B N 1
ATOM 5487 C CA . ASP B 1 326 ? 23.484 -15.5 -14.828 1 70.38 326 ASP B CA 1
ATOM 5488 C C . ASP B 1 326 ? 23.188 -14.016 -14.656 1 70.38 326 ASP B C 1
ATOM 5490 O O . ASP B 1 326 ? 24.094 -13.188 -14.688 1 70.38 326 ASP B O 1
ATOM 5494 N N . GLY B 1 327 ? 22.078 -13.711 -14.234 1 81.75 327 GLY B N 1
ATOM 5495 C CA . GLY B 1 327 ? 21.734 -12.297 -14.25 1 81.75 327 GLY B CA 1
ATOM 5496 C C . GLY B 1 327 ? 21.672 -11.688 -12.859 1 81.75 327 GLY B C 1
ATOM 5497 O O . GLY B 1 327 ? 21.188 -10.562 -12.695 1 81.75 327 GLY B O 1
ATOM 5498 N N . VAL B 1 328 ? 22.359 -12.391 -11.891 1 86.31 328 VAL B N 1
ATOM 5499 C CA . VAL B 1 328 ? 22.219 -11.906 -10.523 1 86.31 328 VAL B CA 1
ATOM 5500 C C . VAL B 1 328 ? 23.109 -10.688 -10.305 1 86.31 328 VAL B C 1
ATOM 5502 O O . VAL B 1 328 ? 22.672 -9.695 -9.711 1 86.31 328 VAL B O 1
ATOM 5505 N N . VAL B 1 329 ? 24.281 -10.703 -10.844 1 89.12 329 VAL B N 1
ATOM 5506 C CA . VAL B 1 329 ? 25.203 -9.594 -10.672 1 89.12 329 VAL B CA 1
ATOM 5507 C C . VAL B 1 329 ? 24.688 -8.367 -11.422 1 89.12 329 VAL B C 1
ATOM 5509 O O . VAL B 1 329 ? 24.766 -7.242 -10.93 1 89.12 329 VAL B O 1
ATOM 5512 N N . ARG B 1 330 ? 24.203 -8.633 -12.555 1 91.31 330 ARG B N 1
ATOM 5513 C CA . ARG B 1 330 ? 23.609 -7.539 -13.328 1 91.31 330 ARG B CA 1
ATOM 5514 C C . ARG B 1 330 ? 22.406 -6.945 -12.617 1 91.31 330 ARG B C 1
ATOM 5516 O O . ARG B 1 330 ? 22.188 -5.734 -12.648 1 91.31 330 ARG B O 1
ATOM 5523 N N . ASP B 1 331 ? 21.688 -7.805 -11.93 1 93.31 331 ASP B N 1
ATOM 5524 C CA . ASP B 1 331 ? 20.516 -7.332 -11.203 1 93.31 331 ASP B CA 1
ATOM 5525 C C . ASP B 1 331 ? 20.922 -6.484 -10 1 93.31 331 ASP B C 1
ATOM 5527 O O . ASP B 1 331 ? 20.281 -5.473 -9.703 1 93.31 331 ASP B O 1
ATOM 5531 N N . PHE B 1 332 ? 22 -6.844 -9.352 1 94.44 332 PHE B N 1
ATOM 5532 C CA . PHE B 1 332 ? 22.5 -6.043 -8.234 1 94.44 332 PHE B CA 1
ATOM 5533 C C . PHE B 1 332 ? 22.984 -4.684 -8.719 1 94.44 332 PHE B C 1
ATOM 5535 O O . PHE B 1 332 ? 22.75 -3.664 -8.07 1 94.44 332 PHE B O 1
ATOM 5542 N N . ALA B 1 333 ? 23.578 -4.719 -9.852 1 94.69 333 ALA B N 1
ATOM 5543 C CA . ALA B 1 333 ? 24.062 -3.469 -10.422 1 94.69 333 ALA B CA 1
ATOM 5544 C C . ALA B 1 333 ? 22.906 -2.57 -10.836 1 94.69 333 ALA B C 1
ATOM 5546 O O . ALA B 1 333 ? 22.953 -1.352 -10.656 1 94.69 333 ALA B O 1
ATOM 5547 N N . SER B 1 334 ? 21.922 -3.203 -11.383 1 94.94 334 SER B N 1
ATOM 5548 C CA . SER B 1 334 ? 20.75 -2.432 -11.789 1 94.94 334 SER B CA 1
ATOM 5549 C C . SER B 1 334 ? 20.047 -1.826 -10.578 1 94.94 334 SER B C 1
ATOM 5551 O O . SER B 1 334 ? 19.547 -0.697 -10.648 1 94.94 334 SER B O 1
ATOM 5553 N N . LEU B 1 335 ? 19.984 -2.566 -9.5 1 96.06 335 LEU B N 1
ATOM 5554 C CA . LEU B 1 335 ? 19.406 -2.029 -8.281 1 96.06 335 LEU B CA 1
ATOM 5555 C C . LEU B 1 335 ? 20.203 -0.841 -7.766 1 96.06 335 LEU B C 1
ATOM 5557 O O . LEU B 1 335 ? 19.625 0.16 -7.328 1 96.06 335 LEU B O 1
ATOM 5561 N N . GLY B 1 336 ? 21.531 -0.986 -7.852 1 96.19 336 GLY B N 1
ATOM 5562 C CA . GLY B 1 336 ? 22.375 0.128 -7.465 1 96.19 336 GLY B CA 1
ATOM 5563 C C . GLY B 1 336 ? 22.172 1.366 -8.312 1 96.19 336 GLY B C 1
ATOM 5564 O O . GLY B 1 336 ? 22.109 2.48 -7.789 1 96.19 336 GLY B O 1
ATOM 5565 N N . CYS B 1 337 ? 22 1.134 -9.562 1 96.38 337 CYS B N 1
ATOM 5566 C CA . CYS B 1 337 ? 21.766 2.242 -10.477 1 96.38 337 CYS B CA 1
ATOM 5567 C C . CYS B 1 337 ? 20.406 2.895 -10.203 1 96.38 337 CYS B C 1
ATOM 5569 O O . CYS B 1 337 ? 20.281 4.117 -10.297 1 96.38 337 CYS B O 1
ATOM 5571 N N . LEU B 1 338 ? 19.469 2.1 -9.875 1 96.62 338 LEU B N 1
ATOM 5572 C CA . LEU B 1 338 ? 18.141 2.639 -9.57 1 96.62 338 LEU B CA 1
ATOM 5573 C C . LEU B 1 338 ? 18.172 3.471 -8.289 1 96.62 338 LEU B C 1
ATOM 5575 O O . LEU B 1 338 ? 17.5 4.504 -8.203 1 96.62 338 LEU B O 1
ATOM 5579 N N . ILE B 1 339 ? 18.922 3.045 -7.301 1 96.56 339 ILE B N 1
ATOM 5580 C CA . ILE B 1 339 ? 19.047 3.781 -6.047 1 96.56 339 ILE B CA 1
ATOM 5581 C C . ILE B 1 339 ? 19.609 5.172 -6.32 1 96.56 339 ILE B C 1
ATOM 5583 O O . ILE B 1 339 ? 19.047 6.18 -5.898 1 96.56 339 ILE B O 1
ATOM 5587 N N . VAL B 1 340 ? 20.625 5.172 -7.074 1 95.81 340 VAL B N 1
ATOM 5588 C CA . VAL B 1 340 ? 21.297 6.438 -7.355 1 95.81 340 VAL B CA 1
ATOM 5589 C C . VAL B 1 340 ? 20.453 7.273 -8.312 1 95.81 340 VAL B C 1
ATOM 5591 O O . VAL B 1 340 ? 20.328 8.492 -8.141 1 95.81 340 VAL B O 1
ATOM 5594 N N . GLY B 1 341 ? 19.875 6.625 -9.242 1 96.31 341 GLY B N 1
ATOM 5595 C CA . GLY B 1 341 ? 19.047 7.336 -10.203 1 96.31 341 GLY B CA 1
ATOM 5596 C C . GLY B 1 341 ? 17.859 8.023 -9.57 1 96.31 341 GLY B C 1
ATOM 5597 O O . GLY B 1 341 ? 17.625 9.219 -9.797 1 96.31 341 GLY B O 1
ATOM 5598 N N . TYR B 1 342 ? 17.125 7.328 -8.75 1 96.25 342 TYR B N 1
ATOM 5599 C CA . TYR B 1 342 ? 15.961 7.914 -8.094 1 96.25 342 TYR B CA 1
ATOM 5600 C C . TYR B 1 342 ? 16.375 8.977 -7.082 1 96.25 342 TYR B C 1
ATOM 5602 O O . TYR B 1 342 ? 15.672 9.961 -6.883 1 96.25 342 TYR B O 1
ATOM 5610 N N . ARG B 1 343 ? 17.5 8.773 -6.5 1 94.69 343 ARG B N 1
ATOM 5611 C CA . ARG B 1 343 ? 17.984 9.766 -5.547 1 94.69 343 ARG B CA 1
ATOM 5612 C C . ARG B 1 343 ? 18.375 11.062 -6.254 1 94.69 343 ARG B C 1
ATOM 5614 O O . ARG B 1 343 ? 18.094 12.148 -5.754 1 94.69 343 ARG B O 1
ATOM 5621 N N . LEU B 1 344 ? 18.953 10.914 -7.348 1 95.31 344 LEU B N 1
ATOM 5622 C CA . LEU B 1 344 ? 19.328 12.086 -8.117 1 95.31 344 LEU B CA 1
ATOM 5623 C C . LEU B 1 344 ? 18.109 12.82 -8.648 1 95.31 344 LEU B C 1
ATOM 5625 O O . LEU B 1 344 ? 18.062 14.055 -8.633 1 95.31 344 LEU B O 1
ATOM 5629 N N . LEU B 1 345 ? 17.156 12.078 -9.031 1 95.38 345 LEU B N 1
ATOM 5630 C CA . LEU B 1 345 ? 15.914 12.695 -9.484 1 95.38 345 LEU B CA 1
ATOM 5631 C C . LEU B 1 345 ? 15.211 13.414 -8.336 1 95.38 345 LEU B C 1
ATOM 5633 O O . LEU B 1 345 ? 14.672 14.508 -8.523 1 95.38 345 LEU B O 1
ATOM 5637 N N . ALA B 1 346 ? 15.203 12.75 -7.215 1 93.94 346 ALA B N 1
ATOM 5638 C CA . ALA B 1 346 ? 14.609 13.375 -6.035 1 93.94 346 ALA B CA 1
ATOM 5639 C C . ALA B 1 346 ? 15.305 14.68 -5.688 1 93.94 346 ALA B C 1
ATOM 5641 O O . ALA B 1 346 ? 14.656 15.688 -5.402 1 93.94 346 ALA B O 1
ATOM 5642 N N . TYR B 1 347 ? 16.531 14.688 -5.781 1 92.5 347 TYR B N 1
ATOM 5643 C CA . TYR B 1 347 ? 17.312 15.891 -5.48 1 92.5 347 TYR B CA 1
ATOM 5644 C C . TYR B 1 347 ? 17.016 16.984 -6.496 1 92.5 347 TYR B C 1
ATOM 5646 O O . TYR B 1 347 ? 16.875 18.156 -6.129 1 92.5 347 TYR B O 1
ATOM 5654 N N . LEU B 1 348 ? 16.922 16.625 -7.711 1 93.44 348 LEU B N 1
ATOM 5655 C CA . LEU B 1 348 ? 16.656 17.594 -8.766 1 93.44 348 LEU B CA 1
ATOM 5656 C C . LEU B 1 348 ? 15.305 18.266 -8.562 1 93.44 348 LEU B C 1
ATOM 5658 O O . LEU B 1 348 ? 15.188 19.484 -8.672 1 93.44 348 LEU B O 1
ATOM 5662 N N . PHE B 1 349 ? 14.344 17.531 -8.219 1 91.75 349 PHE B N 1
ATOM 5663 C CA . PHE B 1 349 ? 13.016 18.094 -7.996 1 91.75 349 PHE B CA 1
ATOM 5664 C C . PHE B 1 349 ? 12.984 18.906 -6.711 1 91.75 349 PHE B C 1
ATOM 5666 O O . PHE B 1 349 ? 12.297 19.922 -6.637 1 91.75 349 PHE B O 1
ATOM 5673 N N . PHE B 1 350 ? 13.664 18.406 -5.738 1 89.06 350 PHE B N 1
ATOM 5674 C CA . PHE B 1 350 ? 13.773 19.156 -4.492 1 89.06 350 PHE B CA 1
ATOM 5675 C C . PHE B 1 350 ? 14.445 20.516 -4.723 1 89.06 350 PHE B C 1
ATOM 5677 O O . PHE B 1 350 ? 13.992 21.531 -4.199 1 89.06 350 PHE B O 1
ATOM 5684 N N . HIS B 1 351 ? 15.43 20.469 -5.535 1 88.38 351 HIS B N 1
ATOM 5685 C CA . HIS B 1 351 ? 16.156 21.688 -5.852 1 88.38 351 HIS B CA 1
ATOM 5686 C C . HIS B 1 351 ? 15.289 22.656 -6.656 1 88.38 351 HIS B C 1
ATOM 5688 O O . HIS B 1 351 ? 15.328 23.875 -6.434 1 88.38 351 HIS B O 1
ATOM 5694 N N . LEU B 1 352 ? 14.539 22.156 -7.488 1 87.94 352 LEU B N 1
ATOM 5695 C CA . LEU B 1 352 ? 13.641 22.984 -8.289 1 87.94 352 LEU B CA 1
ATOM 5696 C C . LEU B 1 352 ? 12.57 23.625 -7.418 1 87.94 352 LEU B C 1
ATOM 5698 O O . LEU B 1 352 ? 12.18 24.766 -7.645 1 87.94 352 LEU B O 1
ATOM 5702 N N . GLN B 1 353 ? 12.109 22.891 -6.453 1 84.88 353 GLN B N 1
ATOM 5703 C CA . GLN B 1 353 ? 11.094 23.422 -5.539 1 84.88 353 GLN B CA 1
ATOM 5704 C C . GLN B 1 353 ? 11.664 24.547 -4.676 1 84.88 353 GLN B C 1
ATOM 5706 O O . GLN B 1 353 ? 10.945 25.484 -4.336 1 84.88 353 GLN B O 1
ATOM 5711 N N . THR B 1 354 ? 12.867 24.453 -4.332 1 81.88 354 THR B N 1
ATOM 5712 C CA . THR B 1 354 ? 13.5 25.469 -3.506 1 81.88 354 THR B CA 1
ATOM 5713 C C . THR B 1 354 ? 13.711 26.75 -4.301 1 81.88 354 THR B C 1
ATOM 5715 O O . THR B 1 354 ? 13.617 27.859 -3.756 1 81.88 354 THR B O 1
ATOM 5718 N N . ILE B 1 355 ? 13.938 26.578 -5.523 1 80.38 355 ILE B N 1
ATOM 5719 C CA . ILE B 1 355 ? 14.156 27.75 -6.367 1 80.38 355 ILE B CA 1
ATOM 5720 C C . ILE B 1 355 ? 12.82 28.453 -6.613 1 80.38 355 ILE B C 1
ATOM 5722 O O . ILE B 1 355 ? 12.758 29.688 -6.59 1 80.38 355 ILE B O 1
ATOM 5726 N N . ARG B 1 356 ? 11.82 27.75 -6.785 1 75.62 356 ARG B N 1
ATOM 5727 C CA . ARG B 1 356 ? 10.5 28.312 -7.062 1 75.62 356 ARG B CA 1
ATOM 5728 C C . ARG B 1 356 ? 9.945 29.031 -5.84 1 75.62 356 ARG B C 1
ATOM 5730 O O . ARG B 1 356 ? 9.242 30.047 -5.969 1 75.62 356 ARG B O 1
ATOM 5737 N N . SER B 1 357 ? 10.141 28.453 -4.801 1 70.88 357 SER B N 1
ATOM 5738 C CA . SER B 1 357 ? 9.68 29.094 -3.57 1 70.88 357 SER B CA 1
ATOM 5739 C C . SER B 1 357 ? 10.383 30.422 -3.332 1 70.88 357 SER B C 1
ATOM 5741 O O . SER B 1 357 ? 9.812 31.328 -2.73 1 70.88 357 SER B O 1
ATOM 5743 N N . LYS B 1 358 ? 11.484 30.531 -3.809 1 61.28 358 LYS B N 1
ATOM 5744 C CA . LYS B 1 358 ? 12.211 31.797 -3.715 1 61.28 358 LYS B CA 1
ATOM 5745 C C . LYS B 1 358 ? 11.664 32.812 -4.703 1 61.28 358 LYS B C 1
ATOM 5747 O O . LYS B 1 358 ? 11.594 34 -4.395 1 61.28 358 LYS B O 1
ATOM 5752 N N . ALA B 1 359 ? 11.219 32.375 -5.867 1 52.12 359 ALA B N 1
ATOM 5753 C CA . ALA B 1 359 ? 10.773 33.312 -6.902 1 52.12 359 ALA B CA 1
ATOM 5754 C C . ALA B 1 359 ? 9.422 33.906 -6.543 1 52.12 359 ALA B C 1
ATOM 5756 O O . ALA B 1 359 ? 9.086 35 -7.012 1 52.12 359 ALA B O 1
ATOM 5757 N N . ARG B 1 360 ? 8.578 33.312 -5.961 1 48.78 360 ARG B N 1
ATOM 5758 C CA . ARG B 1 360 ? 7.273 33.875 -5.645 1 48.78 360 ARG B CA 1
ATOM 5759 C C . ARG B 1 360 ? 7.398 35 -4.625 1 48.78 360 ARG B C 1
ATOM 5761 O O . ARG B 1 360 ? 6.41 35.656 -4.293 1 48.78 360 ARG B O 1
ATOM 5768 N N . ARG B 1 361 ? 8.547 35.469 -4.348 1 46.69 361 ARG B N 1
ATOM 5769 C CA . ARG B 1 361 ? 8.719 36.75 -3.648 1 46.69 361 ARG B CA 1
ATOM 5770 C C . ARG B 1 361 ? 9.234 37.812 -4.594 1 46.69 361 ARG B C 1
ATOM 5772 O O . ARG B 1 361 ? 10.094 37.562 -5.441 1 46.69 361 ARG B O 1
#

InterPro domains:
  IPR013525 ABC-2 type transporter, transmembrane domain [PF01061] (86-295)
  IPR050352 ATP-binding cassette subfamily G transporters [PTHR48041] (2-347)

Sequence (722 aa):
MGMVCPAQYNPADYFISKLSVEPGWQDACRTHIHAVCDAFELGSGGRAMAQDVAANQRLQDHQDEDLEYSSHTSSGSPYRSSWGKQFHWVLWRSWLGTIREPRLIRIRFLQGLALSILLGFMYRRSGPYVDVYSINGSLFILIGNMTYQNMSLVVHTFCSQKELFLREHQNGMYRPDVYFISKNLVEAPVFTLYSIMYTTIFYLLAGYSLEWDRYLICVGTAVMLAWCAVSFGYFLSCVAPTLSIAVLLMAPSLILFSLLSGFYINLRSIPLIMKGFSHLSWYTYGNEILLVNQWTGVSNITCAPTAARCYPDGAAILEQLNFSEDGVVRDFASLGCLIVGYRLLAYLFFHLQTIRSKARRMGMVCPAQYNPADYFISKLSVEPGWQDACRTHIHAVCDAFELGSGGRAMAQDVAANQRLQDHQ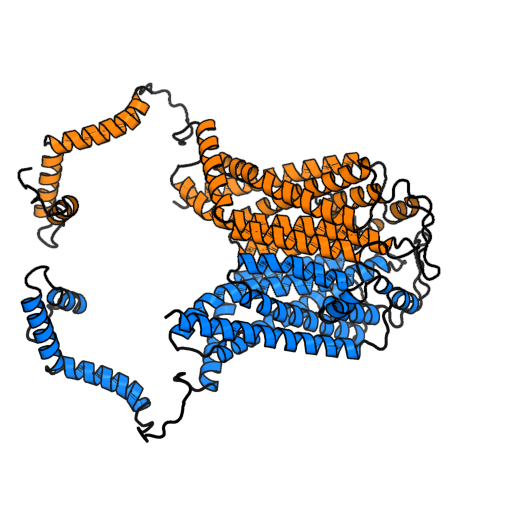DEDLEYSSHTSSGSPYRSSWGKQFHWVLWRSWLGTIREPRLIRIRFLQGLALSILLGFMYRRSGPYVDVYSINGSLFILIGNMTYQNMSLVVHTFCSQKELFLREHQNGMYRPDVYFISKNLVEAPVFTLYSIMYTTIFYLLAGYSLEWDRYLICVGTAVMLAWCAVSFGYFLSCVAPTLSIAVLLMAPSLILFSLLSGFYINLRSIPLIMKGFSHLSWYTYGNEILLVNQWTGVSNITCAPTAARCYPDGAAILEQLNFSEDGVVRDFASLGCLIVGYRLLAYLFFHLQTIRSKARR

Nearest PDB structures (foldseek):
  7r8c-assembly1_A  TM=8.045E-01  e=1.803E-11  Homo sapiens
  7jr7-assembly1_B  TM=7.708E-01  e=1.125E-10  Homo sapiens
  7r8b-assembly1_B  TM=7.773E-01  e=2.625E-09  Homo sapiens
  8wto-assembly1_B  TM=7.216E-01  e=1.446E-09  Arabidopsis thaliana
  8wtm-assembly1_A  TM=6.889E-01  e=4.375E-09  Arabidopsis thaliana

Radius of gyration: 33.99 Å; Cα contacts (8 Å, |Δi|>4): 801; chains: 2; bounding box: 82×102×71 Å